Protein 6HOS (pdb70)

CATH classification: 2.60.120.1560

Sequence (435 aa):
SDSAYACDIDATRYDGFNNATIYEFQPGDGRLTRDPVFMSTGYLNRTQLHSITGVTDPGFSIYTPGVPTTTLYGIPNVNWENLLLELKGYFRAEVSGDYGLSLRNIDDSAILFFGKETAFQCCCCNENSISNEASTDYSLFTIFRQEGDETTNLDSFTYTTQYLEAGKYYPVRTTFFVNIERHAVFNFTMTLPDGTELTDFHNYIYQFGALDEEQCQASAYACDIDATRYDGFNNATIYEFQPGDGRLTRRDPVFMSTGYLNRTQLHSITGVTDPGFSIYTPGVPTTTLYGIPNVNWENLLLELKGYFRAEVSGDYGLSLRNIDDSAILFFGKETAFQCCCCNENSISNEASSTDYSLFTIFRQEGDETTNLDSSFTYTTQYLEAGKYYPVRTFFVNIERHAVFNFTMTLPDGTELTDFHNYIYQFGALDEEQCQAMGSSHHHHHHHHS

InterPro domains:
  IPR018871 GLEYA adhesin domain [PF10528] (123-226)
  IPR033504 Agglutinin-like protein [PTHR33793] (260-588)
  IPR037524 PA14/GLEYA domain [PS51820] (52-239)

Solvent-accessible surface area: 19416 Å² total; per-residue (Å²): 110,146,54,41,38,12,1,63,10,104,34,101,110,126,60,0,1,38,0,9,8,6,67,43,75,136,42,2,28,202,54,6,119,48,75,105,13,2,14,39,13,0,60,132,33,82,113,88,69,78,51,91,39,13,22,64,0,28,28,90,23,98,62,97,85,74,77,47,36,88,7,43,64,9,84,116,5,64,2,56,55,2,0,1,1,0,17,0,4,3,41,0,95,77,56,10,77,9,3,7,3,0,86,46,0,10,24,0,0,8,0,2,7,0,27,125,24,0,4,102,6,57,74,26,125,38,30,90,29,167,38,54,52,31,70,12,6,44,3,23,39,53,152,67,51,156,50,94,67,4,64,22,12,30,30,7,34,9,108,2,98,44,23,56,8,10,0,1,0,1,0,0,0,0,36,88,137,59,0,31,1,50,0,6,0,31,29,57,114,53,64,74,54,73,57,1,86,88,32,1,15,10,20,52,111,29,92,151,147,64,6,118,53,105,48,28,3,0,73,10,107,37,100,110,128,58,0,1,37,1,8,6,6,63,43,76,132,33,2,20,200,54,1,108,49,71,101,13,2,14,38,12,0,60,134,41,84,112,89,66,76,51,89,40,14,20,68,0,32,28,89,24,94,61,95,87,73,79,48,37,89,7,42,64,11,85,116,4,63,2,54,52,2,0,1,1,1,16,0,3,2,45,0,102,74,57,9,64,10,3,6,3,0,85,43,0,9,13,0,0,8,0,2,6,0,29,127,23,0,4,104,7,55,75,24,125,37,27,90,28,167,40,67,48,32,71,12,7,47,3,34,35,66,71,103,46,163,48,103,70,5,44,32,13,26,18,3,21,10,116,3,88,50,32,55,9,9,0,1,0,1,0,0,0,0,46,61,138,58,0,34,0,48,1,2,0,31,29,59,114,52,61,70,52,77,60,0,85,91,34,0,14,10,21,53,108,31,90,88,93,56,5,118,86,142,31,68,4,57,25,48,20,58,54,16

Secondary structure (DSSP, 8-state):
---SS-BEE-S--EESEEEEEE---TTHHHHTT-HHHHHTGGGGSPEEEEEEEES---EEE--TT--EEEETTEEEEESSSEEEEEEEEEE-SSSEEEEEEEEEEESEEEEEESTTTT-BTTBTT----SSTT--SEEEE----SS-SS---EEEEEEEE-TT-EEEEEEEEEE-SS-EEEEEEEE-TTS-EES--TTTEEE-S---TTTEE-/--S-BEE-S--EESEEEEEE---TTHHHHTT-HHHHHTGGGGSPEEEEEEEES---EEE--TT--EEEETTEEEEESSSEEEEEEEEEE-SSSEEEEEEEEEEESEEEEEESTTTT-BTTBTT----SSTT--SEEEE---SSS-SS--EEEEEEEEE-TT-EEEEEEEEEE-SS-EEEEEEEE-TTS-EES--TTTEEE-S---TTTEE-/---EEEEEE--

B-factor: mean 46.45, std 21.14, range [19.48, 159.42]

Radius of gyration: 22.96 Å; Cα contacts (8 Å, |Δi|>4): 1141; chains: 3; bounding box: 69×72×39 Å

Structure (mmCIF, N/CA/C/O backbone):
data_6HOS
#
_entry.id   6HOS
#
_cell.length_a   79.943
_cell.length_b   103.186
_cell.length_c   72.099
_cell.angle_alpha   90.00
_cell.angle_beta   113.51
_cell.angle_gamma   90.00
#
_symmetry.space_group_name_H-M   'C 1 2 1'
#
loop_
_entity.id
_entity.type
_entity.pdbx_description
1 polymer BA75_04148T0
2 polymer 'Expression tag from chain B, or symmetry related chain'
3 non-polymer 'CALCIUM ION'
4 non-polymer GLYCEROL
5 non-polymer 3,6,9,12,15,18-HEXAOXAICOSANE-1,20-DIOL
6 non-polymer 'MAGNESIUM ION'
7 non-polymer 'TETRAETHYLENE GLYCOL'
8 water water
#
loop_
_atom_site.group_PDB
_atom_site.id
_atom_site.type_symbol
_atom_site.label_atom_id
_atom_site.label_alt_id
_atom_site.label_comp_id
_atom_site.label_asym_id
_atom_site.label_entity_id
_atom_site.label_seq_id
_atom_site.pdbx_PDB_ins_code
_atom_site.Cartn_x
_atom_site.Cartn_y
_atom_site.Cartn_z
_atom_site.occupancy
_atom_site.B_iso_or_equiv
_atom_site.auth_seq_id
_atom_site.auth_comp_id
_atom_site.auth_asym_id
_atom_site.auth_atom_id
_atom_site.pdbx_PDB_model_num
ATOM 1 N N . SER A 1 30 ? 11.298 93.902 15.242 1.00 99.26 41 SER A N 1
ATOM 2 C CA . SER A 1 30 ? 10.326 93.598 16.285 1.00 102.11 41 SER A CA 1
ATOM 3 C C . SER A 1 30 ? 10.161 92.090 16.434 1.00 104.21 41 SER A C 1
ATOM 4 O O . SER A 1 30 ? 10.587 91.505 17.430 1.00 103.64 41 SER A O 1
ATOM 7 N N . ASP A 1 31 ? 9.543 91.466 15.435 1.00 108.66 42 ASP A N 1
ATOM 8 C CA . ASP A 1 31 ? 9.356 90.023 15.407 1.00 110.13 42 ASP A CA 1
ATOM 9 C C . ASP A 1 31 ? 10.490 89.295 14.695 1.00 107.29 42 ASP A C 1
ATOM 10 O O . ASP A 1 31 ? 10.356 88.104 14.397 1.00 106.77 42 ASP A O 1
ATOM 15 N N . SER A 1 32 ? 11.601 89.982 14.417 1.00 103.90 43 SER A N 1
ATOM 16 C CA . SER A 1 32 ? 12.717 89.336 13.736 1.00 95.18 43 SER A CA 1
ATOM 17 C C . SER A 1 32 ? 13.419 88.339 14.649 1.00 89.65 43 SER A C 1
ATOM 18 O O . SER A 1 32 ? 13.890 87.293 14.187 1.00 96.25 43 SER A O 1
ATOM 20 N N . ALA A 1 33 ? 13.511 88.660 15.942 1.00 79.94 44 ALA A N 1
ATOM 21 C CA . ALA A 1 33 ? 14.094 87.810 16.980 1.00 69.73 44 ALA A CA 1
ATOM 22 C C . ALA A 1 33 ? 15.587 87.563 16.783 1.00 56.10 44 ALA A C 1
ATOM 23 O O . ALA A 1 33 ? 16.245 87.005 17.668 1.00 59.43 44 ALA A O 1
ATOM 25 N N . TYR A 1 34 ? 16.138 87.981 15.651 1.00 45.35 45 TYR A N 1
ATOM 26 C CA . TYR A 1 34 ? 17.562 87.805 15.382 1.00 40.12 45 TYR A CA 1
ATOM 27 C C . TYR A 1 34 ? 18.227 89.065 14.853 1.00 42.40 45 TYR A C 1
ATOM 28 O O . TYR A 1 34 ? 19.355 89.371 15.253 1.00 38.75 45 TYR A O 1
ATOM 37 N N . ALA A 1 35 ? 17.552 89.806 13.981 1.00 43.32 46 ALA A N 1
ATOM 38 C CA . ALA A 1 35 ? 18.171 90.838 13.165 1.00 49.56 46 ALA A CA 1
ATOM 39 C C . ALA A 1 35 ? 18.004 92.223 13.774 1.00 49.16 46 ALA A C 1
ATOM 40 O O . ALA A 1 35 ? 17.037 92.503 14.487 1.00 49.36 46 ALA A O 1
ATOM 42 N N . CYS A 1 36 ? 18.957 93.095 13.461 1.00 50.82 47 CYS A N 1
ATOM 43 C CA . CYS A 1 36 ? 18.888 94.510 13.786 1.00 53.79 47 CYS A CA 1
ATOM 44 C C . CYS A 1 36 ? 18.773 95.319 12.502 1.00 55.10 47 CYS A C 1
ATOM 45 O O . CYS A 1 36 ? 19.282 94.921 11.450 1.00 52.47 47 CYS A O 1
ATOM 48 N N . ASP A 1 37 ? 18.102 96.461 12.596 1.00 58.66 48 ASP A N 1
ATOM 49 C CA . ASP A 1 37 ? 18.075 97.443 11.521 1.00 57.86 48 ASP A CA 1
ATOM 50 C C . ASP A 1 37 ? 18.864 98.655 11.993 1.00 55.73 48 ASP A C 1
ATOM 51 O O . ASP A 1 37 ? 18.483 99.305 12.971 1.00 58.14 48 ASP A O 1
ATOM 56 N N . ILE A 1 38 ? 19.975 98.936 11.320 1.00 58.51 49 ILE A N 1
ATOM 57 C CA . ILE A 1 38 ? 20.928 99.944 11.766 1.00 58.36 49 ILE A CA 1
ATOM 58 C C . ILE A 1 38 ? 21.247 100.868 10.600 1.00 64.50 49 ILE A C 1
ATOM 59 O O . ILE A 1 38 ? 21.647 100.406 9.525 1.00 64.32 49 ILE A O 1
ATOM 64 N N . ASP A 1 39 ? 21.062 102.168 10.812 1.00 67.89 50 ASP A N 1
ATOM 65 C CA . ASP A 1 39 ? 21.345 103.200 9.817 1.00 68.41 50 ASP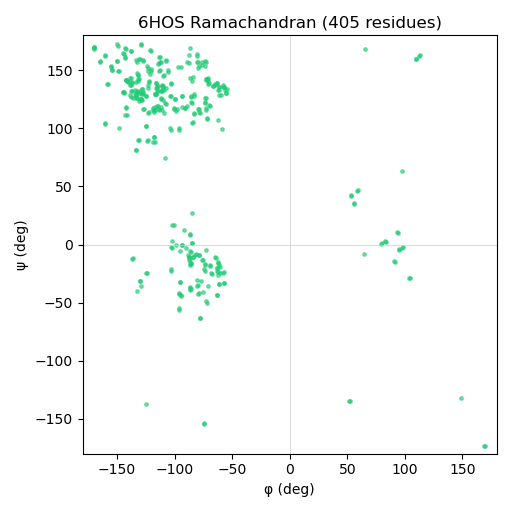 A CA 1
ATOM 66 C C . ASP A 1 39 ? 22.447 104.087 10.392 1.00 64.72 50 ASP A C 1
ATOM 67 O O . ASP A 1 39 ? 22.169 105.091 11.052 1.00 69.50 50 ASP A O 1
ATOM 72 N N . ALA A 1 40 ? 23.700 103.709 10.150 1.00 58.22 51 ALA A N 1
ATOM 73 C CA . ALA A 1 40 ? 24.828 104.426 10.728 1.00 60.08 51 ALA A CA 1
ATOM 74 C C . ALA A 1 40 ? 26.089 104.111 9.939 1.00 58.09 51 ALA A C 1
ATOM 75 O O . ALA A 1 40 ? 26.141 103.144 9.174 1.00 54.04 51 ALA A O 1
ATOM 77 N N . THR A 1 41 ? 27.103 104.953 10.131 1.00 57.33 52 THR A N 1
ATOM 78 C CA . THR A 1 41 ? 28.415 104.700 9.551 1.00 54.46 52 THR A CA 1
ATOM 79 C C . THR A 1 41 ? 28.978 103.393 10.092 1.00 52.78 52 THR A C 1
ATOM 80 O O . THR A 1 41 ? 29.024 103.181 11.309 1.00 53.27 52 THR A O 1
ATOM 84 N N . ARG A 1 42 ? 29.412 102.517 9.191 1.00 49.91 53 ARG A N 1
ATOM 85 C CA . ARG A 1 42 ? 29.928 101.213 9.574 1.00 46.40 53 ARG A CA 1
ATOM 86 C C . ARG A 1 42 ? 31.420 101.114 9.288 1.00 47.63 53 ARG A C 1
ATOM 87 O O . ARG A 1 42 ? 31.969 101.827 8.444 1.00 50.36 53 ARG A O 1
ATOM 95 N N . TYR A 1 43 ? 32.066 100.201 10.008 1.00 41.91 54 TYR A N 1
ATOM 96 C CA . TYR A 1 43 ? 33.497 99.965 9.916 1.00 44.23 54 TYR A CA 1
ATOM 97 C C . TYR A 1 43 ? 33.744 98.471 9.783 1.00 43.90 54 TYR A C 1
ATOM 98 O O . TYR A 1 43 ? 33.020 97.658 10.358 1.00 47.30 54 TYR A O 1
ATOM 107 N N . ASP A 1 44 ? 34.774 98.117 9.024 1.00 44.95 55 ASP A N 1
ATOM 108 C CA . ASP A 1 44 ? 35.060 96.712 8.771 1.00 44.12 55 ASP A CA 1
ATOM 109 C C . ASP A 1 44 ? 35.623 96.034 10.012 1.00 39.98 55 ASP A C 1
ATOM 110 O O . ASP A 1 44 ? 36.401 96.626 10.765 1.00 37.94 55 ASP A O 1
ATOM 115 N N . GLY A 1 45 ? 35.232 94.786 10.218 1.00 30.80 56 GLY A N 1
ATOM 116 C CA . GLY A 1 45 ? 35.981 93.893 11.074 1.00 34.18 56 GLY A CA 1
ATOM 117 C C . GLY A 1 45 ? 35.226 93.511 12.340 1.00 33.63 56 GLY A C 1
ATOM 118 O O . GLY A 1 45 ? 34.236 94.136 12.733 1.00 28.27 56 GLY A O 1
ATOM 119 N N . PHE A 1 46 ? 35.707 92.437 12.962 1.00 31.90 57 PHE A N 1
ATOM 120 C CA . PHE A 1 46 ? 35.344 92.051 14.314 1.00 27.19 57 PHE A CA 1
ATOM 121 C C . PHE A 1 46 ? 36.054 92.937 15.332 1.00 28.96 57 PHE A C 1
ATOM 122 O O . PHE A 1 46 ? 37.103 93.529 15.060 1.00 29.86 57 PHE A O 1
ATOM 130 N N . ASN A 1 47 ? 35.463 93.016 16.519 1.00 27.96 58 ASN A N 1
ATOM 131 C CA A ASN A 1 47 ? 36.167 93.454 17.717 0.53 31.32 58 ASN A CA 1
ATOM 132 C CA B ASN A 1 47 ? 36.175 93.456 17.708 0.47 31.34 58 ASN A CA 1
ATOM 133 C C . ASN A 1 47 ? 36.732 92.224 18.415 1.00 30.52 58 ASN A C 1
ATOM 134 O O . ASN A 1 47 ? 35.991 91.284 18.713 1.00 32.82 58 ASN A O 1
ATOM 143 N N . ALA A 1 48 ? 38.039 92.221 18.656 1.00 30.08 59 ALA A N 1
ATOM 144 C CA . ALA A 1 48 ? 38.715 91.115 19.322 1.00 29.93 59 ALA A CA 1
ATOM 145 C C . ALA A 1 48 ? 39.181 91.562 20.702 1.00 35.01 59 ALA A C 1
ATOM 146 O O . ALA A 1 48 ? 39.774 92.638 20.840 1.00 34.14 59 ALA A O 1
ATOM 148 N N . THR A 1 49 ? 38.920 90.735 21.715 1.00 29.69 60 THR A N 1
ATOM 149 C CA . THR A 1 49 ? 39.278 91.027 23.098 1.00 30.02 60 THR A CA 1
ATOM 150 C C . THR A 1 49 ? 39.923 89.796 23.717 1.00 25.77 60 THR A C 1
ATOM 151 O O . THR A 1 49 ? 39.359 88.701 23.651 1.00 24.46 60 THR A O 1
ATOM 155 N N . ILE A 1 50 ? 41.094 89.977 24.325 1.00 24.85 61 ILE A N 1
ATOM 156 C CA . ILE A 1 50 ? 41.812 88.899 24.995 1.00 26.38 61 ILE A CA 1
ATOM 157 C C . ILE A 1 50 ? 41.633 89.053 26.500 1.00 32.44 61 ILE A C 1
ATOM 158 O O . ILE A 1 50 ? 41.872 90.133 27.056 1.00 30.34 61 ILE A O 1
ATOM 163 N N . TYR A 1 51 ? 41.208 87.980 27.158 1.00 29.09 62 TYR A N 1
ATOM 164 C CA . TYR A 1 51 ? 40.955 87.986 28.590 1.00 28.98 62 TYR A CA 1
ATOM 165 C C . TYR A 1 51 ? 42.036 87.205 29.325 1.00 31.58 62 TYR A C 1
ATOM 166 O O . TYR A 1 51 ? 42.710 86.341 28.758 1.00 33.14 62 TYR A O 1
ATOM 175 N N . GLU A 1 52 ? 42.172 87.511 30.611 1.00 28.40 63 GLU A N 1
ATOM 176 C CA . GLU A 1 52 ? 43.236 86.942 31.423 1.00 31.39 63 GLU A CA 1
ATOM 177 C C . GLU A 1 52 ? 42.958 85.472 31.710 1.00 27.72 63 GLU A C 1
ATOM 178 O O . GLU A 1 52 ? 41.973 85.138 32.376 1.00 31.75 63 GLU A O 1
ATOM 184 N N . PHE A 1 53 ? 43.825 84.601 31.200 1.00 34.25 64 PHE A N 1
ATOM 185 C CA . PHE A 1 53 ? 43.767 83.179 31.509 1.00 32.06 64 PHE A CA 1
ATOM 186 C C . PHE A 1 53 ? 44.199 82.939 32.950 1.00 37.87 64 PHE A C 1
ATOM 187 O O . PHE A 1 53 ? 45.164 83.533 33.432 1.00 39.52 64 PHE A O 1
ATOM 195 N N . GLN A 1 54 ? 43.488 82.056 33.637 1.00 41.22 65 GLN A N 1
ATOM 196 C CA . GLN A 1 54 ? 43.894 81.691 34.981 1.00 45.93 65 GLN A CA 1
ATOM 197 C C . GLN A 1 54 ? 44.104 80.184 35.075 1.00 47.43 65 GLN A C 1
ATOM 198 O O . GLN A 1 54 ? 43.468 79.421 34.341 1.00 40.25 65 GLN A O 1
ATOM 204 N N . PRO A 1 55 ? 45.015 79.730 35.936 1.00 54.91 66 PRO A N 1
ATOM 205 C CA . PRO A 1 55 ? 45.231 78.283 36.088 1.00 52.01 66 PRO A CA 1
ATOM 206 C C . PRO A 1 55 ? 43.930 77.566 36.416 1.00 47.74 66 PRO A C 1
ATOM 207 O O . PRO A 1 55 ? 43.145 78.019 37.249 1.00 44.22 66 PRO A O 1
ATOM 211 N N . GLY A 1 56 ? 43.691 76.457 35.721 1.00 49.71 67 GLY A N 1
ATOM 212 C CA . GLY A 1 56 ? 42.468 75.700 35.881 1.00 47.62 67 GLY A CA 1
ATOM 213 C C . GLY A 1 56 ? 41.367 76.024 34.894 1.00 46.16 67 GLY A C 1
ATOM 214 O O . GLY A 1 56 ? 40.325 75.356 34.916 1.00 41.07 67 GLY A O 1
ATOM 215 N N . ASP A 1 57 ? 41.560 77.019 34.025 1.00 46.64 68 ASP A N 1
ATOM 216 C CA . ASP A 1 57 ? 40.538 77.365 33.043 1.00 39.91 68 ASP A CA 1
ATOM 217 C C . ASP A 1 57 ? 40.272 76.231 32.063 1.00 37.10 68 ASP A C 1
ATOM 218 O O . ASP A 1 57 ? 39.220 76.224 31.415 1.00 37.13 68 ASP A O 1
ATOM 223 N N . GLY A 1 58 ? 41.205 75.285 31.928 1.00 35.17 69 GLY A N 1
ATOM 224 C CA . GLY A 1 58 ? 40.946 74.111 31.114 1.00 38.52 69 GLY A CA 1
ATOM 225 C C . GLY A 1 58 ? 39.722 73.337 31.555 1.00 42.74 69 GLY A C 1
ATOM 226 O O . GLY A 1 58 ? 39.025 72.741 30.727 1.00 44.60 69 GLY A O 1
ATOM 227 N N . ARG A 1 59 ? 39.445 73.328 32.859 1.00 36.46 70 ARG A N 1
ATOM 228 C CA . ARG A 1 59 ? 38.256 72.655 33.359 1.00 37.71 70 ARG A CA 1
ATOM 229 C C . ARG A 1 59 ? 36.988 73.442 33.067 1.00 35.13 70 ARG A C 1
ATOM 230 O O . ARG A 1 59 ? 35.900 72.857 33.040 1.00 37.53 70 ARG A O 1
ATOM 238 N N . LEU A 1 60 ? 37.103 74.746 32.824 1.00 27.51 71 LEU A N 1
ATOM 239 C CA . LEU A 1 60 ? 35.933 75.577 32.568 1.00 26.00 71 LEU A CA 1
ATOM 240 C C . LEU A 1 60 ? 35.482 75.542 31.114 1.00 29.75 71 LEU A C 1
ATOM 241 O O . LEU A 1 60 ? 34.380 76.021 30.820 1.00 26.57 71 LEU A O 1
ATOM 246 N N . THR A 1 61 ? 36.282 74.973 30.202 1.00 27.67 72 THR A N 1
ATOM 247 C CA . THR A 1 61 ? 35.839 74.849 28.813 1.00 30.65 72 THR A CA 1
ATOM 248 C C . THR A 1 61 ? 34.594 73.986 28.686 1.00 32.32 72 THR A C 1
ATOM 249 O O . THR A 1 61 ? 33.918 74.039 27.654 1.00 40.50 72 THR A O 1
ATOM 253 N N . ARG A 1 62 ? 34.279 73.193 29.704 1.00 33.50 73 ARG A N 1
ATOM 254 C CA . ARG A 1 62 ? 33.051 72.416 29.741 1.00 41.97 73 ARG A CA 1
ATOM 255 C C . ARG A 1 62 ? 31.962 73.085 30.563 1.00 48.31 73 ARG A C 1
ATOM 256 O O . ARG A 1 62 ? 30.862 72.536 30.675 1.00 53.30 73 ARG A O 1
ATOM 264 N N . ASP A 1 63 ? 32.242 74.249 31.142 1.00 38.69 74 ASP A N 1
ATOM 265 C CA . ASP A 1 63 ? 31.309 74.890 32.054 1.00 37.41 74 ASP A CA 1
ATOM 266 C C . ASP A 1 63 ? 30.376 75.798 31.265 1.00 29.32 74 ASP A C 1
ATOM 267 O O . ASP A 1 63 ? 30.848 76.732 30.609 1.00 29.96 74 ASP A O 1
ATOM 272 N N . PRO A 1 64 ? 29.065 75.557 31.284 1.00 30.65 75 PRO A N 1
ATOM 273 C CA . PRO A 1 64 ? 28.162 76.390 30.476 1.00 35.27 75 PRO A CA 1
ATOM 274 C C . PRO A 1 64 ? 28.067 77.826 30.958 1.00 27.81 75 PRO A C 1
ATOM 275 O O . PRO A 1 64 ? 27.769 78.710 30.150 1.00 25.95 75 PRO A O 1
ATOM 279 N N . VAL A 1 65 ? 28.326 78.092 32.238 1.00 25.14 76 VAL A N 1
ATOM 280 C CA . VAL A 1 65 ? 28.327 79.471 32.718 1.00 23.51 76 VAL A CA 1
ATOM 281 C C . VAL A 1 65 ? 29.556 80.214 32.203 1.00 22.54 76 VAL A C 1
ATOM 282 O O . VAL A 1 65 ? 29.447 81.308 31.634 1.00 27.34 76 VAL A O 1
ATOM 286 N N . PHE A 1 66 ? 30.742 79.622 32.371 1.00 22.67 77 PHE A N 1
ATOM 287 C CA . PHE A 1 66 ? 31.971 80.312 31.984 1.00 22.09 77 PHE A CA 1
ATOM 288 C C . PHE A 1 66 ? 32.020 80.574 30.486 1.00 22.16 77 PHE A C 1
ATOM 289 O O . PHE A 1 66 ? 32.416 81.664 30.051 1.00 23.94 77 PHE A O 1
ATOM 297 N N . MET A 1 67 ? 31.631 79.585 29.681 1.00 21.08 78 MET A N 1
ATOM 298 C CA . MET A 1 67 ? 31.732 79.706 28.233 1.00 26.25 78 MET A CA 1
ATOM 299 C C . MET A 1 67 ? 30.653 80.591 27.619 1.00 32.52 78 MET A C 1
ATOM 300 O O . MET A 1 67 ? 30.790 80.972 26.452 1.00 34.77 78 MET A O 1
ATOM 305 N N . SER A 1 68 ? 29.595 80.938 28.358 1.00 27.87 79 SER A N 1
ATOM 306 C CA . SER A 1 68 ? 28.576 81.837 27.825 1.00 27.44 79 SER A CA 1
ATOM 307 C C . SER A 1 68 ? 28.817 83.281 28.254 1.00 27.99 79 SER A C 1
ATOM 308 O O . SER A 1 68 ? 28.956 84.158 27.398 1.00 28.27 79 SER A O 1
ATOM 311 N N . THR A 1 69 ? 28.905 83.546 29.565 1.00 28.90 80 THR A N 1
ATOM 312 C CA . THR A 1 69 ? 29.196 84.900 30.041 1.00 32.60 80 THR A CA 1
ATOM 313 C C . THR A 1 69 ? 30.218 84.961 31.163 1.00 29.25 80 THR A C 1
ATOM 314 O O . THR A 1 69 ? 30.660 86.067 31.493 1.00 25.81 80 THR A O 1
ATOM 318 N N . GLY A 1 70 ? 30.584 83.838 31.784 1.00 26.59 81 GLY A N 1
ATOM 319 C CA . GLY A 1 70 ? 31.467 83.891 32.938 1.00 23.52 81 GLY A CA 1
ATOM 320 C C . GLY A 1 70 ? 32.828 84.487 32.634 1.00 28.08 81 GLY A C 1
ATOM 321 O O . GLY A 1 70 ? 33.422 85.151 33.491 1.00 23.57 81 GLY A O 1
ATOM 322 N N . TYR A 1 71 ? 33.342 84.261 31.421 1.00 21.37 82 TYR A N 1
ATOM 323 C CA . TYR A 1 71 ? 34.656 84.781 31.057 1.00 21.35 82 TYR A CA 1
ATOM 324 C C . TYR A 1 71 ? 34.693 86.305 31.070 1.00 29.01 82 TYR A C 1
ATOM 325 O O . TYR A 1 71 ? 35.774 86.888 31.202 1.00 27.58 82 TYR A O 1
ATOM 334 N N . LEU A 1 72 ? 33.541 86.964 30.926 1.00 24.87 83 LEU A N 1
ATOM 335 C CA . LEU A 1 72 ? 33.507 88.422 30.983 1.00 27.09 83 LEU A CA 1
ATOM 336 C C . LEU A 1 72 ? 33.902 88.972 32.350 1.00 33.19 83 LEU A C 1
ATOM 337 O O . LEU A 1 72 ? 34.099 90.186 32.480 1.00 32.19 83 LEU A O 1
ATOM 342 N N . ASN A 1 73 ? 34.017 88.123 33.372 1.00 31.63 84 ASN A N 1
ATOM 343 C CA . ASN A 1 73 ? 34.511 88.585 34.663 1.00 39.91 84 ASN A CA 1
ATOM 344 C C . ASN A 1 73 ? 36.032 88.656 34.721 1.00 43.14 84 ASN A C 1
ATOM 345 O O . ASN A 1 73 ? 36.576 89.196 35.692 1.00 41.00 84 ASN A O 1
ATOM 350 N N . ARG A 1 74 ? 36.724 88.137 33.711 1.00 33.85 85 ARG A N 1
ATOM 351 C CA . ARG A 1 74 ? 38.176 88.173 33.682 1.00 32.44 85 ARG A CA 1
ATOM 352 C C . ARG A 1 74 ? 38.668 89.548 33.253 1.00 32.50 85 ARG A C 1
ATOM 353 O O . ARG A 1 74 ? 37.978 90.289 32.547 1.00 34.45 85 ARG A O 1
ATOM 361 N N . THR A 1 75 ? 39.877 89.886 33.691 1.00 33.76 86 THR A N 1
ATOM 362 C CA . THR A 1 75 ? 40.500 91.133 33.272 1.00 36.89 86 THR A CA 1
ATOM 363 C C . THR A 1 75 ? 40.688 91.149 31.760 1.00 33.09 86 THR A C 1
ATOM 364 O O . THR A 1 75 ? 41.147 90.167 31.169 1.00 35.85 86 THR A O 1
ATOM 368 N N . GLN A 1 76 ? 40.311 92.259 31.130 1.00 33.44 87 GLN A N 1
ATOM 369 C CA . GLN A 1 76 ? 40.583 92.449 29.710 1.00 33.04 87 GLN A CA 1
ATOM 370 C C . GLN A 1 76 ? 42.037 92.865 29.535 1.00 32.59 87 GLN A C 1
ATOM 371 O O . GLN A 1 76 ? 42.449 93.926 30.014 1.00 34.72 87 GLN A O 1
ATOM 377 N N . LEU A 1 77 ? 42.818 92.027 28.861 1.00 29.87 88 LEU A N 1
ATOM 378 C CA . LEU A 1 77 ? 44.223 92.338 28.637 1.00 30.01 88 LEU A CA 1
ATOM 379 C C . LEU A 1 77 ? 44.438 93.178 27.385 1.00 31.72 88 LEU A C 1
ATOM 380 O O . LEU A 1 77 ? 45.297 94.064 27.379 1.00 30.87 88 LEU A O 1
ATOM 385 N N . HIS A 1 78 ? 43.695 92.901 26.315 1.00 25.01 89 HIS A N 1
ATOM 386 C CA . HIS A 1 78 ? 43.874 93.598 25.049 1.00 32.84 89 HIS A CA 1
ATOM 387 C C . HIS A 1 78 ? 42.537 93.690 24.335 1.00 34.86 89 HIS A C 1
ATOM 388 O O . HIS A 1 78 ? 41.687 92.798 24.450 1.00 25.61 89 HIS A O 1
ATOM 395 N N . SER A 1 79 ? 42.382 94.763 23.563 1.00 32.69 90 SER A N 1
ATOM 396 C CA . SER A 1 79 ? 41.206 94.988 22.737 1.00 36.26 90 SER A CA 1
ATOM 397 C C . SER A 1 79 ? 41.640 95.663 21.449 1.00 36.01 90 SER A C 1
ATOM 398 O O . SER A 1 79 ? 42.388 96.644 21.490 1.00 39.67 90 SER A O 1
ATOM 401 N N . ILE A 1 80 ? 41.191 95.136 20.310 1.00 31.44 91 ILE A N 1
ATOM 402 C CA . ILE A 1 80 ? 41.422 95.764 19.013 1.00 35.55 91 ILE A CA 1
ATOM 403 C C . ILE A 1 80 ? 40.187 95.568 18.142 1.00 28.90 91 ILE A C 1
ATOM 404 O O . ILE A 1 80 ? 39.285 94.796 18.466 1.00 29.65 91 ILE A O 1
ATOM 409 N N . THR A 1 81 ? 40.167 96.275 17.013 1.00 31.33 92 THR A N 1
ATOM 410 C CA . THR A 1 81 ? 39.065 96.206 16.064 1.00 36.29 92 THR A CA 1
ATOM 411 C C . THR A 1 81 ? 39.620 96.172 14.645 1.00 41.78 92 THR A C 1
ATOM 412 O O . THR A 1 81 ? 40.804 96.421 14.410 1.00 44.44 92 THR A O 1
ATOM 416 N N . GLY A 1 82 ? 38.757 95.829 13.693 1.00 45.73 93 GLY A N 1
ATOM 417 C CA . GLY A 1 82 ? 39.150 95.773 12.301 1.00 40.99 93 GLY A CA 1
ATOM 418 C C . GLY A 1 82 ? 39.602 94.418 11.806 1.00 40.54 93 GLY A C 1
ATOM 419 O O . GLY A 1 82 ? 40.140 94.334 10.696 1.00 36.82 93 GLY A O 1
ATOM 420 N N . VAL A 1 83 ? 39.408 93.359 12.587 1.00 39.54 94 VAL A N 1
ATOM 421 C CA . VAL A 1 83 ? 39.784 92.007 12.184 1.00 39.57 94 VAL A CA 1
ATOM 422 C C . VAL A 1 83 ? 38.731 91.488 11.210 1.00 38.14 94 VAL A C 1
ATOM 423 O O . VAL A 1 83 ? 37.585 91.255 11.600 1.00 36.34 94 VAL A O 1
ATOM 427 N N . THR A 1 84 ? 39.117 91.279 9.947 1.00 34.79 95 THR A N 1
ATOM 428 C CA . THR A 1 84 ? 38.218 90.628 9.002 1.00 39.48 95 THR A CA 1
ATOM 429 C C . THR A 1 84 ? 38.573 89.168 8.735 1.00 39.82 95 THR A C 1
ATOM 430 O O . THR A 1 84 ? 37.686 88.395 8.349 1.00 37.73 95 THR A O 1
ATOM 434 N N . ASP A 1 85 ? 39.826 88.761 8.961 1.00 36.83 96 ASP A N 1
ATOM 435 C CA . ASP A 1 85 ? 40.257 87.371 8.796 1.00 39.81 96 ASP A CA 1
ATOM 436 C C . ASP A 1 85 ? 40.722 86.860 10.153 1.00 40.21 96 ASP A C 1
ATOM 437 O O . ASP A 1 85 ? 41.894 87.028 10.527 1.00 39.40 96 ASP A O 1
ATOM 442 N N . PRO A 1 86 ? 39.835 86.232 10.927 1.00 31.31 97 PRO A N 1
ATOM 443 C CA . PRO A 1 86 ? 40.173 85.873 12.308 1.00 28.57 97 PRO A CA 1
ATOM 444 C C . PRO A 1 86 ? 40.852 84.527 12.503 1.00 28.99 97 PRO A C 1
ATOM 445 O O . PRO A 1 86 ? 41.331 84.267 13.615 1.00 33.43 97 PRO A O 1
ATOM 449 N N . GLY A 1 87 ? 40.903 83.666 11.490 1.00 30.77 98 GLY A N 1
ATOM 450 C CA . GLY A 1 87 ? 41.389 82.312 11.707 1.00 28.57 98 GLY A CA 1
ATOM 451 C C . GLY A 1 87 ? 42.895 82.272 11.911 1.00 36.44 98 GLY A C 1
ATOM 452 O O . GLY A 1 87 ? 43.650 83.000 11.267 1.00 39.37 98 GLY A O 1
ATOM 453 N N . PHE A 1 88 ? 43.336 81.402 12.821 1.00 30.49 99 PHE A N 1
ATOM 454 C CA . PHE A 1 88 ? 44.766 81.201 13.023 1.00 30.26 99 PHE A CA 1
ATOM 455 C C . PHE A 1 88 ? 45.019 79.775 13.488 1.00 32.09 99 PHE A C 1
ATOM 456 O O . PHE A 1 88 ? 44.137 79.105 14.032 1.00 34.98 99 PHE A O 1
ATOM 464 N N . SER A 1 89 ? 46.249 79.324 13.263 1.00 34.96 100 SER A N 1
ATOM 465 C CA . SER A 1 89 ? 46.731 78.029 13.730 1.00 41.34 100 SER A CA 1
ATOM 466 C C . SER A 1 89 ? 48.177 78.218 14.164 1.00 41.26 100 SER A C 1
ATOM 467 O O . SER A 1 89 ? 49.019 78.596 13.346 1.00 44.22 100 SER A O 1
ATOM 470 N N . ILE A 1 90 ? 48.465 77.974 15.443 1.00 38.95 101 ILE A N 1
ATOM 471 C CA . ILE A 1 90 ? 49.752 78.314 16.042 1.00 40.48 101 ILE A CA 1
ATOM 472 C C . ILE A 1 90 ? 50.303 77.109 16.790 1.00 41.21 101 ILE A C 1
ATOM 473 O O . ILE A 1 90 ? 49.592 76.490 17.588 1.00 43.60 101 ILE A O 1
ATOM 478 N N . TYR A 1 91 ? 51.577 76.793 16.546 1.00 45.69 102 TYR A N 1
ATOM 479 C CA . TYR A 1 91 ? 52.326 75.893 17.424 1.00 48.27 102 TYR A CA 1
ATOM 480 C C . TYR A 1 91 ? 53.811 76.136 17.158 1.00 54.75 102 TYR A C 1
ATOM 481 O O . TYR A 1 91 ? 54.341 75.680 16.141 1.00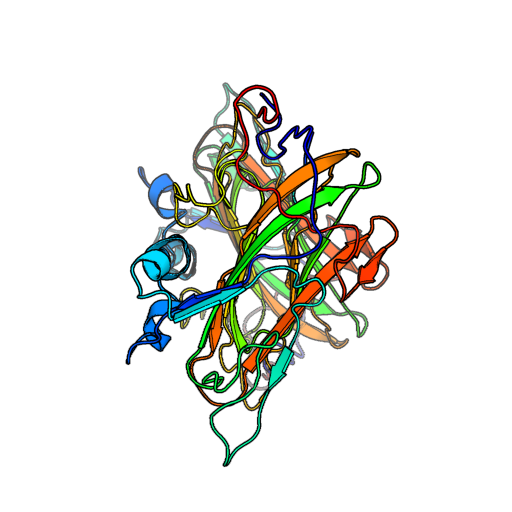 57.86 102 TYR A O 1
ATOM 490 N N . THR A 1 92 ? 54.467 76.844 18.077 1.00 52.66 103 THR A N 1
ATOM 491 C CA . THR A 1 92 ? 55.888 77.175 17.961 1.00 60.96 103 THR A CA 1
ATOM 492 C C . THR A 1 92 ? 56.563 76.882 19.294 1.00 65.07 103 THR A C 1
ATOM 493 O O . THR A 1 92 ? 56.776 77.788 20.111 1.00 63.42 103 THR A O 1
ATOM 497 N N . PRO A 1 93 ? 56.914 75.622 19.549 1.00 68.72 104 PRO A N 1
ATOM 498 C CA . PRO A 1 93 ? 57.552 75.284 20.826 1.00 70.46 104 PRO A CA 1
ATOM 499 C C . PRO A 1 93 ? 58.891 75.988 20.971 1.00 66.12 104 PRO A C 1
ATOM 500 O O . PRO A 1 93 ? 59.662 76.100 20.017 1.00 69.02 104 PRO A O 1
ATOM 504 N N . GLY A 1 94 ? 59.152 76.485 22.180 1.00 64.48 105 GLY A N 1
ATOM 505 C CA . GLY A 1 94 ? 60.322 77.273 22.471 1.00 67.67 105 GLY A CA 1
ATOM 506 C C . GLY A 1 94 ? 60.060 78.762 22.599 1.00 66.41 105 GLY A C 1
ATOM 507 O O . GLY A 1 94 ? 60.794 79.449 23.321 1.00 65.50 105 GLY A O 1
ATOM 508 N N . VAL A 1 95 ? 59.049 79.279 21.911 1.00 60.59 106 VAL A N 1
ATOM 509 C CA . VAL A 1 95 ? 58.666 80.682 21.989 1.00 59.86 106 VAL A CA 1
ATOM 510 C C . VAL A 1 95 ? 57.189 80.759 22.360 1.00 54.84 106 VAL A C 1
ATOM 511 O O . VAL A 1 95 ? 56.309 80.554 21.521 1.00 47.08 106 VAL A O 1
ATOM 515 N N . PRO A 1 96 ? 56.874 81.054 23.625 1.00 58.28 107 PRO A N 1
ATOM 516 C CA . PRO A 1 96 ? 55.484 80.957 24.089 1.00 53.35 107 PRO A CA 1
ATOM 517 C C . PRO A 1 96 ? 54.597 82.123 23.686 1.00 52.73 107 PRO A C 1
ATOM 518 O O . PRO A 1 96 ? 53.379 82.050 23.903 1.00 55.04 107 PRO A O 1
ATOM 522 N N . THR A 1 97 ? 55.148 83.190 23.122 1.00 48.46 108 THR A N 1
ATOM 523 C CA . THR A 1 97 ? 54.352 84.340 22.730 1.00 46.14 108 THR A CA 1
ATOM 524 C C . THR A 1 97 ? 54.333 84.485 21.216 1.00 48.52 108 THR A C 1
ATOM 525 O O . THR A 1 97 ? 55.180 83.944 20.499 1.00 47.93 108 THR A O 1
ATOM 529 N N . THR A 1 98 ? 53.348 85.241 20.743 1.00 44.59 109 THR A N 1
ATOM 530 C CA . THR A 1 98 ? 53.182 85.524 19.329 1.00 37.95 109 THR A CA 1
ATOM 531 C C . THR A 1 98 ? 52.548 86.899 19.196 1.00 34.44 109 THR A C 1
ATOM 532 O O . THR A 1 98 ? 52.092 87.493 20.175 1.00 35.51 109 THR A O 1
ATOM 536 N N . THR A 1 99 ? 52.502 87.392 17.967 1.00 31.49 110 THR A N 1
ATOM 537 C CA . THR A 1 99 ? 51.745 88.588 17.635 1.00 33.69 110 THR A CA 1
ATOM 538 C C . THR A 1 99 ? 50.412 88.135 17.053 1.00 32.63 110 THR A C 1
ATOM 539 O O . THR A 1 99 ? 50.380 87.444 16.030 1.00 37.98 110 THR A O 1
ATOM 543 N N . LEU A 1 100 ? 49.325 88.462 17.740 1.00 32.83 111 LEU A N 1
ATOM 544 C CA . LEU A 1 100 ? 47.986 88.045 17.343 1.00 30.04 111 LEU A CA 1
ATOM 545 C C . LEU A 1 100 ? 47.163 89.275 16.985 1.00 26.09 111 LEU A C 1
ATOM 546 O O . LEU A 1 100 ? 46.949 90.147 17.834 1.00 29.75 111 LEU A O 1
ATOM 551 N N . TYR A 1 101 ? 46.699 89.340 15.737 1.00 27.06 112 TYR A N 1
ATOM 552 C CA . TYR A 1 101 ? 45.876 90.454 15.265 1.00 28.40 112 TYR A CA 1
ATOM 553 C C . TYR A 1 101 ? 46.586 91.793 15.477 1.00 33.41 112 TYR A C 1
ATOM 554 O O . TYR A 1 101 ? 45.959 92.798 15.824 1.00 31.17 112 TYR A O 1
ATOM 563 N N . GLY A 1 102 ? 47.908 91.802 15.312 1.00 33.14 113 GLY A N 1
ATOM 564 C CA . GLY A 1 102 ? 48.700 92.992 15.553 1.00 34.04 113 GLY A CA 1
ATOM 565 C C . GLY A 1 102 ? 49.006 93.292 17.008 1.00 38.03 113 GLY A C 1
ATOM 566 O O . GLY A 1 102 ? 49.675 94.296 17.285 1.00 45.61 113 GLY A O 1
ATOM 567 N N . ILE A 1 103 ? 48.553 92.460 17.941 1.00 28.39 114 ILE A N 1
ATOM 568 C CA . ILE A 1 103 ? 48.845 92.628 19.360 1.00 30.36 114 ILE A CA 1
ATOM 569 C C . ILE A 1 103 ? 50.120 91.846 19.673 1.00 32.90 114 ILE A C 1
ATOM 570 O O . ILE A 1 103 ? 50.120 90.615 19.530 1.00 36.88 114 ILE A O 1
ATOM 575 N N . PRO A 1 104 ? 51.194 92.497 20.109 1.00 35.84 115 PRO A N 1
ATOM 576 C CA . PRO A 1 104 ? 52.443 91.774 20.370 1.00 37.19 115 PRO A CA 1
ATOM 577 C C . PRO A 1 104 ? 52.453 91.073 21.723 1.00 37.06 115 PRO A C 1
ATOM 578 O O . PRO A 1 104 ? 51.722 91.424 22.649 1.00 33.24 115 PRO A O 1
ATOM 582 N N . ASN A 1 105 ? 53.307 90.047 21.810 1.00 41.21 116 ASN A N 1
ATOM 583 C CA . ASN A 1 105 ? 53.591 89.326 23.058 1.00 41.48 116 ASN A CA 1
ATOM 584 C C . ASN A 1 105 ? 52.335 88.697 23.663 1.00 33.78 116 ASN A C 1
ATOM 585 O O . ASN A 1 105 ? 52.080 88.792 24.865 1.00 41.00 116 ASN A O 1
ATOM 590 N N . VAL A 1 106 ? 51.565 88.025 22.823 1.00 31.41 117 VAL A N 1
ATOM 591 C CA . VAL A 1 106 ? 50.355 87.339 23.255 1.00 35.11 117 VAL A CA 1
ATOM 592 C C . VAL A 1 106 ? 50.693 85.887 23.565 1.00 36.64 117 VAL A C 1
ATOM 593 O O . VAL A 1 106 ? 51.297 85.189 22.741 1.00 36.46 117 VAL A O 1
ATOM 597 N N . ASN A 1 107 ? 50.313 85.435 24.758 1.00 31.01 118 ASN A N 1
ATOM 598 C CA . ASN A 1 107 ? 50.472 84.033 25.136 1.00 34.31 118 ASN A CA 1
ATOM 599 C C . ASN A 1 107 ? 49.455 83.202 24.361 1.00 36.45 118 ASN A C 1
ATOM 600 O O . ASN A 1 107 ? 48.251 83.268 24.633 1.00 38.81 118 ASN A O 1
ATOM 605 N N . TRP A 1 108 ? 49.931 82.426 23.388 1.00 29.55 119 TRP A N 1
ATOM 606 C CA . TRP A 1 108 ? 49.037 81.607 22.582 1.00 34.31 119 TRP A CA 1
ATOM 607 C C . TRP A 1 108 ? 48.753 80.242 23.198 1.00 39.80 119 TRP A C 1
ATOM 608 O O . TRP A 1 108 ? 47.834 79.554 22.735 1.00 34.57 119 TRP A O 1
ATOM 619 N N . GLU A 1 109 ? 49.510 79.832 24.220 1.00 38.01 120 GLU A N 1
ATOM 620 C CA . GLU A 1 109 ? 49.279 78.528 24.835 1.00 36.40 120 GLU A CA 1
ATOM 621 C C . GLU A 1 109 ? 48.115 78.567 25.815 1.00 41.48 120 GLU A C 1
ATOM 622 O O . GLU A 1 109 ? 47.367 77.590 25.930 1.00 43.46 120 GLU A O 1
ATOM 628 N N . ASN A 1 110 ? 47.958 79.678 26.533 1.00 33.50 121 ASN A N 1
ATOM 629 C CA . ASN A 1 110 ? 46.874 79.876 27.492 1.00 35.00 121 ASN A CA 1
ATOM 630 C C . ASN A 1 110 ? 46.147 81.142 27.061 1.00 32.60 121 ASN A C 1
ATOM 631 O O . ASN A 1 110 ? 46.479 82.249 27.491 1.00 38.47 121 ASN A O 1
ATOM 636 N N . LEU A 1 111 ? 45.148 80.971 26.207 1.00 32.80 122 LEU A N 1
ATOM 637 C CA . LEU A 1 111 ? 44.528 82.078 25.502 1.00 29.53 122 LEU A CA 1
ATOM 638 C C . LEU A 1 111 ? 43.019 82.041 25.699 1.00 29.82 122 LEU A C 1
ATOM 639 O O . LEU A 1 111 ? 42.393 80.991 25.525 1.00 25.91 122 LEU A O 1
ATOM 644 N N . LEU A 1 112 ? 42.449 83.186 26.068 1.00 25.71 123 LEU A N 1
ATOM 645 C CA . LEU A 1 112 ? 41.006 83.406 26.098 1.00 25.29 123 LEU A CA 1
ATOM 646 C C . LEU A 1 112 ? 40.692 84.538 25.130 1.00 27.74 123 LEU A C 1
ATOM 647 O O . LEU A 1 112 ? 41.121 85.675 25.352 1.00 31.02 123 LEU A O 1
ATOM 652 N N . LEU A 1 113 ? 39.940 84.240 24.071 1.00 25.95 124 LEU A N 1
ATOM 653 C CA . LEU A 1 113 ? 39.750 85.187 22.976 1.00 25.01 124 LEU A CA 1
ATOM 654 C C . LEU A 1 113 ? 38.281 85.285 22.593 1.00 25.85 124 LEU A C 1
ATOM 655 O O . LEU A 1 113 ? 37.657 84.275 22.253 1.00 25.57 124 LEU A O 1
ATOM 660 N N . GLU A 1 114 ? 37.752 86.508 22.588 1.00 23.90 125 GLU A N 1
ATOM 661 C CA . GLU A 1 114 ? 36.377 86.781 22.192 1.00 22.41 125 GLU A CA 1
ATOM 662 C C . GLU A 1 114 ? 36.359 87.624 20.927 1.00 28.35 125 GLU A C 1
ATOM 663 O O . GLU A 1 114 ? 37.118 88.592 20.802 1.00 33.61 125 GLU A O 1
ATOM 669 N N . LEU A 1 115 ? 35.488 87.258 19.992 1.00 27.08 126 LEU A N 1
ATOM 670 C CA . LEU A 1 115 ? 35.212 88.073 18.818 1.00 24.20 126 LEU A CA 1
ATOM 671 C C . LEU A 1 115 ? 33.761 88.524 18.858 1.00 27.42 126 LEU A C 1
ATOM 672 O O . LEU A 1 115 ? 32.876 87.748 19.229 1.00 27.28 126 LEU A O 1
ATOM 677 N N . LYS A 1 116 ? 33.524 89.783 18.489 1.00 23.54 127 LYS A N 1
ATOM 678 C CA . LYS A 1 116 ? 32.177 90.331 18.397 1.00 27.13 127 LYS A CA 1
ATOM 679 C C . LYS A 1 116 ? 32.060 91.189 17.147 1.00 36.89 127 LYS A C 1
ATOM 680 O O . LYS A 1 116 ? 32.957 91.983 16.841 1.00 26.25 127 LYS A O 1
ATOM 686 N N . GLY A 1 117 ? 30.941 91.044 16.445 1.00 35.86 128 GLY A N 1
ATOM 687 C CA . GLY A 1 117 ? 30.690 91.878 15.284 1.00 33.50 128 GLY A CA 1
ATOM 688 C C . GLY A 1 117 ? 29.269 91.715 14.795 1.00 38.15 128 GLY A C 1
ATOM 689 O O . GLY A 1 117 ? 28.527 90.833 15.241 1.00 34.47 128 GLY A O 1
ATOM 690 N N . TYR A 1 118 ? 28.904 92.593 13.864 1.00 31.93 129 TYR A N 1
ATOM 691 C CA . TYR A 1 118 ? 27.609 92.565 13.197 1.00 35.62 129 TYR A CA 1
ATOM 692 C C . TYR A 1 118 ? 27.784 91.921 11.831 1.00 34.17 129 TYR A C 1
ATOM 693 O O . TYR A 1 118 ? 28.505 92.453 10.981 1.00 33.66 129 TYR A O 1
ATOM 702 N N . PHE A 1 119 ? 27.130 90.785 11.619 1.00 31.62 130 PHE A N 1
ATOM 703 C CA . PHE A 1 119 ? 27.150 90.123 10.323 1.00 33.55 130 PHE A CA 1
ATOM 704 C C . PHE A 1 119 ? 26.054 90.715 9.448 1.00 36.70 130 PHE A C 1
ATOM 705 O O . PHE A 1 119 ? 24.896 90.791 9.867 1.00 39.23 130 PHE A O 1
ATOM 713 N N . ARG A 1 120 ? 26.423 91.151 8.247 1.00 41.11 131 ARG A N 1
ATOM 714 C CA . ARG A 1 120 ? 25.489 91.768 7.315 1.00 35.89 131 ARG A CA 1
ATOM 715 C C . ARG A 1 120 ? 25.282 90.864 6.106 1.00 43.40 131 ARG A C 1
ATOM 716 O O . ARG A 1 120 ? 26.248 90.476 5.440 1.00 39.22 131 ARG A O 1
ATOM 724 N N . ALA A 1 121 ? 24.021 90.543 5.821 1.00 45.92 132 ALA A N 1
ATOM 725 C CA . ALA A 1 121 ? 23.676 89.780 4.632 1.00 45.88 132 ALA A CA 1
ATOM 726 C C . ALA A 1 121 ? 23.576 90.710 3.427 1.00 49.05 132 ALA A C 1
ATOM 727 O O . ALA A 1 121 ? 22.926 91.758 3.494 1.00 45.40 132 ALA A O 1
ATOM 729 N N . GLU A 1 122 ? 24.255 90.345 2.335 1.00 51.33 133 GLU A N 1
ATOM 730 C CA . GLU A 1 122 ? 24.115 91.097 1.091 1.00 50.73 133 GLU A CA 1
ATOM 731 C C . GLU A 1 122 ? 22.835 90.721 0.354 1.00 51.50 133 GLU A C 1
ATOM 732 O O . GLU A 1 122 ? 22.136 91.594 -0.168 1.00 56.04 133 GLU A O 1
ATOM 738 N N . VAL A 1 123 ? 22.521 89.430 0.294 1.00 50.77 134 VAL A N 1
ATOM 739 C CA . VAL A 1 123 ? 21.306 88.935 -0.335 1.00 51.98 134 VAL A CA 1
ATOM 740 C C . VAL A 1 123 ? 20.504 88.167 0.708 1.00 52.84 134 VAL A C 1
ATOM 741 O O . VAL A 1 123 ? 20.993 87.847 1.792 1.00 52.60 134 VAL A O 1
ATOM 745 N N . SER A 1 124 ? 19.254 87.874 0.369 1.00 50.06 135 SER A N 1
ATOM 746 C CA . SER A 1 124 ? 18.424 87.023 1.207 1.00 52.25 135 SER A CA 1
ATOM 747 C C . SER A 1 124 ? 18.707 85.569 0.852 1.00 56.34 135 SER A C 1
ATOM 748 O O . SER A 1 124 ? 18.541 85.166 -0.304 1.00 63.30 135 SER A O 1
ATOM 751 N N . GLY A 1 125 ? 19.133 84.785 1.836 1.00 49.55 136 GLY A N 1
ATOM 752 C CA . GLY A 1 125 ? 19.451 83.397 1.575 1.00 49.76 136 GLY A CA 1
ATOM 753 C C . GLY A 1 125 ? 20.156 82.758 2.754 1.00 49.27 136 GLY A C 1
ATOM 754 O O . GLY A 1 125 ? 20.304 83.359 3.823 1.00 47.29 136 GLY A O 1
ATOM 755 N N . ASP A 1 126 ? 20.601 81.523 2.521 1.00 46.88 137 ASP A N 1
ATOM 756 C CA . ASP A 1 126 ? 21.227 80.693 3.547 1.00 41.82 137 ASP A CA 1
ATOM 757 C C . ASP A 1 126 ? 22.705 81.042 3.666 1.00 41.78 137 ASP A C 1
ATOM 758 O O . ASP A 1 126 ? 23.491 80.769 2.754 1.00 49.81 137 ASP A O 1
ATOM 763 N N . TYR A 1 127 ? 23.091 81.629 4.790 1.00 36.02 138 TYR A N 1
ATOM 764 C CA . TYR A 1 127 ? 24.488 81.870 5.108 1.00 35.85 138 TYR A CA 1
ATOM 765 C C . TYR A 1 127 ? 24.932 80.878 6.173 1.00 35.63 138 TYR A C 1
ATOM 766 O O . TYR A 1 127 ? 24.131 80.441 7.003 1.00 36.12 138 TYR A O 1
ATOM 775 N N . GLY A 1 128 ? 26.213 80.523 6.143 1.00 37.34 139 GLY A N 1
ATOM 776 C CA . GLY A 1 128 ? 26.779 79.595 7.101 1.00 32.54 139 GLY A CA 1
ATOM 777 C C . GLY A 1 128 ? 27.906 80.228 7.896 1.00 36.95 139 GLY A C 1
ATOM 778 O O . GLY A 1 128 ? 28.575 81.148 7.426 1.00 37.26 139 GLY A O 1
ATOM 779 N N . LEU A 1 129 ? 28.079 79.750 9.127 1.00 32.95 140 LEU A N 1
ATOM 780 C CA . LEU A 1 129 ? 29.225 80.062 9.972 1.00 32.18 140 LEU A CA 1
ATOM 781 C C . LEU A 1 129 ? 29.805 78.742 10.454 1.00 35.05 140 LEU A C 1
ATOM 782 O O . LEU A 1 129 ? 29.056 77.867 10.897 1.00 30.32 140 LEU A O 1
ATOM 787 N N . SER A 1 130 ? 31.126 78.592 10.376 1.00 31.24 141 SER A N 1
ATOM 788 C CA . SER A 1 130 ? 31.742 77.305 10.660 1.00 32.70 141 SER A CA 1
ATOM 789 C C . SER A 1 130 ? 32.912 77.429 11.626 1.00 34.72 141 SER A C 1
ATOM 790 O O . SER A 1 130 ? 33.678 78.398 11.586 1.00 30.51 141 SER A O 1
ATOM 793 N N . LEU A 1 131 ? 33.032 76.435 12.502 1.00 27.93 142 LEU A N 1
ATOM 794 C CA . LEU A 1 131 ? 34.196 76.255 13.359 1.00 28.45 142 LEU A CA 1
ATOM 795 C C . LEU A 1 131 ? 34.813 74.908 13.012 1.00 27.51 142 LEU A C 1
ATOM 796 O O . LEU A 1 131 ? 34.170 73.868 13.182 1.00 31.25 142 LEU A O 1
ATOM 801 N N . ARG A 1 132 ? 36.051 74.923 12.530 1.00 25.98 143 ARG A N 1
ATOM 802 C CA . ARG A 1 132 ? 36.696 73.727 12.005 1.00 27.69 143 ARG A CA 1
ATOM 803 C C . ARG A 1 132 ? 37.904 73.367 12.857 1.00 32.15 143 ARG A C 1
ATOM 804 O O . ARG A 1 132 ? 38.749 74.227 13.134 1.00 28.83 143 ARG A O 1
ATOM 812 N N . ASN A 1 133 ? 37.970 72.097 13.273 1.00 31.03 144 ASN A N 1
ATOM 813 C CA . ASN A 1 133 ? 39.161 71.512 13.894 1.00 35.16 144 ASN A CA 1
ATOM 814 C C . ASN A 1 133 ? 39.652 72.348 15.075 1.00 37.30 144 ASN A C 1
ATOM 815 O O . ASN A 1 133 ? 40.850 72.582 15.243 1.00 34.85 144 ASN A O 1
ATOM 820 N N . ILE A 1 134 ? 38.710 72.809 15.899 1.00 32.19 145 ILE A N 1
ATOM 821 C CA . ILE A 1 134 ? 39.036 73.731 16.978 1.00 29.61 145 ILE A CA 1
ATOM 822 C C . ILE A 1 134 ? 39.902 73.038 18.022 1.00 30.33 145 ILE A C 1
ATOM 823 O O . ILE A 1 134 ? 39.655 71.883 18.405 1.00 29.37 145 ILE A O 1
ATOM 828 N N . ASP A 1 135 ? 40.931 73.751 18.482 1.00 26.81 146 ASP A N 1
ATOM 829 C CA . ASP A 1 135 ? 41.827 73.310 19.549 1.00 28.75 146 ASP A CA 1
ATOM 830 C C . ASP A 1 135 ? 42.161 74.553 20.366 1.00 29.81 146 ASP A C 1
ATOM 831 O O . ASP A 1 135 ? 42.865 75.432 19.865 1.00 29.69 146 ASP A O 1
ATOM 836 N N . ASP A 1 136 ? 41.678 74.645 21.611 1.00 24.20 147 ASP A N 1
ATOM 837 C CA . ASP A 1 136 ? 40.983 73.577 22.342 1.00 26.04 147 ASP A CA 1
ATOM 838 C C . ASP A 1 136 ? 39.449 73.599 22.250 1.00 27.01 147 ASP A C 1
ATOM 839 O O . ASP A 1 136 ? 38.829 72.554 22.073 1.00 30.69 147 ASP A O 1
ATOM 844 N N . SER A 1 137 ? 38.832 74.777 22.383 1.00 25.84 148 SER A N 1
ATOM 845 C CA . SER A 1 137 ? 37.382 74.843 22.514 1.00 26.36 148 SER A CA 1
ATOM 846 C C . SER A 1 137 ? 36.865 76.188 22.021 1.00 22.57 148 SER A C 1
ATOM 847 O O . SER A 1 137 ? 37.555 77.205 22.113 1.00 22.03 148 SER A O 1
ATOM 850 N N . ALA A 1 138 ? 35.636 76.190 21.500 1.00 25.48 149 ALA A N 1
ATOM 851 C CA . ALA A 1 138 ? 35.032 77.419 20.997 1.00 20.04 149 ALA A CA 1
ATOM 852 C C . ALA A 1 138 ? 33.515 77.316 21.041 1.00 21.43 149 ALA A C 1
ATOM 853 O O . ALA A 1 138 ? 32.945 76.228 20.933 1.00 22.06 149 ALA A O 1
ATOM 855 N N . ILE A 1 139 ? 32.869 78.471 21.166 1.00 24.68 150 ILE A N 1
ATOM 856 C CA . ILE A 1 139 ? 31.417 78.568 21.243 1.00 24.44 150 ILE A CA 1
ATOM 857 C C . ILE A 1 139 ? 30.987 79.759 20.393 1.00 27.18 150 ILE A C 1
ATOM 858 O O . ILE A 1 139 ? 31.688 80.774 20.332 1.00 24.75 150 ILE A O 1
ATOM 863 N N . LEU A 1 140 ? 29.852 79.621 19.712 1.00 24.47 151 LEU A N 1
ATOM 864 C CA . LEU A 1 140 ? 29.336 80.641 18.807 1.00 24.26 151 LEU A CA 1
ATOM 865 C C . LEU A 1 140 ? 27.912 81.012 19.198 1.00 21.89 151 LEU A C 1
ATOM 866 O O . LEU A 1 140 ? 27.052 80.136 19.331 1.00 20.39 151 LEU A O 1
ATOM 871 N N . PHE A 1 141 ? 27.668 82.308 19.361 1.00 20.48 152 PHE A N 1
ATOM 872 C CA . PHE A 1 141 ? 26.341 82.861 19.602 1.00 23.70 152 PHE A CA 1
ATOM 873 C C . PHE A 1 141 ? 25.948 83.726 18.412 1.00 29.96 152 PHE A C 1
ATOM 874 O O . PHE A 1 141 ? 26.741 84.566 17.962 1.00 24.31 152 PHE A O 1
ATOM 882 N N . PHE A 1 142 ? 24.729 83.528 17.908 1.00 26.58 153 PHE A N 1
ATOM 883 C CA . PHE A 1 142 ? 24.256 84.229 16.722 1.00 24.69 153 PHE A CA 1
ATOM 884 C C . PHE A 1 142 ? 22.902 84.866 16.994 1.00 28.72 153 PHE A C 1
ATOM 885 O O . PHE A 1 142 ? 21.965 84.184 17.419 1.00 30.51 153 PHE A O 1
ATOM 893 N N . GLY A 1 143 ? 22.799 86.165 16.759 1.00 25.16 154 GLY A N 1
ATOM 894 C CA . GLY A 1 143 ? 21.522 86.831 16.889 1.00 28.11 154 GLY A CA 1
ATOM 895 C C . GLY A 1 143 ? 21.479 87.752 18.100 1.00 31.28 154 GLY A C 1
ATOM 896 O O . GLY A 1 143 ? 22.246 87.614 19.057 1.00 31.60 154 GLY A O 1
ATOM 897 N N . LYS A 1 144 ? 20.533 88.694 18.052 1.00 34.40 155 LYS A N 1
ATOM 898 C CA . LYS A 1 144 ? 20.447 89.747 19.060 1.00 35.79 155 LYS A CA 1
ATOM 899 C C . LYS A 1 144 ? 20.016 89.241 20.430 1.00 37.63 155 LYS A C 1
ATOM 900 O O . LYS A 1 144 ? 20.234 89.940 21.427 1.00 41.38 155 LYS A O 1
ATOM 906 N N . GLU A 1 145 ? 19.412 88.060 20.512 1.00 35.10 156 GLU A N 1
ATOM 907 C CA . GLU A 1 145 ? 18.973 87.545 21.802 1.00 48.32 156 GLU A CA 1
ATOM 908 C C . GLU A 1 145 ? 20.061 86.793 22.559 1.00 45.83 156 GLU A C 1
ATOM 909 O O . GLU A 1 145 ? 19.907 86.571 23.764 1.00 51.91 156 GLU A O 1
ATOM 915 N N . THR A 1 146 ? 21.152 86.401 21.896 1.00 36.37 157 THR A N 1
ATOM 916 C CA . THR A 1 146 ? 22.168 85.581 22.553 1.00 38.29 157 THR A CA 1
ATOM 917 C C . THR A 1 146 ? 23.582 86.132 22.380 1.00 31.62 157 THR A C 1
ATOM 918 O O . THR A 1 146 ? 24.427 85.956 23.263 1.00 31.66 157 THR A O 1
ATOM 922 N N . ALA A 1 147 ? 23.863 86.789 21.255 1.00 26.55 158 ALA A N 1
ATOM 923 C CA . ALA A 1 147 ? 25.205 87.326 21.043 1.00 26.94 158 ALA A CA 1
ATOM 924 C C . ALA A 1 147 ? 25.406 88.612 21.837 1.00 29.60 158 ALA A C 1
ATOM 925 O O . ALA A 1 147 ? 26.249 88.673 22.740 1.00 29.37 158 ALA A O 1
ATOM 927 N N . PHE A 1 148 ? 24.634 89.646 21.515 1.00 29.36 159 PHE A N 1
ATOM 928 C CA . PHE A 1 148 ? 24.639 90.896 22.266 1.00 31.29 159 PHE A CA 1
ATOM 929 C C . PHE A 1 148 ? 23.476 91.749 21.775 1.00 32.50 159 PHE A C 1
ATOM 930 O O . PHE A 1 148 ? 22.850 91.452 20.755 1.00 31.90 159 PHE A O 1
ATOM 938 N N . GLN A 1 149 ? 23.202 92.818 22.514 1.00 33.80 160 GLN A N 1
ATOM 939 C CA . GLN A 1 149 ? 22.108 93.711 22.159 1.00 44.23 160 GLN A CA 1
ATOM 940 C C . GLN A 1 149 ? 22.440 94.513 20.906 1.00 38.84 160 GLN A C 1
ATOM 941 O O . GLN A 1 149 ? 23.576 94.951 20.705 1.00 34.81 160 GLN A O 1
ATOM 947 N N . CYS A 1 150 ? 21.422 94.692 20.065 1.00 41.82 161 CYS A N 1
ATOM 948 C CA A CYS A 1 150 ? 21.589 95.438 18.821 0.67 47.63 161 CYS A CA 1
ATOM 949 C CA B CYS A 1 150 ? 21.528 95.475 18.838 0.33 47.67 161 CYS A CA 1
ATOM 950 C C . CYS A 1 150 ? 22.277 96.783 19.039 1.00 49.11 161 CYS A C 1
ATOM 951 O O . CYS A 1 150 ? 23.236 97.106 18.330 1.00 56.27 161 CYS A O 1
ATOM 956 N N . CYS A 1 151 ? 21.819 97.567 20.008 1.00 43.26 162 CYS A N 1
ATOM 957 C CA A CYS A 1 151 ? 22.339 98.917 20.146 0.56 52.21 162 CYS A CA 1
ATOM 958 C CA B CYS A 1 151 ? 22.259 98.935 20.247 0.44 52.27 162 CYS A CA 1
ATOM 959 C C . CYS A 1 151 ? 23.432 99.040 21.205 1.00 51.88 162 CYS A C 1
ATOM 960 O O . CYS A 1 151 ? 23.949 100.144 21.408 1.00 53.88 162 CYS A O 1
ATOM 965 N N . ASN A 1 152 ? 23.834 97.939 21.843 1.00 46.86 163 ASN A N 1
ATOM 966 C CA . ASN A 1 152 ? 24.926 97.988 22.816 1.00 42.28 163 ASN A CA 1
ATOM 967 C C . ASN A 1 152 ? 25.666 96.654 22.760 1.00 42.97 163 ASN A C 1
ATOM 968 O O . ASN A 1 152 ? 25.222 95.663 23.348 1.00 39.54 163 ASN A O 1
ATOM 973 N N . GLU A 1 153 ? 26.806 96.655 22.066 1.00 44.37 164 GLU A N 1
ATOM 974 C CA . GLU A 1 153 ? 27.646 95.472 21.925 1.00 40.13 164 GLU A CA 1
ATOM 975 C C . GLU A 1 153 ? 28.191 94.979 23.260 1.00 40.51 164 GLU A C 1
ATOM 976 O O . GLU A 1 153 ? 28.700 93.855 23.332 1.00 37.61 164 GLU A O 1
ATOM 982 N N . ASN A 1 154 ? 28.126 95.801 24.307 1.00 39.58 165 ASN A N 1
ATOM 983 C CA . ASN A 1 154 ? 28.580 95.423 25.638 1.00 41.45 165 ASN A CA 1
ATOM 984 C C . ASN A 1 154 ? 27.464 94.871 26.512 1.00 39.78 165 ASN A C 1
ATOM 985 O O . ASN A 1 154 ? 27.714 94.534 27.674 1.00 40.46 165 ASN A O 1
ATOM 990 N N . SER A 1 155 ? 26.242 94.796 25.998 1.00 39.10 166 SER A N 1
ATOM 991 C CA . SER A 1 155 ? 25.112 94.248 26.741 1.00 42.42 166 SER A CA 1
ATOM 992 C C . SER A 1 155 ? 24.962 92.788 26.331 1.00 39.59 166 SER A C 1
ATOM 993 O O . SER A 1 155 ? 24.409 92.482 25.271 1.00 35.58 166 SER A O 1
ATOM 996 N N . ILE A 1 156 ? 25.473 91.891 27.174 1.00 36.10 167 ILE A N 1
ATOM 997 C CA . ILE A 1 156 ? 25.534 90.463 26.889 1.00 36.35 167 ILE A CA 1
ATOM 998 C C . ILE A 1 156 ? 24.940 89.714 28.072 1.00 39.17 167 ILE A C 1
ATOM 999 O O . ILE A 1 156 ? 25.394 89.885 29.210 1.00 40.39 167 ILE A O 1
ATOM 1004 N N . SER A 1 157 ? 23.937 88.884 27.809 1.00 39.02 168 SER A N 1
ATOM 1005 C CA . SER A 1 157 ? 23.423 87.974 28.820 1.00 39.25 168 SER A CA 1
ATOM 1006 C C . SER A 1 157 ? 22.708 86.832 28.119 1.00 42.66 168 SER A C 1
ATOM 1007 O O . SER A 1 157 ? 21.985 87.047 27.143 1.00 48.89 168 SER A O 1
ATOM 1010 N N . ASN A 1 158 ? 22.918 85.624 28.615 1.00 40.35 169 ASN A N 1
ATOM 1011 C CA . ASN A 1 158 ? 22.260 84.450 28.075 1.00 31.35 169 ASN A CA 1
ATOM 1012 C C . ASN A 1 158 ? 21.223 83.949 29.072 1.00 31.04 169 ASN A C 1
ATOM 1013 O O . ASN A 1 158 ? 21.392 84.070 30.289 1.00 29.85 169 ASN A O 1
ATOM 1018 N N . GLU A 1 159 ? 20.122 83.423 28.541 1.00 29.44 170 GLU A N 1
ATOM 1019 C CA . GLU A 1 159 ? 19.031 82.966 29.393 1.00 31.37 170 GLU A CA 1
ATOM 1020 C C . GLU A 1 159 ? 19.225 81.526 29.855 1.00 31.28 170 GLU A C 1
ATOM 1021 O O . GLU A 1 159 ? 18.900 81.194 30.998 1.00 32.79 170 GLU A O 1
ATOM 1027 N N . ALA A 1 160 ? 19.769 80.668 28.997 1.00 29.76 171 ALA A N 1
ATOM 1028 C CA . ALA A 1 160 ? 19.906 79.255 29.308 1.00 30.92 171 ALA A CA 1
ATOM 1029 C C . ALA A 1 160 ? 21.210 78.743 28.718 1.00 28.02 171 ALA A C 1
ATOM 1030 O O . ALA A 1 160 ? 21.824 79.383 27.864 1.00 31.35 171 ALA A O 1
ATOM 1032 N N . SER A 1 161 ? 21.634 77.569 29.184 1.00 29.71 172 SER A N 1
ATOM 1033 C CA . SER A 1 161 ? 22.865 76.965 28.686 1.00 30.08 172 SER A CA 1
ATOM 1034 C C . SER A 1 161 ? 22.725 76.418 27.271 1.00 29.70 172 SER A C 1
ATOM 1035 O O . SER A 1 161 ? 23.722 75.975 26.696 1.00 32.76 172 SER A O 1
ATOM 1038 N N . THR A 1 162 ? 21.526 76.451 26.692 1.00 31.47 173 THR A N 1
ATOM 1039 C CA . THR A 1 162 ? 21.302 76.014 25.323 1.00 30.16 173 THR A CA 1
ATOM 1040 C C . THR A 1 162 ? 21.182 77.183 24.348 1.00 31.08 173 THR A C 1
ATOM 1041 O O . THR A 1 162 ? 20.698 76.998 23.230 1.00 36.63 173 THR A O 1
ATOM 1045 N N . ASP A 1 163 ? 21.628 78.379 24.744 1.00 32.08 174 ASP A N 1
ATOM 1046 C CA . ASP A 1 163 ? 21.505 79.559 23.892 1.00 33.12 174 ASP A CA 1
ATOM 1047 C C . ASP A 1 163 ? 22.480 79.558 22.720 1.00 30.99 174 ASP A C 1
ATOM 1048 O O . ASP A 1 163 ? 22.290 80.335 21.778 1.00 33.70 174 ASP A O 1
ATOM 1053 N N . TYR A 1 164 ? 23.527 78.741 22.762 1.00 25.71 175 TYR A N 1
ATOM 1054 C CA . TYR A 1 164 ? 24.546 78.812 21.727 1.00 22.40 175 TYR A CA 1
ATOM 1055 C C . TYR A 1 164 ? 24.037 78.211 20.422 1.00 29.96 175 TYR A C 1
ATOM 1056 O O . TYR A 1 164 ? 23.104 77.408 20.397 1.00 30.62 175 TYR A O 1
ATOM 1065 N N . SER A 1 165 ? 24.671 78.614 19.323 1.00 26.13 176 SER A N 1
ATOM 1066 C CA . SER A 1 165 ? 24.416 78.018 18.017 1.00 28.86 176 SER A CA 1
ATOM 1067 C C . SER A 1 165 ? 25.405 76.916 17.676 1.00 30.10 176 SER A C 1
ATOM 1068 O O . SER A 1 165 ? 25.036 75.960 16.990 1.00 29.16 176 SER A O 1
ATOM 1071 N N . LEU A 1 166 ? 26.650 77.037 18.138 1.00 22.95 177 LEU A N 1
ATOM 1072 C CA . LEU A 1 166 ? 27.688 76.038 17.939 1.00 28.22 177 LEU A CA 1
ATOM 1073 C C . LEU A 1 166 ? 28.528 75.942 19.201 1.00 30.68 177 LEU A C 1
ATOM 1074 O O . LEU A 1 166 ? 28.829 76.961 19.829 1.00 26.38 177 LEU A O 1
ATOM 1079 N N . PHE A 1 167 ? 28.920 74.720 19.554 1.00 20.90 178 PHE A N 1
ATOM 1080 C CA . PHE A 1 167 ? 29.872 74.503 20.637 1.00 30.52 178 PHE A CA 1
ATOM 1081 C C . PHE A 1 167 ? 30.744 73.308 20.291 1.00 29.34 178 PHE A C 1
ATOM 1082 O O . PHE A 1 167 ? 30.228 72.251 19.921 1.00 28.54 178 PHE A O 1
ATOM 1090 N N . THR A 1 168 ? 32.056 73.467 20.424 1.00 22.30 179 THR A N 1
ATOM 1091 C CA . THR A 1 168 ? 32.983 72.393 20.104 1.00 27.20 179 THR A CA 1
ATOM 1092 C C . THR A 1 168 ? 34.110 72.361 21.121 1.00 26.80 179 THR A C 1
ATOM 1093 O O . THR A 1 168 ? 34.622 73.408 21.528 1.00 22.92 179 THR A O 1
ATOM 1097 N N . ILE A 1 169 ? 34.505 71.158 21.514 1.00 25.20 180 ILE A N 1
ATOM 1098 C CA . ILE A 1 169 ? 35.644 70.973 22.403 1.00 35.13 180 ILE A CA 1
ATOM 1099 C C . ILE A 1 169 ? 36.478 69.813 21.876 1.00 37.72 180 ILE A C 1
ATOM 1100 O O . ILE A 1 169 ? 35.936 68.799 21.421 1.00 37.37 180 ILE A O 1
ATOM 1105 N N . PHE A 1 170 ? 37.800 69.972 21.928 1.00 32.44 181 PHE A N 1
ATOM 1106 C CA . PHE A 1 170 ? 38.730 68.975 21.406 1.00 35.96 181 PHE A CA 1
ATOM 1107 C C . PHE A 1 170 ? 38.957 67.917 22.483 1.00 38.59 181 PHE A C 1
ATOM 1108 O O . PHE A 1 170 ? 39.666 68.155 23.463 1.00 48.20 181 PHE A O 1
ATOM 1116 N N . ARG A 1 171 ? 38.364 66.746 22.291 1.00 48.05 182 ARG A N 1
ATOM 1117 C CA . ARG A 1 171 ? 38.549 65.602 23.175 1.00 58.06 182 ARG A CA 1
ATOM 1118 C C . ARG A 1 171 ? 39.356 64.547 22.430 1.00 66.93 182 ARG A C 1
ATOM 1119 O O . ARG A 1 171 ? 38.958 64.115 21.342 1.00 61.08 182 ARG A O 1
ATOM 1121 N N . GLN A 1 172 ? 40.483 64.135 23.015 1.00 82.09 183 GLN A N 1
ATOM 1122 C CA . GLN A 1 172 ? 41.363 63.179 22.354 1.00 94.49 183 GLN A CA 1
ATOM 1123 C C . GLN A 1 172 ? 40.618 61.885 22.048 1.00 105.07 183 GLN A C 1
ATOM 1124 O O . GLN A 1 172 ? 40.447 61.024 22.918 1.00 108.11 183 GLN A O 1
ATOM 1130 N N . GLU A 1 173 ? 40.184 61.749 20.792 1.00 112.13 184 GLU A N 1
ATOM 1131 C CA . GLU A 1 173 ? 39.460 60.583 20.301 1.00 120.89 184 GLU A CA 1
ATOM 1132 C C . GLU A 1 173 ? 40.383 59.459 19.856 1.00 127.34 184 GLU A C 1
ATOM 1133 O O . GLU A 1 173 ? 40.005 58.662 18.987 1.00 130.56 184 GLU A O 1
ATOM 1139 N N . GLY A 1 174 ? 41.585 59.373 20.417 1.00 128.59 185 GLY A N 1
ATOM 1140 C CA . GLY A 1 174 ? 42.510 58.327 20.032 1.00 128.89 185 GLY A CA 1
ATOM 1141 C C . GLY A 1 174 ? 43.954 58.769 20.140 1.00 124.84 185 GLY A C 1
ATOM 1142 O O . GLY A 1 174 ? 44.369 59.324 21.161 1.00 126.26 185 GLY A O 1
ATOM 1143 N N . ASP A 1 175 ? 44.732 58.512 19.092 1.00 120.21 186 ASP A N 1
ATOM 1144 C CA . ASP A 1 175 ? 46.122 58.939 19.023 1.00 117.03 186 ASP A CA 1
ATOM 1145 C C . ASP A 1 175 ? 46.321 60.163 18.140 1.00 108.77 186 ASP A C 1
ATOM 1146 O O . ASP A 1 175 ? 47.460 60.611 17.975 1.00 111.70 186 ASP A O 1
ATOM 1151 N N . GLU A 1 176 ? 45.247 60.735 17.602 1.00 97.81 187 GLU A N 1
ATOM 1152 C CA . GLU A 1 176 ? 45.376 61.865 16.693 1.00 87.22 187 GLU A CA 1
ATOM 1153 C C . GLU A 1 176 ? 45.753 63.141 17.440 1.00 79.87 187 GLU A C 1
ATOM 1154 O O . GLU A 1 176 ? 45.478 63.303 18.632 1.00 79.72 187 GLU A O 1
ATOM 1160 N N . THR A 1 177 ? 46.416 64.043 16.720 1.00 74.02 188 THR A N 1
ATOM 1161 C CA . THR A 1 177 ? 46.860 65.325 17.249 1.00 69.80 188 THR A CA 1
ATOM 1162 C C . THR A 1 177 ? 45.985 66.484 16.792 1.00 67.93 188 THR A C 1
ATOM 1163 O O . THR A 1 177 ? 46.226 67.627 17.196 1.00 60.21 188 THR A O 1
ATOM 1167 N N . THR A 1 178 ? 44.988 66.216 15.954 1.00 67.52 189 THR A N 1
ATOM 1168 C CA . THR A 1 178 ? 44.126 67.229 15.366 1.00 62.78 189 THR A CA 1
ATOM 1169 C C . THR A 1 178 ? 42.672 66.919 15.698 1.00 56.12 189 THR A C 1
ATOM 1170 O O . THR A 1 178 ? 42.249 65.760 15.636 1.00 53.03 189 THR A O 1
ATOM 1174 N N . ASN A 1 179 ? 41.912 67.953 16.057 1.00 47.98 190 ASN A N 1
ATOM 1175 C CA . ASN A 1 179 ? 40.477 67.790 16.258 1.00 43.11 190 ASN A CA 1
ATOM 1176 C C . ASN A 1 179 ? 39.814 67.523 14.913 1.00 44.84 190 ASN A C 1
ATOM 1177 O O . ASN A 1 179 ? 39.879 68.352 14.000 1.00 45.60 190 ASN A O 1
ATOM 1182 N N . LEU A 1 180 ? 39.172 66.368 14.791 1.00 47.58 191 LEU A N 1
ATOM 1183 C CA . LEU A 1 180 ? 38.563 65.965 13.533 1.00 49.60 191 LEU A CA 1
ATOM 1184 C C . LEU A 1 180 ? 37.140 66.484 13.360 1.00 53.44 191 LEU A C 1
ATOM 1185 O O . LEU A 1 180 ? 36.568 66.324 12.277 1.00 54.44 191 LEU A O 1
ATOM 1190 N N . ASP A 1 181 ? 36.573 67.124 14.380 1.00 50.08 192 ASP A N 1
ATOM 1191 C CA . ASP A 1 181 ? 35.202 67.612 14.310 1.00 48.89 192 ASP A CA 1
ATOM 1192 C C . ASP A 1 181 ? 35.140 68.982 13.647 1.00 44.87 192 ASP A C 1
ATOM 1193 O O . ASP A 1 181 ? 35.993 69.844 13.878 1.00 49.88 192 ASP A O 1
ATOM 1198 N N . SER A 1 182 ? 34.114 69.180 12.823 1.00 38.59 193 SER A N 1
ATOM 1199 C CA . SER A 1 182 ? 33.793 70.480 12.256 1.00 33.42 193 SER A CA 1
ATOM 1200 C C . SER A 1 182 ? 32.305 70.736 12.420 1.00 32.25 193 SER A C 1
ATOM 1201 O O . SER A 1 182 ? 31.493 69.808 12.386 1.00 34.86 193 SER A O 1
ATOM 1204 N N . PHE A 1 183 ? 31.954 72.005 12.603 1.00 28.79 194 PHE A N 1
ATOM 1205 C CA . PHE A 1 183 ? 30.592 72.408 12.917 1.00 32.68 194 PHE A CA 1
ATOM 1206 C C . PHE A 1 183 ? 30.190 73.577 12.038 1.00 34.07 194 PHE A C 1
ATOM 1207 O O . PHE A 1 183 ? 30.987 74.490 11.806 1.00 32.39 194 PHE A O 1
ATOM 1215 N N . THR A 1 184 ? 28.949 73.558 11.564 1.00 24.89 195 THR A N 1
ATOM 1216 C CA . THR A 1 184 ? 28.460 74.629 10.710 1.00 26.95 195 THR A CA 1
ATOM 1217 C C . THR A 1 184 ? 27.050 75.002 11.131 1.00 30.26 195 THR A C 1
ATOM 1218 O O . THR A 1 184 ? 26.196 74.129 11.318 1.00 30.17 195 THR A O 1
ATOM 1222 N N . TYR A 1 185 ? 26.820 76.297 11.286 1.00 28.77 196 TYR A N 1
ATOM 1223 C CA . TYR A 1 185 ? 25.506 76.845 11.587 1.00 28.02 196 TYR A CA 1
ATOM 1224 C C . TYR A 1 185 ? 25.020 77.582 10.347 1.00 31.57 196 TYR A C 1
ATOM 1225 O O . TYR A 1 185 ? 25.708 78.478 9.848 1.00 32.09 196 TYR A O 1
ATOM 1234 N N A THR A 1 186 ? 23.839 77.206 9.857 0.44 31.86 197 THR A N 1
ATOM 1235 N N B THR A 1 186 ? 23.859 77.188 9.833 0.56 31.57 197 THR A N 1
ATOM 1236 C CA A THR A 1 186 ? 23.236 77.812 8.677 0.44 35.31 197 THR A CA 1
ATOM 1237 C CA B THR A 1 186 ? 23.259 77.851 8.686 0.56 35.23 197 THR A CA 1
ATOM 1238 C C A THR A 1 186 ? 21.875 78.395 9.035 0.44 39.52 197 THR A C 1
ATOM 1239 C C B THR A 1 186 ? 21.904 78.422 9.073 0.56 39.53 197 THR A C 1
ATOM 1240 O O A THR A 1 186 ? 21.090 77.767 9.755 0.44 41.32 197 THR A O 1
ATOM 1241 O O B THR A 1 186 ? 21.154 77.811 9.844 0.56 41.22 197 THR A O 1
ATOM 1248 N N . GLN A 1 187 ? 21.599 79.599 8.533 1.00 40.83 198 GLN A N 1
ATOM 1249 C CA . GLN A 1 187 ? 20.322 80.255 8.769 1.00 40.28 198 GLN A CA 1
ATOM 1250 C C . GLN A 1 187 ? 19.986 81.149 7.583 1.00 41.37 198 GLN A C 1
ATOM 1251 O O . GLN A 1 187 ? 20.872 81.750 6.969 1.00 36.36 198 GLN A O 1
ATOM 1257 N N . TYR A 1 188 ? 18.693 81.237 7.273 1.00 41.96 199 TYR A N 1
ATOM 1258 C CA . TYR A 1 188 ? 18.221 82.154 6.243 1.00 46.55 199 TYR A CA 1
ATOM 1259 C C . TYR A 1 188 ? 18.275 83.583 6.769 1.00 47.88 199 TYR A C 1
ATOM 1260 O O . TYR A 1 188 ? 17.647 83.902 7.785 1.00 50.93 199 TYR A O 1
ATOM 1269 N N . LEU A 1 189 ? 19.015 84.444 6.079 1.00 35.55 200 LEU A N 1
ATOM 1270 C CA . LEU A 1 189 ? 19.151 85.840 6.464 1.00 40.14 200 LEU A CA 1
ATOM 1271 C C . LEU A 1 189 ? 18.501 86.738 5.421 1.00 48.10 200 LEU A C 1
ATOM 1272 O O . LEU A 1 189 ? 18.349 86.366 4.256 1.00 53.52 200 LEU A O 1
ATOM 1277 N N . GLU A 1 190 ? 18.123 87.938 5.853 1.00 51.47 201 GLU A N 1
ATOM 1278 C CA . GLU A 1 190 ? 17.488 88.913 4.978 1.00 51.32 201 GLU A CA 1
ATOM 1279 C C . GLU A 1 190 ? 18.493 89.980 4.570 1.00 46.95 201 GLU A C 1
ATOM 1280 O O . GLU A 1 190 ? 19.287 90.448 5.392 1.00 48.10 201 GLU A O 1
ATOM 1286 N N . ALA A 1 191 ? 18.448 90.363 3.297 1.00 45.58 202 ALA A N 1
ATOM 1287 C CA . ALA A 1 191 ? 19.406 91.323 2.766 1.00 51.14 202 ALA A CA 1
ATOM 1288 C C . ALA A 1 191 ? 19.291 92.659 3.488 1.00 50.50 202 ALA A C 1
ATOM 1289 O O . ALA A 1 191 ? 18.190 93.164 3.724 1.00 54.93 202 ALA A O 1
ATOM 1291 N N . GLY A 1 192 ? 20.441 93.232 3.839 1.00 48.46 203 GLY A N 1
ATOM 1292 C CA . GLY A 1 192 ? 20.491 94.546 4.442 1.00 51.21 203 GLY A CA 1
ATOM 1293 C C . GLY A 1 192 ? 20.436 94.572 5.955 1.00 51.31 203 GLY A C 1
ATOM 1294 O O . GLY A 1 192 ? 20.732 95.616 6.551 1.00 52.54 203 GLY A O 1
ATOM 1295 N N . LYS A 1 193 ? 20.057 93.471 6.595 1.00 48.06 204 LYS A N 1
ATOM 1296 C CA . LYS A 1 193 ? 19.950 93.415 8.044 1.00 45.85 204 LYS A CA 1
ATOM 1297 C C . LYS A 1 193 ? 21.271 92.986 8.678 1.00 45.11 204 LYS A C 1
ATOM 1298 O O . LYS A 1 193 ? 22.122 92.355 8.045 1.00 45.48 204 LYS A O 1
ATOM 1304 N N . TYR A 1 194 ? 21.437 93.351 9.946 1.00 41.76 205 TYR A N 1
ATOM 1305 C CA . TYR A 1 194 ? 22.641 93.052 10.706 1.00 36.63 205 TYR A CA 1
ATOM 1306 C C . TYR A 1 194 ? 22.331 92.031 11.791 1.00 36.77 205 TYR A C 1
ATOM 1307 O O . TYR A 1 194 ? 21.303 92.124 12.469 1.00 37.76 205 TYR A O 1
ATOM 1316 N N . TYR A 1 195 ? 23.222 91.061 11.949 1.00 36.29 206 TYR A N 1
ATOM 1317 C CA . TYR A 1 195 ? 23.031 89.975 12.908 1.00 36.28 206 TYR A CA 1
ATOM 1318 C C . TYR A 1 195 ? 24.197 89.930 13.885 1.00 30.49 206 TYR A C 1
ATOM 1319 O O . TYR A 1 195 ? 25.338 89.639 13.474 1.00 28.83 206 TYR A O 1
ATOM 1328 N N . PRO A 1 196 ? 23.975 90.222 15.164 1.00 29.76 207 PRO A N 1
ATOM 1329 C CA . PRO A 1 196 ? 25.066 90.122 16.140 1.00 31.12 207 PRO A CA 1
ATOM 1330 C C . PRO A 1 196 ? 25.669 88.726 16.174 1.00 33.87 207 PRO A C 1
ATOM 1331 O O . PRO A 1 196 ? 24.959 87.716 16.167 1.00 27.01 207 PRO A O 1
ATOM 1335 N N . VAL A 1 197 ? 27.001 88.681 16.206 1.00 26.84 208 VAL A N 1
ATOM 1336 C CA . VAL A 1 197 ? 27.757 87.437 16.270 1.00 23.49 208 VAL A CA 1
ATOM 1337 C C . VAL A 1 197 ? 28.812 87.583 17.357 1.00 31.36 208 VAL A C 1
ATOM 1338 O O . VAL A 1 197 ? 29.531 88.588 17.402 1.00 24.36 208 VAL A O 1
ATOM 1342 N N . ARG A 1 198 ? 28.908 86.578 18.221 1.00 23.41 209 ARG A N 1
ATOM 1343 C CA . ARG A 1 198 ? 29.875 86.563 19.307 1.00 19.63 209 ARG A CA 1
ATOM 1344 C C . ARG A 1 198 ? 30.445 85.159 19.414 1.00 26.20 209 ARG A C 1
ATOM 1345 O O . ARG A 1 198 ? 29.690 84.183 19.448 1.00 24.88 209 ARG A O 1
ATOM 1353 N N A THR A 1 199 ? 31.769 85.046 19.469 0.33 24.46 210 THR A N 1
ATOM 1354 N N B THR A 1 199 ? 31.771 85.063 19.419 0.67 23.19 210 THR A N 1
ATOM 1355 C CA A THR A 1 199 ? 32.406 83.747 19.629 0.33 26.17 210 THR A CA 1
ATOM 1356 C CA B THR A 1 199 ? 32.465 83.806 19.635 0.67 26.55 210 THR A CA 1
ATOM 1357 C C A THR A 1 199 ? 33.524 83.846 20.657 0.33 25.66 210 THR A C 1
ATOM 1358 C C B THR A 1 199 ? 33.372 83.938 20.846 0.67 26.29 210 THR A C 1
ATOM 1359 O O A THR A 1 199 ? 34.242 84.849 20.714 0.33 24.93 210 THR A O 1
ATOM 1360 O O B THR A 1 199 ? 33.806 85.038 21.201 0.67 24.72 210 THR A O 1
ATOM 1367 N N . PHE A 1 200 ? 33.649 82.805 21.480 1.00 22.71 211 PHE A N 1
ATOM 1368 C CA . PHE A 1 200 ? 34.641 82.730 22.542 1.00 24.59 211 PHE A CA 1
ATOM 1369 C C . PHE A 1 200 ? 35.510 81.504 22.299 1.00 30.01 211 PHE A C 1
ATOM 1370 O O . PHE A 1 200 ? 34.987 80.399 22.122 1.00 26.80 211 PHE A O 1
ATOM 1378 N N . PHE A 1 201 ? 36.827 81.701 22.262 1.00 25.75 212 PHE A N 1
ATOM 1379 C CA . PHE A 1 201 ? 37.773 80.639 21.942 1.00 27.50 212 PHE A CA 1
ATOM 1380 C C . PHE A 1 201 ? 38.761 80.462 23.086 1.00 32.17 212 PHE A C 1
ATOM 1381 O O . PHE A 1 201 ? 39.222 81.443 23.684 1.00 29.02 212 PHE A O 1
ATOM 1389 N N . VAL A 1 202 ? 39.097 79.207 23.378 1.00 26.06 213 VAL A N 1
ATOM 1390 C CA . VAL A 1 202 ? 40.025 78.881 24.452 1.00 23.44 213 VAL A CA 1
ATOM 1391 C C . VAL A 1 202 ? 41.095 77.938 23.923 1.00 25.98 213 VAL A C 1
ATOM 1392 O O . VAL A 1 202 ? 40.779 76.906 23.321 1.00 25.70 213 VAL A O 1
ATOM 1396 N N . ASN A 1 203 ? 42.357 78.281 24.163 1.00 23.59 214 ASN A N 1
ATOM 1397 C CA . ASN A 1 203 ? 43.448 77.324 24.072 1.00 23.81 214 ASN A CA 1
ATOM 1398 C C . ASN A 1 203 ? 43.988 77.069 25.469 1.00 29.34 214 ASN A C 1
ATOM 1399 O O . ASN A 1 203 ? 44.256 78.014 26.217 1.00 24.79 214 ASN A O 1
ATOM 1404 N N . ILE A 1 204 ? 44.154 75.795 25.808 1.00 31.57 215 ILE A N 1
ATOM 1405 C CA . ILE A 1 204 ? 44.634 75.383 27.120 1.00 33.35 215 ILE A CA 1
ATOM 1406 C C . ILE A 1 204 ? 46.134 75.129 27.117 1.00 34.80 215 ILE A C 1
ATOM 1407 O O . ILE A 1 204 ? 46.834 75.517 28.052 1.00 40.39 215 ILE A O 1
ATOM 1412 N N . GLU A 1 205 ? 46.643 74.482 26.074 1.00 29.63 216 GLU A N 1
ATOM 1413 C CA . GLU A 1 205 ? 48.056 74.136 26.018 1.00 37.84 216 GLU A CA 1
ATOM 1414 C C . GLU A 1 205 ? 48.393 73.760 24.586 1.00 39.59 216 GLU A C 1
ATOM 1415 O O . GLU A 1 205 ? 47.513 73.388 23.805 1.00 33.47 216 GLU A O 1
ATOM 1421 N N . ARG A 1 206 ? 49.679 73.869 24.255 1.00 39.88 217 ARG A N 1
ATOM 1422 C CA . ARG A 1 206 ? 50.238 73.416 22.973 1.00 42.04 217 ARG A CA 1
ATOM 1423 C C . ARG A 1 206 ? 49.414 74.017 21.832 1.00 38.33 217 ARG A C 1
ATOM 1424 O O . ARG A 1 206 ? 49.080 75.207 21.899 1.00 36.97 217 ARG A O 1
ATOM 1432 N N . HIS A 1 207 ? 49.038 73.236 20.821 1.00 35.47 218 HIS A N 1
ATOM 1433 C CA . HIS A 1 207 ? 48.489 73.777 19.582 1.00 38.38 218 HIS A CA 1
ATOM 1434 C C . HIS A 1 207 ? 47.251 74.625 19.837 1.00 40.59 218 HIS A C 1
ATOM 1435 O O . HIS A 1 207 ? 46.365 74.250 20.612 1.00 39.64 218 HIS A O 1
ATOM 1442 N N . ALA A 1 208 ? 47.195 75.775 19.172 1.00 37.29 219 ALA A N 1
ATOM 1443 C CA . ALA A 1 208 ? 46.012 76.624 19.149 1.00 35.59 219 ALA A CA 1
ATOM 1444 C C . ALA A 1 208 ? 45.485 76.633 17.723 1.00 36.02 219 ALA A C 1
ATOM 1445 O O . ALA A 1 208 ? 46.184 77.074 16.804 1.00 39.78 219 ALA A O 1
ATOM 1447 N N . VAL A 1 209 ? 44.277 76.114 17.529 1.00 29.33 220 VAL A N 1
ATOM 1448 C CA . VAL A 1 209 ? 43.647 76.113 16.216 1.00 28.24 220 VAL A CA 1
ATOM 1449 C C . VAL A 1 209 ? 42.276 76.750 16.353 1.00 33.93 220 VAL A C 1
ATOM 1450 O O . VAL A 1 209 ? 41.401 76.217 17.045 1.00 35.01 220 VAL A O 1
ATOM 1454 N N . PHE A 1 210 ? 42.087 77.878 15.683 1.00 32.92 221 PHE A N 1
ATOM 1455 C CA . PHE A 1 210 ? 40.817 78.595 15.667 1.00 28.53 221 PHE A CA 1
ATOM 1456 C C . PHE A 1 210 ? 40.529 78.892 14.199 1.00 30.50 221 PHE A C 1
ATOM 1457 O O . PHE A 1 210 ? 40.971 79.915 13.670 1.00 35.70 221 PHE A O 1
ATOM 1465 N N . ASN A 1 211 ? 39.840 77.968 13.527 1.00 29.84 222 ASN A N 1
ATOM 1466 C CA . ASN A 1 211 ? 39.491 78.112 12.111 1.00 29.31 222 ASN A CA 1
ATOM 1467 C C . ASN A 1 211 ? 38.009 78.483 12.023 1.00 34.87 222 ASN A C 1
ATOM 1468 O O . ASN A 1 211 ? 37.134 77.620 12.115 1.00 39.34 222 ASN A O 1
ATOM 1473 N N . PHE A 1 212 ? 37.739 79.772 11.831 1.00 33.03 223 PHE A N 1
ATOM 1474 C CA . PHE A 1 212 ? 36.400 80.351 11.867 1.00 28.22 223 PHE A CA 1
ATOM 1475 C C . PHE A 1 212 ? 36.091 80.924 10.487 1.00 35.27 223 PHE A C 1
ATOM 1476 O O . PHE A 1 212 ? 36.767 81.856 10.038 1.00 29.10 223 PHE A O 1
ATOM 1484 N N . THR A 1 213 ? 35.092 80.355 9.804 1.00 29.50 224 THR A N 1
ATOM 1485 C CA . THR A 1 213 ? 34.786 80.736 8.429 1.00 31.99 224 THR A CA 1
ATOM 1486 C C . THR A 1 213 ? 33.300 81.051 8.274 1.00 35.95 224 THR A C 1
ATOM 1487 O O . THR A 1 213 ? 32.485 80.817 9.175 1.00 30.98 224 THR A O 1
ATOM 1491 N N . MET A 1 214 ? 32.962 81.575 7.093 1.00 33.49 225 MET A N 1
ATOM 1492 C CA . MET A 1 214 ? 31.591 81.851 6.688 1.00 37.80 225 MET A CA 1
ATOM 1493 C C . MET A 1 214 ? 31.346 81.260 5.306 1.00 34.88 225 MET A C 1
ATOM 1494 O O . MET A 1 214 ? 32.279 81.019 4.536 1.00 35.92 225 MET A O 1
ATOM 1499 N N . THR A 1 215 ? 30.070 81.050 4.985 1.00 32.52 226 THR A N 1
ATOM 1500 C CA . THR A 1 215 ? 29.675 80.444 3.721 1.00 38.39 226 THR A CA 1
ATOM 1501 C C . THR A 1 215 ? 28.550 81.256 3.093 1.00 39.56 226 THR A C 1
ATOM 1502 O O . THR A 1 215 ? 27.569 81.588 3.766 1.00 40.58 226 THR A O 1
ATOM 1506 N N . LEU A 1 216 ? 28.698 81.571 1.807 1.00 38.43 227 LEU A N 1
ATOM 1507 C CA . LEU A 1 216 ? 27.685 82.309 1.069 1.00 43.76 227 LEU A CA 1
ATOM 1508 C C . LEU A 1 216 ? 26.566 81.372 0.615 1.00 48.64 227 LEU A C 1
ATOM 1509 O O . LEU A 1 216 ? 26.740 80.151 0.590 1.00 53.99 227 LEU A O 1
ATOM 1514 N N . PRO A 1 217 ? 25.401 81.920 0.248 1.00 48.31 228 PRO A N 1
ATOM 1515 C CA . PRO A 1 217 ? 24.296 81.057 -0.210 1.00 51.18 228 PRO A CA 1
ATOM 1516 C C . PRO A 1 217 ? 24.639 80.171 -1.394 1.00 56.85 228 PRO A C 1
ATOM 1517 O O . PRO A 1 217 ? 23.989 79.135 -1.577 1.00 58.90 228 PRO A O 1
ATOM 1521 N N . ASP A 1 218 ? 25.625 80.537 -2.206 1.00 59.81 229 ASP A N 1
ATOM 1522 C CA . ASP A 1 218 ? 26.021 79.694 -3.327 1.00 65.80 229 ASP A CA 1
ATOM 1523 C C . ASP A 1 218 ? 27.008 78.603 -2.932 1.00 62.69 229 ASP A C 1
ATOM 1524 O O . ASP A 1 218 ? 27.441 77.841 -3.803 1.00 62.07 229 ASP A O 1
ATOM 1529 N N . GLY A 1 219 ? 27.379 78.512 -1.656 1.00 50.64 230 GLY A N 1
ATOM 1530 C CA . GLY A 1 219 ? 28.283 77.485 -1.186 1.00 49.19 230 GLY A CA 1
ATOM 1531 C C . GLY A 1 219 ? 29.733 77.899 -1.061 1.00 51.26 230 GLY A C 1
ATOM 1532 O O . GLY A 1 219 ? 30.550 77.088 -0.606 1.00 56.42 230 GLY A O 1
ATOM 1533 N N . THR A 1 220 ? 30.079 79.128 -1.437 1.00 48.82 231 THR A N 1
ATOM 1534 C CA . THR A 1 220 ? 31.459 79.583 -1.342 1.00 47.10 231 THR A CA 1
ATOM 1535 C C . THR A 1 220 ? 31.843 79.827 0.112 1.00 47.60 231 THR A C 1
ATOM 1536 O O . THR A 1 220 ? 31.169 80.573 0.828 1.00 49.12 231 THR A O 1
ATOM 1540 N N . GLU A 1 221 ? 32.934 79.202 0.543 1.00 46.24 232 GLU A N 1
ATOM 1541 C CA . GLU A 1 221 ? 33.429 79.329 1.905 1.00 44.38 232 GLU A CA 1
ATOM 1542 C C . GLU A 1 221 ? 34.578 80.328 1.934 1.00 48.80 232 GLU A C 1
ATOM 1543 O O . GLU A 1 221 ? 35.553 80.182 1.190 1.00 50.56 232 GLU A O 1
ATOM 1549 N N . LEU A 1 222 ? 34.457 81.342 2.788 1.00 46.94 233 LEU A N 1
ATOM 1550 C CA . LEU A 1 222 ? 35.438 82.414 2.891 1.00 40.40 233 LEU A CA 1
ATOM 1551 C C . LEU A 1 222 ? 36.094 82.385 4.263 1.00 41.73 233 LEU A C 1
ATOM 1552 O O . LEU A 1 222 ? 35.410 82.246 5.283 1.00 39.04 233 LEU A O 1
ATOM 1557 N N . THR A 1 223 ? 37.417 82.516 4.279 1.00 41.84 234 THR A N 1
ATOM 1558 C CA . THR A 1 223 ? 38.155 82.722 5.514 1.00 38.34 234 THR A CA 1
ATOM 1559 C C . THR A 1 223 ? 38.241 84.194 5.898 1.00 40.60 234 THR A C 1
ATOM 1560 O O . THR A 1 223 ? 38.527 84.504 7.061 1.00 40.20 234 THR A O 1
ATOM 1564 N N . ASP A 1 224 ? 37.985 85.101 4.957 1.00 43.76 235 ASP A N 1
ATOM 1565 C CA . ASP A 1 224 ? 37.998 86.537 5.207 1.00 40.59 235 ASP A CA 1
ATOM 1566 C C . ASP A 1 224 ? 36.564 87.051 5.175 1.00 41.14 235 ASP A C 1
ATOM 1567 O O . ASP A 1 224 ? 35.867 86.890 4.166 1.00 39.30 235 ASP A O 1
ATOM 1572 N N . PHE A 1 225 ? 36.131 87.667 6.274 1.00 34.14 236 PHE A N 1
ATOM 1573 C CA . PHE A 1 225 ? 34.774 88.178 6.424 1.00 35.06 236 PHE A CA 1
ATOM 1574 C C . PHE A 1 225 ? 34.606 89.588 5.873 1.00 41.64 236 PHE A C 1
ATOM 1575 O O . PHE A 1 225 ? 33.558 90.204 6.101 1.00 40.32 236 PHE A O 1
ATOM 1583 N N . HIS A 1 226 ? 35.617 90.117 5.184 1.00 40.04 237 HIS A N 1
ATOM 1584 C CA . HIS A 1 226 ? 35.554 91.480 4.666 1.00 42.50 237 HIS A CA 1
ATOM 1585 C C . HIS A 1 226 ? 34.325 91.673 3.789 1.00 43.60 237 HIS A C 1
ATOM 1586 O O . HIS A 1 226 ? 34.061 90.872 2.887 1.00 44.03 237 HIS A O 1
ATOM 1593 N N . ASN A 1 227 ? 33.584 92.749 4.062 1.00 41.93 238 ASN A N 1
ATOM 1594 C CA . ASN A 1 227 ? 32.323 93.181 3.450 1.00 46.52 238 ASN A CA 1
ATOM 1595 C C . ASN A 1 227 ? 31.119 92.481 4.070 1.00 47.52 238 ASN A C 1
ATOM 1596 O O . ASN A 1 227 ? 29.987 92.732 3.628 1.00 51.03 238 ASN A O 1
ATOM 1601 N N . TYR A 1 228 ? 31.309 91.632 5.083 1.00 41.91 239 TYR A N 1
ATOM 1602 C CA . TYR A 1 228 ? 30.204 90.983 5.772 1.00 39.16 239 TYR A CA 1
ATOM 1603 C C . TYR A 1 228 ? 30.196 91.202 7.279 1.00 42.78 239 TYR A C 1
ATOM 1604 O O . TYR A 1 228 ? 29.125 91.113 7.886 1.00 45.56 239 TYR A O 1
ATOM 1613 N N . ILE A 1 229 ? 31.338 91.481 7.899 1.00 37.36 240 ILE A N 1
ATOM 1614 C CA . ILE A 1 229 ? 31.404 91.720 9.335 1.00 34.45 240 ILE A CA 1
ATOM 1615 C C . ILE A 1 229 ? 31.711 93.194 9.562 1.00 37.99 240 ILE A C 1
ATOM 1616 O O . ILE A 1 229 ? 32.576 93.772 8.893 1.00 37.96 240 ILE A O 1
ATOM 1621 N N . TYR A 1 230 ? 30.991 93.805 10.500 1.00 35.31 241 TYR A N 1
ATOM 1622 C CA . TYR A 1 230 ? 31.041 95.248 10.655 1.00 35.60 241 TYR A CA 1
ATOM 1623 C C . TYR A 1 230 ? 30.967 95.648 12.119 1.00 40.85 241 TYR A C 1
ATOM 1624 O O . TYR A 1 230 ? 30.528 94.884 12.982 1.00 37.41 241 TYR A O 1
ATOM 1633 N N . GLN A 1 231 ? 31.405 96.881 12.370 1.00 38.22 242 GLN A N 1
ATOM 1634 C CA . GLN A 1 231 ? 31.324 97.528 13.667 1.00 38.72 242 GLN A CA 1
ATOM 1635 C C . GLN A 1 231 ? 30.659 98.888 13.511 1.00 43.13 242 GLN A C 1
ATOM 1636 O O . GLN A 1 231 ? 30.660 99.489 12.433 1.00 40.48 242 GLN A O 1
ATOM 1642 N N . PHE A 1 232 ? 30.114 99.380 14.615 1.00 45.60 243 PHE A N 1
ATOM 1643 C CA . PHE A 1 232 ? 29.578 100.726 14.694 1.00 52.64 243 PHE A CA 1
ATOM 1644 C C . PHE A 1 232 ? 30.096 101.381 15.965 1.00 60.96 243 PHE A C 1
ATOM 1645 O O . PHE A 1 232 ? 30.482 100.705 16.920 1.00 61.11 243 PHE A O 1
ATOM 1653 N N . GLY A 1 233 ? 30.107 102.708 15.967 1.00 67.95 244 GLY A N 1
ATOM 1654 C CA . GLY A 1 233 ? 30.369 103.469 17.173 1.00 74.86 244 GLY A CA 1
ATOM 1655 C C . GLY A 1 233 ? 29.166 103.442 18.090 1.00 87.09 244 GLY A C 1
ATOM 1656 O O . GLY A 1 233 ? 28.350 102.513 18.058 1.00 106.87 244 GLY A O 1
ATOM 1657 N N . ALA A 1 234 ? 29.047 104.468 18.925 1.00 81.37 245 ALA A N 1
ATOM 1658 C CA . ALA A 1 234 ? 27.862 104.597 19.757 1.00 82.68 245 ALA A CA 1
ATOM 1659 C C . ALA A 1 234 ? 26.640 104.830 18.877 1.00 83.24 245 ALA A C 1
ATOM 1660 O O . ALA A 1 234 ? 26.684 105.605 17.916 1.00 83.86 245 ALA A O 1
ATOM 1662 N N . LEU A 1 235 ? 25.545 104.150 19.206 1.00 80.76 246 LEU A N 1
ATOM 1663 C CA . LEU A 1 235 ? 24.327 104.191 18.408 1.00 79.00 246 LEU A CA 1
ATOM 1664 C C . LEU A 1 235 ? 23.197 104.802 19.221 1.00 84.86 246 LEU A C 1
ATOM 1665 O O . LEU A 1 235 ? 22.937 104.376 20.352 1.00 84.18 246 LEU A O 1
ATOM 1670 N N . ASP A 1 236 ? 22.521 105.784 18.638 1.00 89.37 247 ASP A N 1
ATOM 1671 C CA . ASP A 1 236 ? 21.378 106.410 19.277 1.00 95.56 247 ASP A CA 1
ATOM 1672 C C . ASP A 1 236 ? 20.113 105.618 18.954 1.00 94.57 247 ASP A C 1
ATOM 1673 O O . ASP A 1 236 ? 20.111 104.724 18.105 1.00 93.16 247 ASP A O 1
ATOM 1678 N N . GLU A 1 237 ? 19.024 105.951 19.654 1.00 95.61 248 GLU A N 1
ATOM 1679 C CA . GLU A 1 237 ? 17.757 105.266 19.423 1.00 90.94 248 GLU A CA 1
ATOM 1680 C C . GLU A 1 237 ? 17.268 105.434 17.990 1.00 89.45 248 GLU A C 1
ATOM 1681 O O . GLU A 1 237 ? 16.521 104.581 17.499 1.00 82.80 248 GLU A O 1
ATOM 1687 N N . GLU A 1 238 ? 17.685 106.504 17.306 1.00 96.13 249 GLU A N 1
ATOM 1688 C CA . GLU A 1 238 ? 17.209 106.764 15.952 1.00 101.24 249 GLU A CA 1
ATOM 1689 C C . GLU A 1 238 ? 17.951 105.936 14.911 1.00 96.99 249 GLU A C 1
ATOM 1690 O O . GLU A 1 238 ? 17.367 105.580 13.881 1.00 99.19 249 GLU A O 1
ATOM 1696 N N . GLN A 1 239 ? 19.222 105.617 15.155 1.00 89.52 250 GLN A N 1
ATOM 1697 C CA . GLN A 1 239 ? 20.012 104.852 14.200 1.00 80.88 250 GLN A CA 1
ATOM 1698 C C . GLN A 1 239 ? 19.900 103.349 14.391 1.00 71.30 250 GLN A C 1
ATOM 1699 O O . GLN A 1 239 ? 20.383 102.598 13.537 1.00 63.72 250 GLN A O 1
ATOM 1705 N N . CYS A 1 240 ? 19.273 102.890 15.470 1.00 74.09 251 CYS A N 1
ATOM 1706 C CA . CYS A 1 240 ? 19.263 101.472 15.798 1.00 70.80 251 CYS A CA 1
ATOM 1707 C C . CYS A 1 240 ? 17.876 101.049 16.257 1.00 79.74 251 CYS A C 1
ATOM 1708 O O . CYS A 1 240 ? 17.310 101.655 17.173 1.00 83.19 251 CYS A O 1
ATOM 1711 N N . GLN A 1 241 ? 17.338 100.010 15.621 1.00 87.83 252 GLN A N 1
ATOM 1712 C CA . GLN A 1 241 ? 16.022 99.479 15.945 1.00 100.38 252 GLN A CA 1
ATOM 1713 C C . GLN A 1 241 ? 16.056 97.959 15.858 1.00 108.89 252 GLN A C 1
ATOM 1714 O O . GLN A 1 241 ? 16.690 97.396 14.961 1.00 101.41 252 GLN A O 1
ATOM 1720 N N . ALA A 1 242 ? 15.379 97.303 16.795 1.00 78.60 253 ALA A N 1
ATOM 1721 C CA . ALA A 1 242 ? 15.263 95.848 16.784 1.00 89.93 253 ALA A CA 1
ATOM 1722 C C . ALA A 1 242 ? 13.829 95.407 17.043 1.00 101.28 253 ALA A C 1
ATOM 1723 O O . ALA A 1 242 ? 13.130 94.985 16.125 1.00 106.43 253 ALA A O 1
ATOM 1726 N N . SER B 1 32 ? 38.459 50.336 13.393 1.00 87.10 43 SER B N 1
ATOM 1727 C CA . SER B 1 32 ? 38.591 51.757 13.694 1.00 81.30 43 SER B CA 1
ATOM 1728 C C . SER B 1 32 ? 38.071 52.077 15.090 1.00 71.85 43 SER B C 1
ATOM 1729 O O . SER B 1 32 ? 37.944 51.196 15.938 1.00 70.65 43 SER B O 1
ATOM 1732 N N . ALA B 1 33 ? 37.777 53.353 15.316 1.00 67.59 44 ALA B N 1
ATOM 1733 C CA . ALA B 1 33 ? 37.193 53.834 16.560 1.00 65.00 44 ALA B CA 1
ATOM 1734 C C . ALA B 1 33 ? 35.670 53.819 16.539 1.00 60.46 44 ALA B C 1
ATOM 1735 O O . ALA B 1 33 ? 35.046 54.149 17.553 1.00 60.27 44 ALA B O 1
ATOM 1737 N N . TYR B 1 34 ? 35.063 53.439 15.422 1.00 54.25 45 TYR B N 1
ATOM 1738 C CA . TYR B 1 34 ? 33.615 53.486 15.262 1.00 48.80 45 TYR B CA 1
ATOM 1739 C C . TYR B 1 34 ? 33.005 52.185 14.767 1.00 46.51 45 TYR B C 1
ATOM 1740 O O . TYR B 1 34 ? 31.896 51.841 15.185 1.00 44.84 45 TYR B O 1
ATOM 1749 N N . ALA B 1 35 ? 33.694 51.461 13.892 1.00 46.33 46 ALA B N 1
ATOM 1750 C CA . ALA B 1 35 ? 33.080 50.398 13.112 1.00 51.15 46 ALA B CA 1
ATOM 1751 C C . ALA B 1 35 ? 33.257 49.031 13.762 1.00 48.57 46 ALA B C 1
ATOM 1752 O O . ALA B 1 35 ? 34.226 48.777 14.482 1.00 50.27 46 ALA B O 1
ATOM 1754 N N . CYS B 1 36 ? 32.308 48.144 13.474 1.00 45.47 47 CYS B N 1
ATOM 1755 C CA . CYS B 1 36 ? 32.373 46.741 13.849 1.00 48.95 47 CYS B CA 1
ATOM 1756 C C . CYS B 1 36 ? 32.519 45.879 12.604 1.00 51.68 47 CYS B C 1
ATOM 1757 O O . CYS B 1 36 ? 32.029 46.227 11.525 1.00 51.76 47 CYS B O 1
ATOM 1760 N N . ASP B 1 37 ? 33.174 44.736 12.771 1.00 51.95 48 ASP B N 1
ATOM 1761 C CA . ASP B 1 37 ? 33.241 43.715 11.733 1.00 57.71 48 ASP B CA 1
ATOM 1762 C C . ASP B 1 37 ? 32.397 42.533 12.192 1.00 56.41 48 ASP B C 1
ATOM 1763 O O . ASP B 1 37 ? 32.743 41.854 13.165 1.00 58.23 48 ASP B O 1
ATOM 1768 N N . ILE B 1 38 ? 31.298 42.284 11.487 1.00 53.58 49 ILE B N 1
ATOM 1769 C CA . ILE B 1 38 ? 30.313 41.291 11.894 1.00 57.06 49 ILE B CA 1
ATOM 1770 C C . ILE B 1 38 ? 30.006 40.405 10.695 1.00 61.43 49 ILE B C 1
ATOM 1771 O O . ILE B 1 38 ? 29.612 40.903 9.633 1.00 61.92 49 ILE B O 1
ATOM 1776 N N . ASP B 1 39 ? 30.193 39.101 10.862 1.00 62.86 50 ASP B N 1
ATOM 1777 C CA . ASP B 1 39 ? 29.900 38.110 9.830 1.00 73.13 50 ASP B CA 1
ATOM 1778 C C . ASP B 1 39 ? 28.824 37.187 10.396 1.00 69.03 50 ASP B C 1
ATOM 1779 O O . ASP B 1 39 ? 29.129 36.159 11.006 1.00 70.85 50 ASP B O 1
ATOM 1784 N N . ALA B 1 40 ? 27.564 37.566 10.201 1.00 64.41 51 ALA B N 1
ATOM 1785 C CA . ALA B 1 40 ? 26.444 36.821 10.761 1.00 63.54 51 ALA B CA 1
ATOM 1786 C C . ALA B 1 40 ? 25.177 37.176 9.998 1.00 59.99 51 ALA B C 1
ATOM 1787 O O . ALA B 1 40 ? 25.108 38.199 9.311 1.00 54.58 51 ALA B O 1
ATOM 1789 N N . THR B 1 41 ? 24.167 36.318 10.145 1.00 61.65 52 THR B N 1
ATOM 1790 C CA . THR B 1 41 ? 22.861 36.581 9.554 1.00 61.28 52 THR B CA 1
ATOM 1791 C C . THR B 1 41 ? 22.287 37.877 10.108 1.00 55.46 52 THR B C 1
ATOM 1792 O O . THR B 1 41 ? 22.226 38.075 11.326 1.00 52.48 52 THR B O 1
ATOM 1796 N N . ARG B 1 42 ? 21.866 38.762 9.212 1.00 48.75 53 ARG B N 1
ATOM 1797 C CA . ARG B 1 42 ? 21.360 40.066 9.604 1.00 50.71 53 ARG B CA 1
ATOM 1798 C C . ARG B 1 42 ? 19.869 40.169 9.316 1.00 51.13 53 ARG B C 1
ATOM 1799 O O . ARG B 1 42 ? 19.317 39.455 8.475 1.00 47.20 53 ARG B O 1
ATOM 1807 N N . TYR B 1 43 ? 19.228 41.078 10.041 1.00 46.34 54 TYR B N 1
ATOM 1808 C CA . TYR B 1 43 ? 17.800 41.320 9.954 1.00 43.27 54 TYR B CA 1
ATOM 1809 C C . TYR B 1 43 ? 17.561 42.816 9.838 1.00 41.09 54 TYR B C 1
ATOM 1810 O O . TYR B 1 43 ? 18.292 43.619 10.419 1.00 42.07 54 TYR B O 1
ATOM 1819 N N . ASP B 1 44 ? 16.529 43.182 9.087 1.00 43.13 55 ASP B N 1
ATOM 1820 C CA . ASP B 1 44 ? 16.240 44.588 8.852 1.00 44.18 55 ASP B CA 1
ATOM 1821 C C . ASP B 1 44 ? 15.701 45.254 10.112 1.00 40.47 55 ASP B C 1
ATOM 1822 O O . ASP B 1 44 ? 14.971 44.638 10.894 1.00 42.62 55 ASP B O 1
ATOM 1827 N N . GLY B 1 45 ? 16.087 46.506 10.319 1.00 33.96 56 GLY B N 1
ATOM 1828 C CA . GLY B 1 45 ? 15.334 47.396 11.176 1.00 31.96 56 GLY B CA 1
ATOM 1829 C C . GLY B 1 45 ? 16.080 47.772 12.448 1.00 30.21 56 GLY B C 1
ATOM 1830 O O . GLY B 1 45 ? 17.053 47.132 12.858 1.00 32.11 56 GLY B O 1
ATOM 1831 N N . PHE B 1 46 ? 15.602 48.852 13.062 1.00 28.57 57 PHE B N 1
ATOM 1832 C CA . PHE B 1 46 ? 15.955 49.239 14.417 1.00 27.65 57 PHE B CA 1
ATOM 1833 C C . PHE B 1 46 ? 15.223 48.369 15.434 1.00 30.87 57 PHE B C 1
ATOM 1834 O O . PHE B 1 46 ? 14.138 47.846 15.167 1.00 30.43 57 PHE B O 1
ATOM 1842 N N . ASN B 1 47 ? 15.817 48.241 16.617 1.00 30.90 58 ASN B N 1
ATOM 1843 C CA A ASN B 1 47 ? 15.102 47.803 17.812 0.57 30.94 58 ASN B CA 1
ATOM 1844 C CA B ASN B 1 47 ? 15.092 47.802 17.801 0.43 31.10 58 ASN B CA 1
ATOM 1845 C C . ASN B 1 47 ? 14.529 49.041 18.492 1.00 34.41 58 ASN B C 1
ATOM 1846 O O . ASN B 1 47 ? 15.275 49.973 18.813 1.00 35.33 58 ASN B O 1
ATOM 1855 N N . ALA B 1 48 ? 13.215 49.062 18.694 1.00 29.99 59 ALA B N 1
ATOM 1856 C CA . ALA B 1 48 ? 12.537 50.182 19.336 1.00 27.43 59 ALA B CA 1
ATOM 1857 C C . ALA B 1 48 ? 12.061 49.758 20.719 1.00 30.93 59 ALA B C 1
ATOM 1858 O O . ALA B 1 48 ? 11.467 48.686 20.873 1.00 31.96 59 ALA B O 1
ATOM 1860 N N . THR B 1 49 ? 12.317 50.599 21.720 1.00 27.94 60 THR B N 1
ATOM 1861 C CA . THR B 1 49 ? 11.938 50.307 23.096 1.00 27.33 60 THR B CA 1
ATOM 1862 C C . THR B 1 49 ? 11.289 51.536 23.708 1.00 24.06 60 THR B C 1
ATOM 1863 O O . THR B 1 49 ? 11.849 52.633 23.638 1.00 22.87 60 THR B O 1
ATOM 1867 N N . ILE B 1 50 ? 10.114 51.350 24.305 1.00 23.46 61 ILE B N 1
ATOM 1868 C CA . ILE B 1 50 ? 9.386 52.419 24.975 1.00 26.21 61 ILE B CA 1
ATOM 1869 C C . ILE B 1 50 ? 9.560 52.260 26.481 1.00 31.28 61 ILE B C 1
ATOM 1870 O O . ILE B 1 50 ? 9.311 51.182 27.032 1.00 33.27 61 ILE B O 1
ATOM 1875 N N . TYR B 1 51 ? 9.980 53.331 27.147 1.00 29.87 62 TYR B N 1
ATOM 1876 C CA . TYR B 1 51 ? 10.227 53.327 28.581 1.00 27.87 62 TYR B CA 1
ATOM 1877 C C . TYR B 1 51 ? 9.138 54.104 29.308 1.00 29.09 62 TYR B C 1
ATOM 1878 O O . TYR B 1 51 ? 8.444 54.940 28.727 1.00 31.95 62 TYR B O 1
ATOM 1887 N N . GLU B 1 52 ? 9.001 53.819 30.599 1.00 27.53 63 GLU B N 1
ATOM 1888 C CA . GLU B 1 52 ? 7.931 54.410 31.392 1.00 35.59 63 GLU B CA 1
ATOM 1889 C C . GLU B 1 52 ? 8.218 55.882 31.667 1.00 30.64 63 GLU B C 1
ATOM 1890 O O . GLU B 1 52 ? 9.213 56.219 32.317 1.00 34.21 63 GLU B O 1
ATOM 1896 N N . PHE B 1 53 ? 7.350 56.753 31.160 1.00 35.95 64 PHE B N 1
ATOM 1897 C CA . PHE B 1 53 ? 7.430 58.179 31.455 1.00 33.59 64 PHE B CA 1
ATOM 1898 C C . PHE B 1 53 ? 7.048 58.428 32.907 1.00 37.21 64 PHE B C 1
ATOM 1899 O O . PHE B 1 53 ? 6.093 57.843 33.424 1.00 41.22 64 PHE B O 1
ATOM 1907 N N . GLN B 1 54 ? 7.785 59.315 33.564 1.00 41.36 65 GLN B N 1
ATOM 1908 C CA . GLN B 1 54 ? 7.437 59.679 34.927 1.00 48.18 65 GLN B CA 1
ATOM 1909 C C . GLN B 1 54 ? 7.178 61.178 35.001 1.00 48.22 65 GLN B C 1
ATOM 1910 O O . GLN B 1 54 ? 7.811 61.952 34.278 1.00 45.31 65 GLN B O 1
ATOM 1916 N N . PRO B 1 55 ? 6.255 61.616 35.858 1.00 54.84 66 PRO B N 1
ATOM 1917 C CA . PRO B 1 55 ? 5.993 63.056 35.986 1.00 53.41 66 PRO B CA 1
ATOM 1918 C C . PRO B 1 55 ? 7.268 63.812 36.328 1.00 52.70 66 PRO B C 1
ATOM 1919 O O . PRO B 1 55 ? 8.025 63.417 37.217 1.00 53.52 66 PRO B O 1
ATOM 1923 N N . GLY B 1 56 ? 7.502 64.905 35.607 1.00 51.19 67 GLY B N 1
ATOM 1924 C CA . GLY B 1 56 ? 8.715 65.675 35.767 1.00 42.48 67 GLY B CA 1
ATOM 1925 C C . GLY B 1 56 ? 9.825 65.330 34.800 1.00 41.50 67 GLY B C 1
ATOM 1926 O O . GLY B 1 56 ? 10.875 65.983 34.832 1.00 36.36 67 GLY B O 1
ATOM 1927 N N . ASP B 1 57 ? 9.636 64.323 33.944 1.00 42.15 68 ASP B N 1
ATOM 1928 C CA . ASP B 1 57 ? 10.674 63.973 32.982 1.00 39.70 68 ASP B CA 1
ATOM 1929 C C . ASP B 1 57 ? 10.950 65.104 32.001 1.00 37.52 68 ASP B C 1
ATOM 1930 O O . ASP B 1 57 ? 12.024 65.127 31.391 1.00 38.92 68 ASP B O 1
ATOM 1935 N N . GLY B 1 58 ? 10.010 66.041 3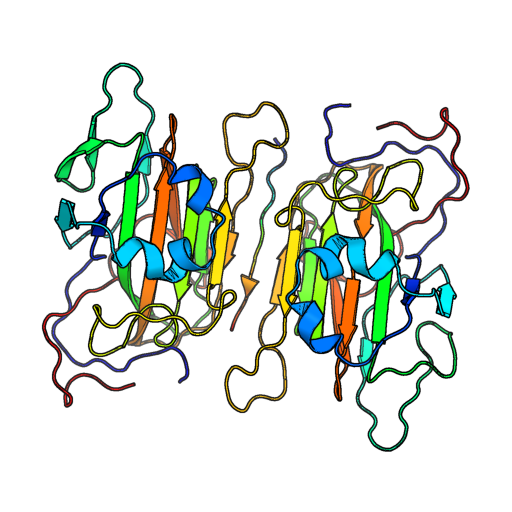1.838 1.00 35.56 69 GLY B N 1
ATOM 1936 C CA . GLY B 1 58 ? 10.274 67.207 31.011 1.00 38.66 69 GLY B CA 1
ATOM 1937 C C . GLY B 1 58 ? 11.488 67.996 31.463 1.00 41.21 69 GLY B C 1
ATOM 1938 O O . GLY B 1 58 ? 12.209 68.569 30.638 1.00 40.62 69 GLY B O 1
ATOM 1939 N N . ARG B 1 59 ? 11.742 68.022 32.772 1.00 36.18 70 ARG B N 1
ATOM 1940 C CA . ARG B 1 59 ? 12.921 68.693 33.302 1.00 33.77 70 ARG B CA 1
ATOM 1941 C C . ARG B 1 59 ? 14.196 67.911 33.022 1.00 33.36 70 ARG B C 1
ATOM 1942 O O . ARG B 1 59 ? 15.283 68.499 33.000 1.00 37.87 70 ARG B O 1
ATOM 1950 N N . LEU B 1 60 ? 14.086 66.605 32.788 1.00 26.32 71 LEU B N 1
ATOM 1951 C CA . LEU B 1 60 ? 15.256 65.775 32.540 1.00 25.20 71 LEU B CA 1
ATOM 1952 C C . LEU B 1 60 ? 15.716 65.805 31.089 1.00 26.04 71 LEU B C 1
ATOM 1953 O O . LEU B 1 60 ? 16.825 65.336 30.808 1.00 23.75 71 LEU B O 1
ATOM 1958 N N . THR B 1 61 ? 14.926 66.379 30.171 1.00 25.57 72 THR B N 1
ATOM 1959 C CA . THR B 1 61 ? 15.387 66.509 28.789 1.00 31.37 72 THR B CA 1
ATOM 1960 C C . THR B 1 61 ? 16.652 67.351 28.693 1.00 33.27 72 THR B C 1
ATOM 1961 O O . THR B 1 61 ? 17.366 67.262 27.689 1.00 37.02 72 THR B O 1
ATOM 1965 N N . ARG B 1 62 ? 16.946 68.161 29.709 1.00 32.09 73 ARG B N 1
ATOM 1966 C CA A ARG B 1 62 ? 18.180 68.932 29.763 0.48 39.12 73 ARG B CA 1
ATOM 1967 C CA B ARG B 1 62 ? 18.179 68.934 29.769 0.52 39.08 73 ARG B CA 1
ATOM 1968 C C . ARG B 1 62 ? 19.243 68.282 30.641 1.00 43.72 73 ARG B C 1
ATOM 1969 O O . ARG B 1 62 ? 20.303 68.881 30.855 1.00 43.30 73 ARG B O 1
ATOM 1984 N N . ASP B 1 63 ? 18.989 67.079 31.151 1.00 33.34 74 ASP B N 1
ATOM 1985 C CA . ASP B 1 63 ? 19.916 66.420 32.057 1.00 31.12 74 ASP B CA 1
ATOM 1986 C C . ASP B 1 63 ? 20.834 65.505 31.259 1.00 32.84 74 ASP B C 1
ATOM 1987 O O . ASP B 1 63 ? 20.347 64.562 30.618 1.00 31.44 74 ASP B O 1
ATOM 1992 N N . PRO B 1 64 ? 22.149 65.737 31.263 1.00 32.26 75 PRO B N 1
ATOM 1993 C CA . PRO B 1 64 ? 23.041 64.901 30.447 1.00 33.60 75 PRO B CA 1
ATOM 1994 C C . PRO B 1 64 ? 23.139 63.468 30.933 1.00 28.27 75 PRO B C 1
ATOM 1995 O O . PRO B 1 64 ? 23.455 62.582 30.131 1.00 27.83 75 PRO B O 1
ATOM 1999 N N . VAL B 1 65 ? 22.884 63.204 32.212 1.00 24.72 76 VAL B N 1
ATOM 2000 C CA . VAL B 1 65 ? 22.884 61.823 32.683 1.00 24.60 76 VAL B CA 1
ATOM 2001 C C . VAL B 1 65 ? 21.642 61.095 32.186 1.00 24.21 76 VAL B C 1
ATOM 2002 O O . VAL B 1 65 ? 21.729 59.993 31.630 1.00 25.30 76 VAL B O 1
ATOM 2006 N N . PHE B 1 66 ? 20.465 61.705 32.363 1.00 23.70 77 PHE B N 1
ATOM 2007 C CA . PHE B 1 66 ? 19.233 61.024 31.980 1.00 24.32 77 PHE B CA 1
ATOM 2008 C C . PHE B 1 66 ? 19.186 60.768 30.480 1.00 24.50 77 PHE B C 1
ATOM 2009 O O . PHE B 1 66 ? 18.817 59.671 30.042 1.00 22.30 77 PHE B O 1
ATOM 2017 N N . MET B 1 67 ? 19.578 61.759 29.676 1.00 28.65 78 MET B N 1
ATOM 2018 C CA . MET B 1 67 ? 19.493 61.635 28.226 1.00 27.20 78 MET B CA 1
ATOM 2019 C C . MET B 1 67 ? 20.579 60.748 27.632 1.00 29.38 78 MET B C 1
ATOM 2020 O O . MET B 1 67 ? 20.462 60.361 26.464 1.00 32.54 78 MET B O 1
ATOM 2025 N N . SER B 1 68 ? 21.625 60.410 28.386 1.00 26.11 79 SER B N 1
ATOM 2026 C CA . SER B 1 68 ? 22.654 59.520 27.860 1.00 29.22 79 SER B CA 1
ATOM 2027 C C . SER B 1 68 ? 22.431 58.067 28.267 1.00 28.14 79 SER B C 1
ATOM 2028 O O . SER B 1 68 ? 22.387 57.190 27.400 1.00 30.39 79 SER B O 1
ATOM 2031 N N . THR B 1 69 ? 22.295 57.786 29.569 1.00 27.31 80 THR B N 1
ATOM 2032 C CA . THR B 1 69 ? 21.994 56.432 30.034 1.00 29.83 80 THR B CA 1
ATOM 2033 C C . THR B 1 69 ? 20.949 56.374 31.135 1.00 25.62 80 THR B C 1
ATOM 2034 O O . THR B 1 69 ? 20.482 55.274 31.444 1.00 26.23 80 THR B O 1
ATOM 2038 N N . GLY B 1 70 ? 20.580 57.498 31.753 1.00 23.05 81 GLY B N 1
ATOM 2039 C CA . GLY B 1 70 ? 19.689 57.450 32.900 1.00 22.75 81 GLY B CA 1
ATOM 2040 C C . GLY B 1 70 ? 18.325 56.857 32.598 1.00 26.14 81 GLY B C 1
ATOM 2041 O O . GLY B 1 70 ? 17.734 56.195 33.455 1.00 28.69 81 GLY B O 1
ATOM 2042 N N . TYR B 1 71 ? 17.807 57.080 31.384 1.00 23.56 82 TYR B N 1
ATOM 2043 C CA . TYR B 1 71 ? 16.496 56.549 31.026 1.00 22.90 82 TYR B CA 1
ATOM 2044 C C . TYR B 1 71 ? 16.467 55.024 31.057 1.00 26.83 82 TYR B C 1
ATOM 2045 O O . TYR B 1 71 ? 15.389 54.439 31.217 1.00 27.10 82 TYR B O 1
ATOM 2054 N N . LEU B 1 72 ? 17.622 54.367 30.916 1.00 25.47 83 LEU B N 1
ATOM 2055 C CA . LEU B 1 72 ? 17.669 52.908 30.981 1.00 27.84 83 LEU B CA 1
ATOM 2056 C C . LEU B 1 72 ? 17.278 52.361 32.349 1.00 29.96 83 LEU B C 1
ATOM 2057 O O . LEU B 1 72 ? 17.069 51.149 32.475 1.00 30.83 83 LEU B O 1
ATOM 2062 N N . ASN B 1 73 ? 17.171 53.210 33.372 1.00 34.09 84 ASN B N 1
ATOM 2063 C CA . ASN B 1 73 ? 16.680 52.758 34.668 1.00 39.44 84 ASN B CA 1
ATOM 2064 C C . ASN B 1 73 ? 15.160 52.687 34.728 1.00 41.24 84 ASN B C 1
ATOM 2065 O O . ASN B 1 73 ? 14.616 52.166 35.710 1.00 40.12 84 ASN B O 1
ATOM 2070 N N . ARG B 1 74 ? 14.471 53.187 33.707 1.00 35.83 85 ARG B N 1
ATOM 2071 C CA . ARG B 1 74 ? 13.018 53.139 33.670 1.00 31.77 85 ARG B CA 1
ATOM 2072 C C . ARG B 1 74 ? 12.538 51.759 33.240 1.00 33.75 85 ARG B C 1
ATOM 2073 O O . ARG B 1 74 ? 13.224 51.035 32.513 1.00 34.12 85 ARG B O 1
ATOM 2081 N N . THR B 1 75 ? 11.340 51.403 33.698 1.00 29.06 86 THR B N 1
ATOM 2082 C CA . THR B 1 75 ? 10.717 50.153 33.283 1.00 32.35 86 THR B CA 1
ATOM 2083 C C . THR B 1 75 ? 10.472 50.161 31.778 1.00 29.71 86 THR B C 1
ATOM 2084 O O . THR B 1 75 ? 9.967 51.142 31.223 1.00 31.82 86 THR B O 1
ATOM 2088 N N . GLN B 1 76 ? 10.841 49.068 31.116 1.00 30.88 87 GLN B N 1
ATOM 2089 C CA . GLN B 1 76 ? 10.559 48.898 29.696 1.00 34.37 87 GLN B CA 1
ATOM 2090 C C . GLN B 1 76 ? 9.109 48.469 29.518 1.00 36.15 87 GLN B C 1
ATOM 2091 O O . GLN B 1 76 ? 8.712 47.392 29.973 1.00 36.41 87 GLN B O 1
ATOM 2097 N N . LEU B 1 77 ? 8.321 49.308 28.855 1.00 31.75 88 LEU B N 1
ATOM 2098 C CA . LEU B 1 77 ? 6.920 48.999 28.618 1.00 32.70 88 LEU B CA 1
ATOM 2099 C C . LEU B 1 77 ? 6.716 48.158 27.363 1.00 29.25 88 LEU B C 1
ATOM 2100 O O . LEU B 1 77 ? 5.840 47.285 27.339 1.00 30.88 88 LEU B O 1
ATOM 2105 N N . HIS B 1 78 ? 7.483 48.424 26.307 1.00 25.72 89 HIS B N 1
ATOM 2106 C CA . HIS B 1 78 ? 7.307 47.733 25.036 1.00 28.64 89 HIS B CA 1
ATOM 2107 C C . HIS B 1 78 ? 8.646 47.627 24.331 1.00 32.21 89 HIS B C 1
ATOM 2108 O O . HIS B 1 78 ? 9.494 48.520 24.440 1.00 24.94 89 HIS B O 1
ATOM 2115 N N . SER B 1 79 ? 8.804 46.552 23.563 1.00 31.01 90 SER B N 1
ATOM 2116 C CA . SER B 1 79 ? 9.985 46.351 22.734 1.00 37.53 90 SER B CA 1
ATOM 2117 C C . SER B 1 79 ? 9.571 45.668 21.442 1.00 38.47 90 SER B C 1
ATOM 2118 O O . SER B 1 79 ? 8.837 44.677 21.474 1.00 39.18 90 SER B O 1
ATOM 2121 N N . ILE B 1 80 ? 10.019 46.202 20.307 1.00 31.45 91 ILE B N 1
ATOM 2122 C CA . ILE B 1 80 ? 9.809 45.560 19.015 1.00 32.18 91 ILE B CA 1
ATOM 2123 C C . ILE B 1 80 ? 11.049 45.764 18.159 1.00 27.06 91 ILE B C 1
ATOM 2124 O O . ILE B 1 80 ? 11.923 46.577 18.466 1.00 29.96 91 ILE B O 1
ATOM 2129 N N . THR B 1 81 ? 11.096 45.031 17.050 1.00 27.24 92 THR B N 1
ATOM 2130 C CA . THR B 1 81 ? 12.207 45.103 16.120 1.00 32.58 92 THR B CA 1
ATOM 2131 C C . THR B 1 81 ? 11.641 45.110 14.706 1.00 39.21 92 THR B C 1
ATOM 2132 O O . THR B 1 81 ? 10.455 44.846 14.489 1.00 44.03 92 THR B O 1
ATOM 2136 N N . GLY B 1 82 ? 12.489 45.455 13.743 1.00 40.23 93 GLY B N 1
ATOM 2137 C CA . GLY B 1 82 ? 12.090 45.509 12.352 1.00 36.64 93 GLY B CA 1
ATOM 2138 C C . GLY B 1 82 ? 11.636 46.867 11.857 1.00 39.35 93 GLY B C 1
ATOM 2139 O O . GLY B 1 82 ? 11.114 46.956 10.741 1.00 37.24 93 GLY B O 1
ATOM 2140 N N . VAL B 1 83 ? 11.820 47.926 12.641 1.00 33.22 94 VAL B N 1
ATOM 2141 C CA . VAL B 1 83 ? 11.436 49.269 12.215 1.00 36.79 94 VAL B CA 1
ATOM 2142 C C . VAL B 1 83 ? 12.506 49.794 11.264 1.00 33.49 94 VAL B C 1
ATOM 2143 O O . VAL B 1 83 ? 13.639 50.041 11.679 1.00 34.03 94 VAL B O 1
ATOM 2147 N N . THR B 1 84 ? 12.148 49.989 9.990 1.00 29.29 95 THR B N 1
ATOM 2148 C CA . THR B 1 84 ? 13.056 50.640 9.053 1.00 36.96 95 THR B CA 1
ATOM 2149 C C . THR B 1 84 ? 12.687 52.090 8.763 1.00 36.39 95 THR B C 1
ATOM 2150 O O . THR B 1 84 ? 13.548 52.844 8.296 1.00 33.63 95 THR B O 1
ATOM 2154 N N . ASP B 1 85 ? 11.433 52.492 8.999 1.00 34.43 96 ASP B N 1
ATOM 2155 C CA . ASP B 1 85 ? 10.983 53.874 8.816 1.00 35.04 96 ASP B CA 1
ATOM 2156 C C . ASP B 1 85 ? 10.517 54.404 10.166 1.00 31.37 96 ASP B C 1
ATOM 2157 O O . ASP B 1 85 ? 9.343 54.246 10.537 1.00 31.07 96 ASP B O 1
ATOM 2162 N N . PRO B 1 86 ? 11.398 55.053 10.930 1.00 28.61 97 PRO B N 1
ATOM 2163 C CA . PRO B 1 86 ? 11.062 55.434 12.307 1.00 28.16 97 PRO B CA 1
ATOM 2164 C C . PRO B 1 86 ? 10.371 56.777 12.485 1.00 27.23 97 PRO B C 1
ATOM 2165 O O . PRO B 1 86 ? 9.906 57.058 13.598 1.00 29.72 97 PRO B O 1
ATOM 2169 N N . GLY B 1 87 ? 10.305 57.620 11.458 1.00 27.84 98 GLY B N 1
ATOM 2170 C CA . GLY B 1 87 ? 9.815 58.973 11.655 1.00 23.34 98 GLY B CA 1
ATOM 2171 C C . GLY B 1 87 ? 8.313 59.002 11.879 1.00 33.23 98 GLY B C 1
ATOM 2172 O O . GLY B 1 87 ? 7.559 58.235 11.281 1.00 33.35 98 GLY B O 1
ATOM 2173 N N . PHE B 1 88 ? 7.875 59.891 12.770 1.00 30.03 99 PHE B N 1
ATOM 2174 C CA . PHE B 1 88 ? 6.446 60.089 12.971 1.00 28.77 99 PHE B CA 1
ATOM 2175 C C . PHE B 1 88 ? 6.186 61.525 13.402 1.00 27.73 99 PHE B C 1
ATOM 2176 O O . PHE B 1 88 ? 7.075 62.226 13.889 1.00 28.65 99 PHE B O 1
ATOM 2184 N N . SER B 1 89 ? 4.950 61.960 13.181 1.00 31.55 100 SER B N 1
ATOM 2185 C CA . SER B 1 89 ? 4.478 63.260 13.638 1.00 38.05 100 SER B CA 1
ATOM 2186 C C . SER B 1 89 ? 3.036 63.079 14.083 1.00 38.36 100 SER B C 1
ATOM 2187 O O . SER B 1 89 ? 2.184 62.713 13.270 1.00 37.34 100 SER B O 1
ATOM 2190 N N . ILE B 1 90 ? 2.759 63.316 15.365 1.00 35.42 101 ILE B N 1
ATOM 2191 C CA . ILE B 1 90 ? 1.470 62.972 15.956 1.00 36.77 101 ILE B CA 1
ATOM 2192 C C . ILE B 1 90 ? 0.920 64.165 16.721 1.00 36.52 101 ILE B C 1
ATOM 2193 O O . ILE B 1 90 ? 1.618 64.740 17.564 1.00 38.25 101 ILE B O 1
ATOM 2198 N N . TYR B 1 91 ? -0.346 64.503 16.461 1.00 39.84 102 TYR B N 1
ATOM 2199 C CA . TYR B 1 91 ? -1.101 65.395 17.341 1.00 46.19 102 TYR B CA 1
ATOM 2200 C C . TYR B 1 91 ? -2.587 65.178 17.057 1.00 48.84 102 TYR B C 1
ATOM 2201 O O . TYR B 1 91 ? -3.098 65.644 16.035 1.00 54.24 102 TYR B O 1
ATOM 2210 N N . THR B 1 92 ? -3.261 64.472 17.962 1.00 48.46 103 THR B N 1
ATOM 2211 C CA . THR B 1 92 ? -4.688 64.170 17.840 1.00 57.95 103 THR B CA 1
ATOM 2212 C C . THR B 1 92 ? -5.351 64.449 19.183 1.00 62.02 103 THR B C 1
ATOM 2213 O O . THR B 1 92 ? -5.576 63.529 19.983 1.00 60.59 103 THR B O 1
ATOM 2217 N N . PRO B 1 93 ? -5.672 65.711 19.468 1.00 64.35 104 PRO B N 1
ATOM 2218 C CA . PRO B 1 93 ? -6.305 66.032 20.752 1.00 64.73 104 PRO B CA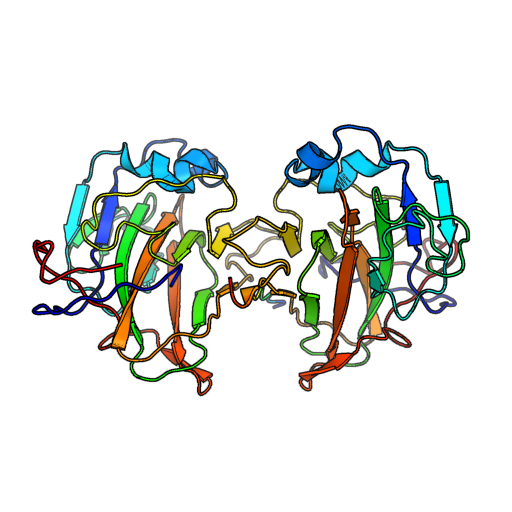 1
ATOM 2219 C C . PRO B 1 93 ? -7.660 65.355 20.868 1.00 61.57 104 PRO B C 1
ATOM 2220 O O . PRO B 1 93 ? -8.434 65.304 19.910 1.00 65.55 104 PRO B O 1
ATOM 2224 N N . GLY B 1 94 ? -7.940 64.827 22.059 1.00 58.28 105 GLY B N 1
ATOM 2225 C CA . GLY B 1 94 ? -9.119 64.038 22.314 1.00 60.98 105 GLY B CA 1
ATOM 2226 C C . GLY B 1 94 ? -8.858 62.546 22.420 1.00 59.70 105 GLY B C 1
ATOM 2227 O O . GLY B 1 94 ? -9.599 61.848 23.123 1.00 63.14 105 GLY B O 1
ATOM 2228 N N . VAL B 1 95 ? -7.837 62.041 21.739 1.00 55.09 106 VAL B N 1
ATOM 2229 C CA . VAL B 1 95 ? -7.448 60.640 21.820 1.00 57.50 106 VAL B CA 1
ATOM 2230 C C . VAL B 1 95 ? -5.975 60.574 22.210 1.00 51.53 106 VAL B C 1
ATOM 2231 O O . VAL B 1 95 ? -5.086 60.791 21.383 1.00 46.91 106 VAL B O 1
ATOM 2235 N N . PRO B 1 96 ? -5.675 60.282 23.479 1.00 52.32 107 PRO B N 1
ATOM 2236 C CA . PRO B 1 96 ? -4.291 60.387 23.960 1.00 47.41 107 PRO B CA 1
ATOM 2237 C C . PRO B 1 96 ? -3.395 59.221 23.571 1.00 49.10 107 PRO B C 1
ATOM 2238 O O . PRO B 1 96 ? -2.179 59.303 23.796 1.00 48.89 107 PRO B O 1
ATOM 2242 N N . THR B 1 97 ? -3.939 58.149 23.005 1.00 45.46 108 THR B N 1
ATOM 2243 C CA . THR B 1 97 ? -3.143 56.999 22.606 1.00 42.62 108 THR B CA 1
ATOM 2244 C C . THR B 1 97 ? -3.140 56.855 21.091 1.00 46.16 108 THR B C 1
ATOM 2245 O O . THR B 1 97 ? -3.986 57.410 20.383 1.00 49.79 108 THR B O 1
ATOM 2249 N N . THR B 1 98 ? -2.163 56.094 20.606 1.00 41.12 109 THR B N 1
ATOM 2250 C CA . THR B 1 98 ? -2.019 55.796 19.191 1.00 40.92 109 THR B CA 1
ATOM 2251 C C . THR B 1 98 ? -1.369 54.426 19.061 1.00 37.58 109 THR B C 1
ATOM 2252 O O . THR B 1 98 ? -0.936 53.823 20.047 1.00 33.19 109 THR B O 1
ATOM 2256 N N . THR B 1 99 ? -1.304 53.936 17.831 1.00 34.12 110 THR B N 1
ATOM 2257 C CA . THR B 1 99 ? -0.540 52.737 17.508 1.00 29.71 110 THR B CA 1
ATOM 2258 C C . THR B 1 99 ? 0.803 53.185 16.935 1.00 36.46 110 THR B C 1
ATOM 2259 O O . THR B 1 99 ? 0.855 53.817 15.876 1.00 37.26 110 THR B O 1
ATOM 2263 N N . LEU B 1 100 ? 1.884 52.879 17.650 1.00 36.59 111 LEU B N 1
ATOM 2264 C CA . LEU B 1 100 ? 3.231 53.291 17.275 1.00 34.00 111 LEU B CA 1
ATOM 2265 C C . LEU B 1 100 ? 4.047 52.051 16.943 1.00 28.91 111 LEU B C 1
ATOM 2266 O O . LEU B 1 100 ? 4.226 51.180 17.799 1.00 32.71 111 LEU B O 1
ATOM 2271 N N . TYR B 1 101 ? 4.534 51.973 15.705 1.00 29.27 112 TYR B N 1
ATOM 2272 C CA . TYR B 1 101 ? 5.336 50.842 15.240 1.00 29.46 112 TYR B CA 1
ATOM 2273 C C . TYR B 1 101 ? 4.604 49.513 15.433 1.00 33.71 112 TYR B C 1
ATOM 2274 O O . TYR B 1 101 ? 5.225 48.489 15.728 1.00 33.82 112 TYR B O 1
ATOM 2283 N N . GLY B 1 102 ? 3.280 49.514 15.279 1.00 30.98 113 GLY B N 1
ATOM 2284 C CA . GLY B 1 102 ? 2.482 48.328 15.518 1.00 34.33 113 GLY B CA 1
ATOM 2285 C C . GLY B 1 102 ? 2.173 48.028 16.973 1.00 34.78 113 GLY B C 1
ATOM 2286 O O . GLY B 1 102 ? 1.525 47.013 17.251 1.00 42.30 113 GLY B O 1
ATOM 2287 N N . ILE B 1 103 ? 2.617 48.862 17.906 1.00 27.16 114 ILE B N 1
ATOM 2288 C CA . ILE B 1 103 ? 2.312 48.694 19.324 1.00 30.75 114 ILE B CA 1
ATOM 2289 C C . ILE B 1 103 ? 1.042 49.483 19.621 1.00 31.30 114 ILE B C 1
ATOM 2290 O O . ILE B 1 103 ? 1.055 50.717 19.496 1.00 36.66 114 ILE B O 1
ATOM 2295 N N . PRO B 1 104 ? -0.044 48.840 20.040 1.00 33.18 115 PRO B N 1
ATOM 2296 C CA . PRO B 1 104 ? -1.283 49.577 20.301 1.00 37.22 115 PRO B CA 1
ATOM 2297 C C . PRO B 1 104 ? -1.270 50.272 21.657 1.00 37.66 115 PRO B C 1
ATOM 2298 O O . PRO B 1 104 ? -0.519 49.918 22.567 1.00 36.21 115 PRO B O 1
ATOM 2302 N N . ASN B 1 105 ? -2.113 51.306 21.756 1.00 39.27 116 ASN B N 1
ATOM 2303 C CA . ASN B 1 105 ? -2.375 52.034 23.005 1.00 45.79 116 ASN B CA 1
ATOM 2304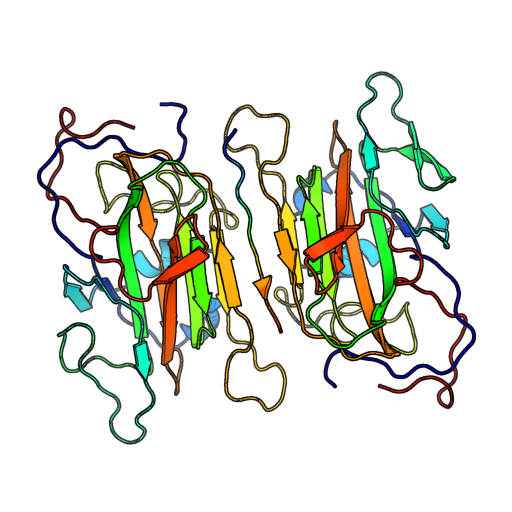 C C . ASN B 1 105 ? -1.108 52.648 23.607 1.00 37.25 116 ASN B C 1
ATOM 2305 O O . ASN B 1 105 ? -0.864 52.571 24.813 1.00 38.17 116 ASN B O 1
ATOM 2310 N N . VAL B 1 106 ? -0.321 53.301 22.764 1.00 34.07 117 VAL B N 1
ATOM 2311 C CA . VAL B 1 106 ? 0.883 53.994 23.210 1.00 33.63 117 VAL B CA 1
ATOM 2312 C C . VAL B 1 106 ? 0.528 55.446 23.490 1.00 30.75 117 VAL B C 1
ATOM 2313 O O . VAL B 1 106 ? -0.064 56.123 22.642 1.00 32.42 117 VAL B O 1
ATOM 2317 N N . ASN B 1 107 ? 0.880 55.920 24.682 1.00 30.77 118 ASN B N 1
ATOM 2318 C CA . ASN B 1 107 ? 0.706 57.324 25.047 1.00 33.56 118 ASN B CA 1
ATOM 2319 C C . ASN B 1 107 ? 1.732 58.157 24.289 1.00 33.82 118 ASN B C 1
ATOM 2320 O O . ASN B 1 107 ? 2.931 58.082 24.574 1.00 41.28 118 ASN B O 1
ATOM 2325 N N . TRP B 1 108 ? 1.273 58.939 23.312 1.00 32.30 119 TRP B N 1
ATOM 2326 C CA . TRP B 1 108 ? 2.170 59.765 22.513 1.00 34.51 119 TRP B CA 1
ATOM 2327 C C . TRP B 1 108 ? 2.443 61.130 23.129 1.00 39.69 119 TRP B C 1
ATOM 2328 O O . TRP B 1 108 ? 3.373 61.814 22.687 1.00 38.57 119 TRP B O 1
ATOM 2339 N N . GLU B 1 109 ? 1.669 61.543 24.135 1.00 37.21 120 GLU B N 1
ATOM 2340 C CA . GLU B 1 109 ? 1.908 62.846 24.741 1.00 38.79 120 GLU B CA 1
ATOM 2341 C C . GLU B 1 109 ? 3.067 62.802 25.724 1.00 37.19 120 GLU B C 1
ATOM 2342 O O . GLU B 1 109 ? 3.814 63.780 25.845 1.00 35.56 120 GLU B O 1
ATOM 2348 N N . ASN B 1 110 ? 3.222 61.685 26.435 1.00 32.40 121 ASN B N 1
ATOM 2349 C CA . ASN B 1 110 ? 4.297 61.469 27.402 1.00 35.22 121 ASN B CA 1
ATOM 2350 C C . ASN B 1 110 ? 5.032 60.206 26.975 1.00 32.88 121 ASN B C 1
ATOM 2351 O O . ASN B 1 110 ? 4.702 59.106 27.424 1.00 40.14 121 ASN B O 1
ATOM 2356 N N . LEU B 1 111 ? 6.043 60.366 26.130 1.00 29.35 122 LEU B N 1
ATOM 2357 C CA . LEU B 1 111 ? 6.672 59.244 25.450 1.00 31.86 122 LEU B CA 1
ATOM 2358 C C . LEU B 1 111 ? 8.181 59.274 25.648 1.00 27.03 122 LEU B C 1
ATOM 2359 O O . LEU B 1 111 ? 8.823 60.308 25.433 1.00 22.70 122 LEU B O 1
ATOM 2364 N N . LEU B 1 112 ? 8.741 58.137 26.045 1.00 24.72 123 LEU B N 1
ATOM 2365 C CA . LEU B 1 112 ? 10.183 57.919 26.094 1.00 26.75 123 LEU B CA 1
ATOM 2366 C C . LEU B 1 112 ? 10.500 56.782 25.135 1.00 26.39 123 LEU B C 1
ATOM 2367 O O . LEU B 1 112 ? 10.042 55.654 25.342 1.00 25.41 123 LEU B O 1
ATOM 2372 N N . LEU B 1 113 ? 11.264 57.075 24.084 1.00 23.91 124 LEU B N 1
ATOM 2373 C CA . LEU B 1 113 ? 11.460 56.125 22.995 1.00 20.76 124 LEU B CA 1
ATOM 2374 C C . LEU B 1 113 ? 12.930 56.021 22.618 1.00 24.29 124 LEU B C 1
ATOM 2375 O O . LEU B 1 113 ? 13.575 57.033 22.334 1.00 22.37 124 LEU B O 1
ATOM 2380 N N . GLU B 1 114 ? 13.445 54.797 22.591 1.00 24.49 125 GLU B N 1
ATOM 2381 C CA . GLU B 1 114 ? 14.815 54.521 22.191 1.00 23.21 125 GLU B CA 1
ATOM 2382 C C . GLU B 1 114 ? 14.807 53.682 20.923 1.00 28.61 125 GLU B C 1
ATOM 2383 O O . GLU B 1 114 ? 14.010 52.746 20.793 1.00 27.21 125 GLU B O 1
ATOM 2389 N N . LEU B 1 115 ? 15.679 54.035 19.983 1.00 21.98 126 LEU B N 1
ATOM 2390 C CA . LEU B 1 115 ? 15.960 53.220 18.810 1.00 26.31 126 LEU B CA 1
ATOM 2391 C C . LEU B 1 115 ? 17.416 52.779 18.854 1.00 26.22 126 LEU B C 1
ATOM 2392 O O . LEU B 1 115 ? 18.297 53.575 19.193 1.00 25.27 126 LEU B O 1
ATOM 2397 N N . LYS B 1 116 ? 17.665 51.518 18.491 1.00 23.43 127 LYS B N 1
ATOM 2398 C CA . LYS B 1 116 ? 19.014 50.965 18.414 1.00 28.32 127 LYS B CA 1
ATOM 2399 C C . LYS B 1 116 ? 19.159 50.107 17.167 1.00 33.83 127 LYS B C 1
ATOM 2400 O O . LYS B 1 116 ? 18.278 49.298 16.850 1.00 26.07 127 LYS B O 1
ATOM 2406 N N . GLY B 1 117 ? 20.287 50.256 16.482 1.00 34.15 128 GLY B N 1
ATOM 2407 C CA . GLY B 1 117 ? 20.541 49.415 15.326 1.00 34.37 128 GLY B CA 1
ATOM 2408 C C . GLY B 1 117 ? 21.965 49.562 14.842 1.00 32.74 128 GLY B C 1
ATOM 2409 O O . GLY B 1 117 ? 22.716 50.432 15.292 1.00 28.17 128 GLY B O 1
ATOM 2410 N N . TYR B 1 118 ? 22.325 48.678 13.918 1.00 29.14 129 TYR B N 1
ATOM 2411 C CA . TYR B 1 118 ? 23.625 48.699 13.263 1.00 35.87 129 TYR B CA 1
ATOM 2412 C C . TYR B 1 118 ? 23.460 49.335 11.891 1.00 36.58 129 TYR B C 1
ATOM 2413 O O . TYR B 1 118 ? 22.744 48.796 11.040 1.00 32.66 129 TYR B O 1
ATOM 2422 N N . PHE B 1 119 ? 24.119 50.469 11.674 1.00 31.75 130 PHE B N 1
ATOM 2423 C CA . PHE B 1 119 ? 24.090 51.122 10.373 1.00 33.95 130 PHE B CA 1
ATOM 2424 C C . PHE B 1 119 ? 25.173 50.517 9.490 1.00 36.46 130 PHE B C 1
ATOM 2425 O O . PHE B 1 119 ? 26.341 50.454 9.889 1.00 41.11 130 PHE B O 1
ATOM 2433 N N . ARG B 1 120 ? 24.786 50.062 8.301 1.00 37.73 131 ARG B N 1
ATOM 2434 C CA . ARG B 1 120 ? 25.716 49.443 7.365 1.00 41.49 131 ARG B CA 1
ATOM 2435 C C . ARG B 1 120 ? 25.895 50.334 6.146 1.00 45.93 131 ARG B C 1
ATOM 2436 O O . ARG B 1 120 ? 24.914 50.710 5.496 1.00 45.19 131 ARG B O 1
ATOM 2444 N N . ALA B 1 121 ? 27.146 50.660 5.836 1.00 52.00 132 ALA B N 1
ATOM 2445 C CA . ALA B 1 121 ? 27.451 51.414 4.631 1.00 49.76 132 ALA B CA 1
ATOM 2446 C C . ALA B 1 121 ? 27.531 50.473 3.437 1.00 53.16 132 ALA B C 1
ATOM 2447 O O . ALA B 1 121 ? 28.239 49.460 3.477 1.00 47.23 132 ALA B O 1
ATOM 2449 N N . GLU B 1 122 ? 26.794 50.802 2.375 1.00 56.82 133 GLU B N 1
ATOM 2450 C CA . GLU B 1 122 ? 26.911 50.040 1.139 1.00 59.15 133 GLU B CA 1
ATOM 2451 C C . GLU B 1 122 ? 28.158 50.445 0.363 1.00 60.47 133 GLU B C 1
ATOM 2452 O O . GLU B 1 122 ? 28.854 49.590 -0.194 1.00 59.48 133 GLU B O 1
ATOM 2458 N N . VAL B 1 123 ? 28.447 51.742 0.310 1.00 58.89 134 VAL B N 1
ATOM 2459 C CA . VAL B 1 123 ? 29.636 52.256 -0.347 1.00 62.96 134 VAL B CA 1
ATOM 2460 C C . VAL B 1 123 ? 30.459 53.016 0.688 1.00 61.83 134 VAL B C 1
ATOM 2461 O O . VAL B 1 123 ? 29.993 53.324 1.784 1.00 62.62 134 VAL B O 1
ATOM 2465 N N . SER B 1 124 ? 31.704 53.304 0.328 1.00 60.98 135 SER B N 1
ATOM 2466 C CA . SER B 1 124 ? 32.567 54.141 1.147 1.00 56.84 135 SER B CA 1
ATOM 2467 C C . SER B 1 124 ? 32.308 55.600 0.795 1.00 57.71 135 SER B C 1
ATOM 2468 O O . SER B 1 124 ? 32.421 55.989 -0.372 1.00 61.15 135 SER B O 1
ATOM 2471 N N . GLY B 1 125 ? 31.943 56.398 1.790 1.00 52.03 136 GLY B N 1
ATOM 2472 C CA . GLY B 1 125 ? 31.662 57.794 1.538 1.00 53.71 136 GLY B CA 1
ATOM 2473 C C . GLY B 1 125 ? 31.014 58.452 2.740 1.00 50.67 136 GLY B C 1
ATOM 2474 O O . GLY B 1 125 ? 30.886 57.856 3.813 1.00 45.89 136 GLY B O 1
ATOM 2475 N N . ASP B 1 126 ? 30.599 59.698 2.522 1.00 47.84 137 ASP B N 1
ATOM 2476 C CA . ASP B 1 126 ? 30.014 60.528 3.568 1.00 43.12 137 ASP B CA 1
ATOM 2477 C C . ASP B 1 126 ? 28.536 60.193 3.703 1.00 41.67 137 ASP B C 1
ATOM 2478 O O . ASP B 1 126 ? 27.747 60.437 2.786 1.00 42.54 137 ASP B O 1
ATOM 2483 N N . TYR B 1 127 ? 28.160 59.621 4.836 1.00 34.53 138 TYR B N 1
ATOM 2484 C CA . TYR B 1 127 ? 26.764 59.387 5.157 1.00 38.07 138 TYR B CA 1
ATOM 2485 C C . TYR B 1 127 ? 26.315 60.387 6.211 1.00 36.69 138 TYR B C 1
ATOM 2486 O O . TYR B 1 127 ? 27.098 60.800 7.070 1.00 37.31 138 TYR B O 1
ATOM 2495 N N . GLY B 1 128 ? 25.040 60.755 6.155 1.00 32.73 139 GLY B N 1
ATOM 2496 C CA . GLY B 1 128 ? 24.468 61.691 7.099 1.00 30.07 139 GLY B CA 1
ATOM 2497 C C . GLY B 1 128 ? 23.323 61.062 7.867 1.00 35.70 139 GLY B C 1
ATOM 2498 O O . GLY B 1 128 ? 22.632 60.172 7.367 1.00 34.15 139 GLY B O 1
ATOM 2499 N N . LEU B 1 129 ? 23.144 61.522 9.104 1.00 31.85 140 LEU B N 1
ATOM 2500 C CA . LEU B 1 129 ? 21.989 61.201 9.931 1.00 30.88 140 LEU B CA 1
ATOM 2501 C C . LEU B 1 129 ? 21.410 62.515 10.431 1.00 33.11 140 LEU B C 1
ATOM 2502 O O . LEU B 1 129 ? 22.160 63.379 10.894 1.00 30.96 140 LEU B O 1
ATOM 2507 N N . SER B 1 130 ? 20.091 62.673 10.343 1.00 27.77 141 SER B N 1
ATOM 2508 C CA . SER B 1 130 ? 19.478 63.958 10.645 1.00 27.01 141 SER B CA 1
ATOM 2509 C C . SER B 1 130 ? 18.293 63.819 11.589 1.00 27.57 141 SER B C 1
ATOM 2510 O O . SER B 1 130 ? 17.512 62.866 11.503 1.00 27.10 141 SER B O 1
ATOM 2513 N N . LEU B 1 131 ? 18.174 64.797 12.482 1.00 24.53 142 LEU B N 1
ATOM 2514 C CA . LEU B 1 131 ? 17.013 64.993 13.341 1.00 25.73 142 LEU B CA 1
ATOM 2515 C C . LEU B 1 131 ? 16.406 66.341 12.985 1.00 25.02 142 LEU B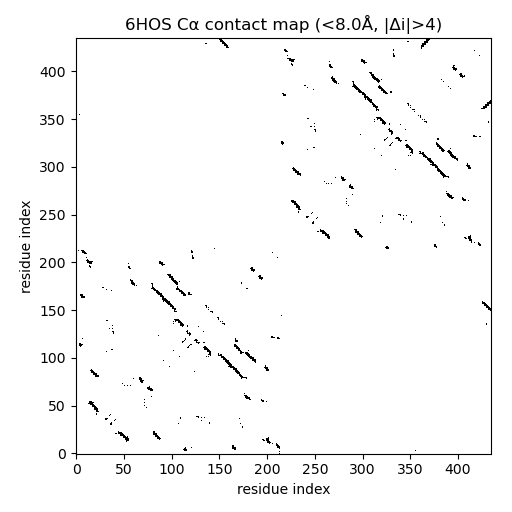 C 1
ATOM 2516 O O . LEU B 1 131 ? 17.065 67.376 13.124 1.00 28.96 142 LEU B O 1
ATOM 2521 N N . ARG B 1 132 ? 15.165 66.331 12.513 1.00 28.65 143 ARG B N 1
ATOM 2522 C CA . ARG B 1 132 ? 14.528 67.523 11.969 1.00 26.79 143 ARG B CA 1
ATOM 2523 C C . ARG B 1 132 ? 13.312 67.899 12.803 1.00 30.77 143 ARG B C 1
ATOM 2524 O O . ARG B 1 132 ? 12.444 67.053 13.056 1.00 26.84 143 ARG B O 1
ATOM 2532 N N . ASN B 1 133 ? 13.251 69.172 13.208 1.00 26.65 144 ASN B N 1
ATOM 2533 C CA . ASN B 1 133 ? 12.062 69.769 13.822 1.00 30.65 144 ASN B CA 1
ATOM 2534 C C . ASN B 1 133 ? 11.570 68.941 15.002 1.00 32.39 144 ASN B C 1
ATOM 2535 O O . ASN B 1 133 ? 10.368 68.733 15.185 1.00 36.48 144 ASN B O 1
ATOM 2540 N N . ILE B 1 134 ? 12.513 68.473 15.818 1.00 29.57 145 ILE B N 1
ATOM 2541 C CA . ILE B 1 134 ? 12.187 67.549 16.892 1.00 28.18 145 ILE B CA 1
ATOM 2542 C C . ILE B 1 134 ? 11.318 68.238 17.932 1.00 32.03 145 ILE B C 1
ATOM 2543 O O . ILE B 1 134 ? 11.572 69.384 18.331 1.00 28.97 145 ILE B O 1
ATOM 2548 N N . ASP B 1 135 ? 10.285 67.528 18.382 1.00 26.31 146 ASP B N 1
ATOM 2549 C CA . ASP B 1 135 ? 9.393 67.981 19.445 1.00 25.97 146 ASP B CA 1
ATOM 2550 C C . ASP B 1 135 ? 9.075 66.740 20.270 1.00 30.40 146 ASP B C 1
ATOM 2551 O O . ASP B 1 135 ? 8.389 65.844 19.771 1.00 29.25 146 ASP B O 1
ATOM 2556 N N . ASP B 1 136 ? 9.558 66.666 21.517 1.00 26.75 147 ASP B N 1
ATOM 2557 C CA . ASP B 1 136 ? 10.234 67.743 22.248 1.00 28.53 147 ASP B CA 1
ATOM 2558 C C . ASP B 1 136 ? 11.773 67.737 22.173 1.00 31.67 147 ASP B C 1
ATOM 2559 O O . ASP B 1 136 ? 12.394 68.792 22.024 1.00 30.58 147 ASP B O 1
ATOM 2564 N N . SER B 1 137 ? 12.394 66.565 22.319 1.00 22.14 148 SER B N 1
ATOM 2565 C CA . SER B 1 137 ? 13.842 66.502 22.465 1.00 23.69 148 SER B CA 1
ATOM 2566 C C . SER B 1 137 ? 14.354 65.146 21.996 1.00 23.74 148 SER B C 1
ATOM 2567 O O . SER B 1 137 ? 13.658 64.135 22.113 1.00 23.33 148 SER B O 1
ATOM 2570 N N . ALA B 1 138 ? 15.586 65.126 21.485 1.00 21.32 149 ALA B N 1
ATOM 2571 C CA . ALA B 1 138 ? 16.180 63.886 20.997 1.00 19.48 149 ALA B CA 1
ATOM 2572 C C . ALA B 1 138 ? 17.699 63.981 21.041 1.00 30.85 149 ALA B C 1
ATOM 2573 O O . ALA B 1 138 ? 18.270 65.071 20.933 1.00 24.74 149 ALA B O 1
ATOM 2575 N N . ILE B 1 139 ? 18.340 62.818 21.159 1.00 28.00 150 ILE B N 1
ATOM 2576 C CA . ILE B 1 139 ? 19.794 62.703 21.233 1.00 25.99 150 ILE B CA 1
ATOM 2577 C C . ILE B 1 139 ? 20.219 61.522 20.365 1.00 26.40 150 ILE B C 1
ATOM 2578 O O . ILE B 1 139 ? 19.508 60.515 20.276 1.00 24.53 150 ILE B O 1
ATOM 2583 N N . LEU B 1 140 ? 21.361 61.661 19.695 1.00 22.69 151 LEU B N 1
ATOM 2584 C CA . LEU B 1 140 ? 21.888 60.647 18.789 1.00 27.46 151 LEU B CA 1
ATOM 2585 C C . LEU B 1 140 ? 23.302 60.271 19.206 1.00 25.98 151 LEU B C 1
ATOM 2586 O O . LEU B 1 140 ? 24.159 61.147 19.357 1.00 22.40 151 LEU B O 1
ATOM 2591 N N . PHE B 1 141 ? 23.543 58.973 19.373 1.00 23.00 152 PHE B N 1
ATOM 2592 C CA . PHE B 1 141 ? 24.871 58.428 19.623 1.00 25.81 152 PHE B CA 1
ATOM 2593 C C . PHE B 1 141 ? 25.261 57.554 18.439 1.00 27.99 152 PHE B C 1
ATOM 2594 O O . PHE B 1 141 ? 24.466 56.718 17.995 1.00 22.28 152 PHE B O 1
ATOM 2602 N N . PHE B 1 142 ? 26.478 57.752 17.928 1.00 24.44 153 PHE B N 1
ATOM 2603 C CA . PHE B 1 142 ? 26.953 57.048 16.742 1.00 27.73 153 PHE B CA 1
ATOM 2604 C C . PHE B 1 142 ? 28.318 56.432 17.014 1.00 30.25 153 PHE B C 1
ATOM 2605 O O . PHE B 1 142 ? 29.251 57.136 17.410 1.00 30.93 153 PHE B O 1
ATOM 2613 N N . GLY B 1 143 ? 28.435 55.133 16.791 1.00 29.46 154 GLY B N 1
ATOM 2614 C CA . GLY B 1 143 ? 29.700 54.446 16.916 1.00 26.86 154 GLY B CA 1
ATOM 2615 C C . GLY B 1 143 ? 29.733 53.523 18.124 1.00 32.19 154 GLY B C 1
ATOM 2616 O O . GLY B 1 143 ? 28.981 53.679 19.092 1.00 29.44 154 GLY B O 1
ATOM 2617 N N . LYS B 1 144 ? 30.660 52.564 18.069 1.00 34.49 155 LYS B N 1
ATOM 2618 C CA . LYS B 1 144 ? 30.732 51.516 19.082 1.00 37.96 155 LYS B CA 1
ATOM 2619 C C . LYS B 1 144 ? 31.178 52.031 20.445 1.00 35.84 155 LYS B C 1
ATOM 2620 O O . LYS B 1 144 ? 30.970 51.342 21.450 1.00 37.18 155 LYS B O 1
ATOM 2626 N N . GLU B 1 145 ? 31.787 53.210 20.509 1.00 34.42 156 GLU B N 1
ATOM 2627 C CA . GLU B 1 145 ? 32.244 53.744 21.783 1.00 44.51 156 GLU B CA 1
ATOM 2628 C C . GLU B 1 145 ? 31.165 54.503 22.547 1.00 44.11 156 GLU B C 1
ATOM 2629 O O . GLU B 1 145 ? 31.324 54.719 23.754 1.00 50.96 156 GLU B O 1
ATOM 2635 N N . THR B 1 146 ? 30.072 54.901 21.891 1.00 31.81 157 THR B N 1
ATOM 2636 C CA . THR B 1 146 ? 29.068 55.731 22.552 1.00 33.80 157 THR B CA 1
ATOM 2637 C C . THR B 1 146 ? 27.646 55.198 22.388 1.00 28.39 157 THR B C 1
ATOM 2638 O O . THR B 1 146 ? 26.801 55.403 23.268 1.00 28.29 157 THR B O 1
ATOM 2642 N N . ALA B 1 147 ? 27.354 54.536 21.265 1.00 28.93 158 ALA B N 1
ATOM 2643 C CA . ALA B 1 147 ? 26.009 54.007 21.056 1.00 25.42 158 ALA B CA 1
ATOM 2644 C C . ALA B 1 147 ? 25.796 52.722 21.849 1.00 26.58 158 ALA B C 1
ATOM 2645 O O . ALA B 1 147 ? 24.929 52.660 22.729 1.00 27.99 158 ALA B O 1
ATOM 2647 N N . PHE B 1 148 ? 26.565 51.681 21.536 1.00 30.73 159 PHE B N 1
ATOM 2648 C CA . PHE B 1 148 ? 26.553 50.433 22.293 1.00 26.13 159 PHE B CA 1
ATOM 2649 C C . PHE B 1 148 ? 27.722 49.580 21.815 1.00 31.44 159 PHE B C 1
ATOM 2650 O O . PHE B 1 148 ? 28.359 49.877 20.802 1.00 34.86 159 PHE B O 1
ATOM 2658 N N . GLN B 1 149 ? 28.002 48.519 22.568 1.00 29.81 160 GLN B N 1
ATOM 2659 C CA . GLN B 1 149 ? 29.108 47.634 22.226 1.00 39.20 160 GLN B CA 1
ATOM 2660 C C . GLN B 1 149 ? 28.786 46.793 20.995 1.00 35.33 160 GLN B C 1
ATOM 2661 O O . GLN B 1 149 ? 27.655 46.333 20.809 1.00 32.47 160 GLN B O 1
ATOM 2667 N N . CYS B 1 150 ? 29.812 46.592 20.162 1.00 40.94 161 CYS B N 1
ATOM 2668 C CA A CYS B 1 150 ? 29.635 45.856 18.914 0.63 44.65 161 CYS B CA 1
ATOM 2669 C CA B CYS B 1 150 ? 29.682 45.828 18.923 0.37 44.84 161 CYS B CA 1
ATOM 2670 C C . CYS B 1 150 ? 28.955 44.507 19.139 1.00 46.78 161 CYS B C 1
ATOM 2671 O O . CYS B 1 150 ? 27.973 44.189 18.461 1.00 51.76 161 CYS B O 1
ATOM 2676 N N A CYS B 1 151 ? 29.454 43.712 20.081 0.53 46.44 162 CYS B N 1
ATOM 2677 N N B CYS B 1 151 ? 29.460 43.704 20.075 0.47 46.61 162 CYS B N 1
ATOM 2678 C CA A CYS B 1 151 ? 28.957 42.354 20.256 0.53 50.16 162 CYS B CA 1
ATOM 2679 C CA B CYS B 1 151 ? 28.955 42.354 20.290 0.47 50.04 162 CYS B CA 1
ATOM 2680 C C A CYS B 1 151 ? 27.942 42.236 21.392 0.53 48.16 162 CYS B C 1
ATOM 2681 C C B CYS B 1 151 ? 27.644 42.323 21.053 0.47 47.31 162 CYS B C 1
ATOM 2682 O O A CYS B 1 151 ? 27.687 41.125 21.868 0.53 47.51 162 CYS B O 1
ATOM 2683 O O B CYS B 1 151 ? 26.892 41.350 20.930 0.47 48.47 162 CYS B O 1
ATOM 2688 N N . ASN B 1 152 ? 27.357 43.358 21.834 1.00 41.91 163 ASN B N 1
ATOM 2689 C CA . ASN B 1 152 ? 26.268 43.318 22.809 1.00 40.23 163 ASN B CA 1
ATOM 2690 C C . ASN B 1 152 ? 25.518 44.646 22.738 1.00 40.08 163 ASN B C 1
ATOM 2691 O O . ASN B 1 152 ? 25.946 45.640 23.329 1.00 40.33 163 ASN B O 1
ATOM 2696 N N . GLU B 1 153 ? 24.383 44.636 22.039 1.00 41.18 164 GLU B N 1
ATOM 2697 C CA . GLU B 1 153 ? 23.540 45.817 21.895 1.00 39.03 164 GLU B CA 1
ATOM 2698 C C . GLU B 1 153 ? 22.991 46.310 23.229 1.00 40.56 164 GLU B C 1
ATOM 2699 O O . GLU B 1 153 ? 22.484 47.435 23.302 1.00 38.36 164 GLU B O 1
ATOM 2705 N N . ASN B 1 154 ? 23.048 45.489 24.274 1.00 40.95 165 ASN B N 1
ATOM 2706 C CA . ASN B 1 154 ? 22.576 45.876 25.596 1.00 40.67 165 ASN B CA 1
ATOM 2707 C C . ASN B 1 154 ? 23.679 46.435 26.482 1.00 40.51 165 ASN B C 1
ATOM 2708 O O . ASN B 1 154 ? 23.404 46.802 27.629 1.00 39.20 165 ASN B O 1
ATOM 2713 N N . SER B 1 155 ? 24.911 46.507 25.985 1.00 41.03 166 SER B N 1
ATOM 2714 C CA . SER B 1 155 ? 26.038 47.047 26.739 1.00 39.63 166 SER B CA 1
ATOM 2715 C C . SER B 1 155 ? 26.207 48.507 26.340 1.00 36.67 166 SER B C 1
ATOM 2716 O O . SER B 1 155 ? 26.815 48.817 25.312 1.00 38.43 166 SER B O 1
ATOM 2719 N N . ILE B 1 156 ? 25.676 49.404 27.168 1.00 35.12 167 ILE B N 1
ATOM 2720 C CA . ILE B 1 156 ? 25.630 50.832 26.876 1.00 38.43 167 ILE B CA 1
ATOM 2721 C C . ILE B 1 156 ? 26.210 51.583 28.065 1.00 40.11 167 ILE B C 1
ATOM 2722 O O . ILE B 1 156 ? 25.739 51.417 29.196 1.00 44.06 167 ILE B O 1
ATOM 2727 N N . SER B 1 157 ? 27.221 52.407 27.812 1.00 40.79 168 SER B N 1
ATOM 2728 C CA . SER B 1 157 ? 27.730 53.305 28.836 1.00 41.67 168 SER B CA 1
ATOM 2729 C C . SER B 1 157 ? 28.463 54.452 28.159 1.00 40.24 168 SER B C 1
ATOM 2730 O O . SER B 1 157 ? 29.199 54.243 27.192 1.00 47.50 168 SER B O 1
ATOM 2733 N N . ASN B 1 158 ? 28.253 55.657 28.666 1.00 36.87 169 ASN B N 1
ATOM 2734 C CA . ASN B 1 158 ? 28.912 56.843 28.146 1.00 28.60 169 ASN B CA 1
ATOM 2735 C C . ASN B 1 158 ? 29.937 57.359 29.148 1.00 31.41 169 ASN B C 1
ATOM 2736 O O . ASN B 1 158 ? 29.741 57.262 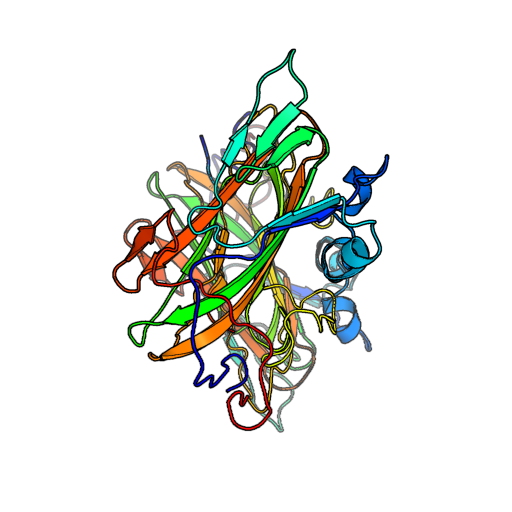30.365 1.00 27.48 169 ASN B O 1
ATOM 2741 N N . GLU B 1 159 ? 31.041 57.890 28.623 1.00 27.94 170 GLU B N 1
ATOM 2742 C CA . GLU B 1 159 ? 32.142 58.357 29.451 1.00 32.28 170 GLU B CA 1
ATOM 2743 C C . GLU B 1 159 ? 31.954 59.799 29.907 1.00 31.62 170 GLU B C 1
ATOM 2744 O O . GLU B 1 159 ? 32.292 60.134 31.047 1.00 26.43 170 GLU B O 1
ATOM 2750 N N . ALA B 1 160 ? 31.406 60.658 29.047 1.00 24.83 171 ALA B N 1
ATOM 2751 C CA . ALA B 1 160 ? 31.269 62.075 29.348 1.00 24.89 171 ALA B CA 1
ATOM 2752 C C . ALA B 1 160 ? 29.977 62.608 28.743 1.00 28.83 171 ALA B C 1
ATOM 2753 O O . ALA B 1 160 ? 29.366 61.984 27.871 1.00 28.40 171 ALA B O 1
ATOM 2755 N N . SER B 1 161 ? 29.578 63.799 29.201 1.00 26.24 172 SER B N 1
ATOM 2756 C CA A SER B 1 161 ? 28.370 64.456 28.714 0.49 24.94 172 SER B CA 1
ATOM 2757 C CA B SER B 1 161 ? 28.360 64.425 28.705 0.51 24.85 172 SER B CA 1
ATOM 2758 C C . SER B 1 161 ? 28.470 64.881 27.256 1.00 28.97 172 SER B C 1
ATOM 2759 O O . SER B 1 161 ? 27.445 65.227 26.662 1.00 33.79 172 SER B O 1
ATOM 2764 N N . THR B 1 162 ? 29.672 64.882 26.676 1.00 28.39 173 THR B N 1
ATOM 2765 C CA . THR B 1 162 ? 29.896 65.307 25.300 1.00 28.19 173 THR B CA 1
ATOM 2766 C C . THR B 1 162 ? 30.026 64.131 24.331 1.00 30.11 173 THR B C 1
ATOM 2767 O O . THR B 1 162 ? 30.531 64.311 23.219 1.00 28.82 173 THR B O 1
ATOM 2771 N N . ASP B 1 163 ? 29.596 62.934 24.735 1.00 26.95 174 ASP B N 1
ATOM 2772 C CA . ASP B 1 163 ? 29.737 61.754 23.887 1.00 29.02 174 ASP B CA 1
ATOM 2773 C C . ASP B 1 163 ? 28.758 61.743 22.717 1.00 29.53 174 ASP B C 1
ATOM 2774 O O . ASP B 1 163 ? 28.971 60.990 21.760 1.00 36.16 174 ASP B O 1
ATOM 2779 N N . TYR B 1 164 ? 27.691 62.540 22.771 1.00 23.37 175 TYR B N 1
ATOM 2780 C CA . TYR B 1 164 ? 26.654 62.453 21.753 1.00 20.64 175 TYR B CA 1
ATOM 2781 C C . TYR B 1 164 ? 27.140 63.051 20.435 1.00 31.87 175 TYR B C 1
ATOM 2782 O O . TYR B 1 164 ? 28.059 63.868 20.395 1.00 22.56 175 TYR B O 1
ATOM 2791 N N . SER B 1 165 ? 26.505 62.629 19.342 1.00 28.20 176 SER B N 1
ATOM 2792 C CA . SER B 1 165 ? 26.774 63.208 18.031 1.00 29.90 176 SER B CA 1
ATOM 2793 C C . SER B 1 165 ? 25.797 64.310 17.662 1.00 29.67 176 SER B C 1
ATOM 2794 O O . SER B 1 165 ? 26.175 65.246 16.957 1.00 29.39 176 SER B O 1
ATOM 2797 N N . LEU B 1 166 ? 24.550 64.210 18.115 1.00 21.32 177 LEU B N 1
ATOM 2798 C CA . LEU B 1 166 ? 23.529 65.226 17.910 1.00 27.63 177 LEU B CA 1
ATOM 2799 C C . LEU B 1 166 ? 22.687 65.315 19.170 1.00 29.47 177 LEU B C 1
ATOM 2800 O O . LEU B 1 166 ? 22.382 64.291 19.790 1.00 27.77 177 LEU B O 1
ATOM 2805 N N . PHE B 1 167 ? 22.305 66.536 19.538 1.00 20.12 178 PHE B N 1
ATOM 2806 C CA . PHE B 1 167 ? 21.341 66.745 20.610 1.00 26.94 178 PHE B CA 1
ATOM 2807 C C . PHE B 1 167 ? 20.480 67.947 20.264 1.00 26.17 178 PHE B C 1
ATOM 2808 O O . PHE B 1 167 ? 21.004 69.003 19.901 1.00 26.20 178 PHE B O 1
ATOM 2816 N N . THR B 1 168 ? 19.164 67.789 20.382 1.00 20.34 179 THR B N 1
ATOM 2817 C CA . THR B 1 168 ? 18.234 68.862 20.060 1.00 28.56 179 THR B CA 1
ATOM 2818 C C . THR B 1 168 ? 17.105 68.899 21.080 1.00 30.54 179 THR B C 1
ATOM 2819 O O . THR B 1 168 ? 16.609 67.854 21.519 1.00 26.72 179 THR B O 1
ATOM 2823 N N . ILE B 1 169 ? 16.710 70.106 21.467 1.00 25.93 180 ILE B N 1
ATOM 2824 C CA . ILE B 1 169 ? 15.569 70.298 22.353 1.00 30.02 180 ILE B CA 1
ATOM 2825 C C . ILE B 1 169 ? 14.754 71.465 21.821 1.00 36.35 180 ILE B C 1
ATOM 2826 O O . ILE B 1 169 ? 15.311 72.462 21.348 1.00 39.70 180 ILE B O 1
ATOM 2831 N N . PHE B 1 170 ? 13.430 71.329 21.874 1.00 34.73 181 PHE B N 1
ATOM 2832 C CA . PHE B 1 170 ? 12.520 72.337 21.338 1.00 37.38 181 PHE B CA 1
ATOM 2833 C C . PHE B 1 170 ? 12.296 73.406 22.400 1.00 42.95 181 PHE B C 1
ATOM 2834 O O . PHE B 1 170 ? 11.559 73.197 23.365 1.00 46.08 181 PHE B O 1
ATOM 2842 N N . ARG B 1 171 ? 12.925 74.562 22.217 1.00 48.89 182 ARG B N 1
ATOM 2843 C CA . ARG B 1 171 ? 12.689 75.718 23.070 1.00 58.19 182 ARG B CA 1
ATOM 2844 C C . ARG B 1 171 ? 11.992 76.789 22.241 1.00 65.28 182 ARG B C 1
ATOM 2845 O O . ARG B 1 171 ? 12.550 77.280 21.253 1.00 65.98 182 ARG B O 1
ATOM 2847 N N . GLN B 1 172 ? 10.781 77.152 22.656 1.00 72.04 183 GLN B N 1
ATOM 2848 C CA . GLN B 1 172 ? 9.972 78.153 21.973 1.00 84.24 183 GLN B CA 1
ATOM 2849 C C . GLN B 1 172 ? 10.665 79.510 21.983 1.00 98.59 183 GLN B C 1
ATOM 2850 O O . GLN B 1 172 ? 10.700 80.177 23.021 1.00 101.21 183 GLN B O 1
ATOM 2852 N N . GLU B 1 173 ? 11.193 79.947 20.837 1.00 110.67 184 GLU B N 1
ATOM 2853 C CA . GLU B 1 173 ? 11.852 81.248 20.811 1.00 124.19 184 GLU B CA 1
ATOM 2854 C C . GLU B 1 173 ? 10.820 82.364 20.819 1.00 137.75 184 GLU B C 1
ATOM 2855 O O . GLU B 1 173 ? 10.991 83.367 21.519 1.00 141.68 184 GLU B O 1
ATOM 2861 N N . GLY B 1 174 ? 9.747 82.194 20.064 1.00 149.38 185 GLY B N 1
ATOM 2862 C CA . GLY B 1 174 ? 8.625 83.112 20.063 1.00 153.90 185 GLY B CA 1
ATOM 2863 C C . GLY B 1 174 ? 7.365 82.328 20.360 1.00 154.57 185 GLY B C 1
ATOM 2864 O O . GLY B 1 174 ? 7.334 81.460 21.237 1.00 155.92 185 GLY B O 1
ATOM 2865 N N . ASP B 1 175 ? 6.310 82.645 19.618 1.00 150.20 186 ASP B N 1
ATOM 2866 C CA . ASP B 1 175 ? 5.050 81.913 19.686 1.00 142.67 186 ASP B CA 1
ATOM 2867 C C . ASP B 1 175 ? 4.892 81.087 18.411 1.00 130.48 186 ASP B C 1
ATOM 2868 O O . ASP B 1 175 ? 4.117 81.427 17.516 1.00 133.88 186 ASP B O 1
ATOM 2873 N N . GLU B 1 176 ? 5.656 80.000 18.324 1.00 114.52 187 GLU B N 1
ATOM 2874 C CA . GLU B 1 176 ? 5.580 79.086 17.195 1.00 98.78 187 GLU B CA 1
ATOM 2875 C C . GLU B 1 176 ? 5.283 77.690 17.721 1.00 84.10 187 GLU B C 1
ATOM 2876 O O . GLU B 1 176 ? 5.613 77.356 18.863 1.00 79.39 187 GLU B O 1
ATOM 2882 N N . THR B 1 177 ? 4.653 76.877 16.879 1.00 76.48 188 THR B N 1
ATOM 2883 C CA . THR B 1 177 ? 4.279 75.519 17.245 1.00 72.13 188 THR B CA 1
ATOM 2884 C C . THR B 1 177 ? 5.218 74.472 16.669 1.00 64.68 188 THR B C 1
ATOM 2885 O O . THR B 1 177 ? 5.057 73.285 16.966 1.00 62.60 188 THR B O 1
ATOM 2889 N N . THR B 1 178 ? 6.197 74.879 15.868 1.00 62.37 189 THR B N 1
ATOM 2890 C CA . THR B 1 178 ? 7.107 73.960 15.202 1.00 60.21 189 THR B CA 1
ATOM 2891 C C . THR B 1 178 ? 8.543 74.300 15.577 1.00 56.75 189 THR B C 1
ATOM 2892 O O . THR B 1 178 ? 8.932 75.472 15.576 1.00 54.50 189 THR B O 1
ATOM 2896 N N . ASN B 1 179 ? 9.328 73.273 15.896 1.00 50.33 190 ASN B N 1
ATOM 2897 C CA . ASN B 1 179 ? 10.754 73.471 16.118 1.00 46.33 190 ASN B CA 1
ATOM 2898 C C . ASN B 1 179 ? 11.410 73.794 14.780 1.00 50.56 190 ASN B C 1
ATOM 2899 O O . ASN B 1 179 ? 11.332 73.003 13.833 1.00 44.88 190 ASN B O 1
ATOM 2904 N N . LEU B 1 180 ? 12.036 74.963 14.692 1.00 51.21 191 LEU B N 1
ATOM 2905 C CA . LEU B 1 180 ? 12.628 75.406 13.440 1.00 52.68 191 LEU B CA 1
ATOM 2906 C C . LEU B 1 180 ? 14.042 74.883 13.230 1.00 50.64 191 LEU B C 1
ATOM 2907 O O . LEU B 1 180 ? 14.597 75.064 12.143 1.00 53.71 191 LEU B O 1
ATOM 2912 N N . ASP B 1 181 ? 14.621 74.223 14.227 1.00 44.14 192 ASP B N 1
ATOM 2913 C CA . ASP B 1 181 ? 15.986 73.729 14.143 1.00 46.14 192 ASP B CA 1
ATOM 2914 C C . ASP B 1 181 ? 16.039 72.352 13.495 1.00 41.99 192 ASP B C 1
ATOM 2915 O O . ASP B 1 181 ? 15.151 71.519 13.698 1.00 46.98 192 ASP B O 1
ATOM 2920 N N . SER B 1 182 ? 17.090 72.123 12.712 1.00 36.34 193 SER B N 1
ATOM 2921 C CA A SER B 1 182 ? 17.401 70.805 12.183 0.52 33.60 193 SER B CA 1
ATOM 2922 C CA B SER B 1 182 ? 17.406 70.816 12.156 0.48 33.58 193 SER B CA 1
ATOM 2923 C C . SER B 1 182 ? 18.885 70.540 12.376 1.00 32.39 193 SER B C 1
ATOM 2924 O O . SER B 1 182 ? 19.704 71.459 12.363 1.00 31.76 193 SER B O 1
ATOM 2929 N N . PHE B 1 183 ? 19.222 69.268 12.571 1.00 25.91 194 PHE B N 1
ATOM 2930 C CA . PHE B 1 183 ? 20.586 68.861 12.873 1.00 29.16 194 PHE B CA 1
ATOM 2931 C C . PHE B 1 183 ? 20.991 67.697 11.985 1.00 33.16 194 PHE B C 1
ATOM 2932 O O . PHE B 1 183 ? 20.184 66.803 11.720 1.00 37.78 194 PHE B O 1
ATOM 2940 N N . THR B 1 184 ? 22.240 67.712 11.521 1.00 30.08 195 THR B N 1
ATOM 2941 C CA . THR B 1 184 ? 22.751 66.635 10.684 1.00 31.73 195 THR B CA 1
ATOM 2942 C C . THR B 1 184 ? 24.163 66.279 11.121 1.00 30.86 195 THR B C 1
ATOM 2943 O O . THR B 1 184 ? 24.999 67.164 11.336 1.00 30.63 195 THR B O 1
ATOM 2947 N N . TYR B 1 185 ? 24.410 64.983 11.280 1.00 27.12 196 TYR B N 1
ATOM 2948 C CA . TYR B 1 185 ? 25.728 64.445 11.591 1.00 29.58 196 TYR B CA 1
ATOM 2949 C C . TYR B 1 185 ? 26.225 63.681 10.370 1.00 33.74 196 TYR B C 1
ATOM 2950 O O . TYR B 1 185 ? 25.536 62.778 9.883 1.00 32.83 196 TYR B O 1
ATOM 2959 N N A THR B 1 186 ? 27.416 64.033 9.888 0.40 31.21 197 THR B N 1
ATOM 2960 N N B THR B 1 186 ? 27.398 64.056 9.865 0.60 30.74 197 THR B N 1
ATOM 2961 C CA A THR B 1 186 ? 28.006 63.416 8.707 0.40 33.66 197 THR B CA 1
ATOM 2962 C CA B THR B 1 186 ? 27.996 63.394 8.714 0.60 33.76 197 THR B CA 1
ATOM 2963 C C A THR B 1 186 ? 29.373 62.836 9.043 0.40 35.76 197 THR B C 1
ATOM 2964 C C B THR B 1 186 ? 29.344 62.803 9.098 0.60 35.80 197 THR B C 1
ATOM 2965 O O A THR B 1 186 ? 30.181 63.479 9.722 0.40 35.56 197 THR B O 1
ATOM 2966 O O B THR B 1 186 ? 30.108 63.408 9.856 0.60 35.90 197 THR B O 1
ATOM 2973 N N . GLN B 1 187 ? 29.633 61.623 8.558 1.00 34.46 198 GLN B N 1
ATOM 2974 C CA . GLN B 1 187 ? 30.914 60.971 8.773 1.00 38.20 198 GLN B CA 1
ATOM 2975 C C . GLN B 1 187 ? 31.225 60.073 7.584 1.00 38.12 198 GLN B C 1
ATOM 2976 O O . GLN B 1 187 ? 30.325 59.482 6.982 1.00 32.83 198 GLN B O 1
ATOM 2982 N N . TYR B 1 188 ? 32.511 59.982 7.248 1.00 36.22 199 TYR B N 1
ATOM 2983 C CA . TYR B 1 188 ? 32.959 59.067 6.204 1.00 39.20 199 TYR B CA 1
ATOM 2984 C C . TYR B 1 188 ? 32.919 57.637 6.731 1.00 44.69 199 TYR B C 1
ATOM 2985 O O . TYR B 1 188 ? 33.542 57.327 7.753 1.00 46.65 199 TYR B O 1
ATOM 2994 N N . LEU B 1 189 ? 32.170 56.772 6.052 1.00 43.35 200 LEU B N 1
ATOM 2995 C CA . LEU B 1 189 ? 32.043 55.377 6.442 1.00 48.01 200 LEU B CA 1
ATOM 2996 C C . LEU B 1 189 ? 32.655 54.474 5.378 1.00 49.72 200 LEU B C 1
ATOM 2997 O O . LEU B 1 189 ? 32.752 54.838 4.205 1.00 53.87 200 LEU B O 1
ATOM 3002 N N . GLU B 1 190 ? 33.058 53.279 5.798 1.00 49.77 201 GLU B N 1
ATOM 3003 C CA . GLU B 1 190 ? 33.646 52.304 4.891 1.00 56.72 201 GLU B CA 1
ATOM 3004 C C . GLU B 1 190 ? 32.629 51.222 4.555 1.00 57.01 201 GLU B C 1
ATOM 3005 O O . GLU B 1 190 ? 31.891 50.755 5.427 1.00 53.51 201 GLU B O 1
ATOM 3011 N N . ALA B 1 191 ? 32.606 50.826 3.284 1.00 58.01 202 ALA B N 1
ATOM 3012 C CA . ALA B 1 191 ? 31.618 49.869 2.805 1.00 58.65 202 ALA B CA 1
ATOM 3013 C C . ALA B 1 191 ? 31.748 48.536 3.531 1.00 53.03 202 ALA B C 1
ATOM 3014 O O . ALA B 1 191 ? 32.850 48.010 3.710 1.00 52.26 202 ALA B O 1
ATOM 3016 N N . GLY B 1 192 ? 30.606 47.986 3.940 1.00 50.27 203 GLY B N 1
ATOM 3017 C CA . GLY B 1 192 ? 30.548 46.681 4.557 1.00 50.95 203 GLY B CA 1
ATOM 3018 C C . GLY B 1 192 ? 30.662 46.672 6.066 1.00 48.97 203 GLY B C 1
ATOM 3019 O O . GLY B 1 192 ? 30.335 45.656 6.690 1.00 50.20 203 GLY B O 1
ATOM 3020 N N . LYS B 1 193 ? 31.108 47.764 6.674 1.00 47.11 204 LYS B N 1
ATOM 3021 C CA . LYS B 1 193 ? 31.245 47.803 8.120 1.00 45.95 204 LYS B CA 1
ATOM 3022 C C . LYS B 1 193 ? 29.939 48.249 8.761 1.00 44.20 204 LYS B C 1
ATOM 3023 O O . LYS B 1 193 ? 29.102 48.905 8.137 1.00 42.92 204 LYS B O 1
ATOM 3029 N N . TYR B 1 194 ? 29.770 47.871 10.024 1.00 43.64 205 TYR B N 1
ATOM 3030 C CA . TYR B 1 194 ? 28.569 48.170 10.786 1.00 39.88 205 TYR B CA 1
ATOM 3031 C C . TYR B 1 194 ? 28.888 49.186 11.871 1.00 42.52 205 TYR B C 1
ATOM 3032 O O . TYR B 1 194 ? 29.907 49.075 12.561 1.00 43.00 205 TYR B O 1
ATOM 3041 N N . TYR B 1 195 ? 28.009 50.166 12.020 1.00 34.92 206 TYR B N 1
ATOM 3042 C CA . TYR B 1 195 ? 28.205 51.258 12.969 1.00 32.29 206 TYR B CA 1
ATOM 3043 C C . TYR B 1 195 ? 27.031 51.305 13.935 1.00 32.65 206 TYR B C 1
ATOM 3044 O O . TYR B 1 195 ? 25.892 51.572 13.507 1.00 33.13 206 TYR B O 1
ATOM 3053 N N . PRO B 1 196 ? 27.244 51.028 15.222 1.00 29.39 207 PRO B N 1
ATOM 3054 C CA . PRO B 1 196 ? 26.148 51.132 16.192 1.00 30.17 207 PRO B CA 1
ATOM 3055 C C . PRO B 1 196 ? 25.548 52.529 16.220 1.00 30.42 207 PRO B C 1
ATOM 3056 O O . PRO B 1 196 ? 26.261 53.535 16.162 1.00 26.42 207 PRO B O 1
ATOM 3060 N N . VAL B 1 197 ? 24.217 52.580 16.273 1.00 25.23 208 VAL B N 1
ATOM 3061 C CA . VAL B 1 197 ? 23.462 53.828 16.335 1.00 23.88 208 VAL B CA 1
ATOM 3062 C C . VAL B 1 197 ? 22.395 53.692 17.411 1.00 28.65 208 VAL B C 1
ATOM 3063 O O . VAL B 1 197 ? 21.672 52.690 17.455 1.00 24.69 208 VAL B O 1
ATOM 3067 N N . ARG B 1 198 ? 22.288 54.702 18.268 1.00 22.66 209 ARG B N 1
ATOM 3068 C CA . ARG B 1 198 ? 21.295 54.722 19.331 1.00 23.29 209 ARG B CA 1
ATOM 3069 C C . ARG B 1 198 ? 20.719 56.126 19.415 1.00 27.48 209 ARG B C 1
ATOM 3070 O O . ARG B 1 198 ? 21.474 57.102 19.468 1.00 25.72 209 ARG B O 1
ATOM 3078 N N . THR B 1 199 ? 19.392 56.230 19.394 1.00 25.83 210 THR B N 1
ATOM 3079 C CA . THR B 1 199 ? 18.710 57.501 19.594 1.00 29.30 210 THR B CA 1
ATOM 3080 C C . THR B 1 199 ? 17.749 57.384 20.764 1.00 22.26 210 THR B C 1
ATOM 3081 O O . THR B 1 199 ? 17.235 56.304 21.062 1.00 28.82 210 THR B O 1
ATOM 3085 N N . PHE B 1 200 ? 17.508 58.511 21.420 1.00 23.16 211 PHE B N 1
ATOM 3086 C CA . PHE B 1 200 ? 16.534 58.596 22.496 1.00 28.71 211 PHE B CA 1
ATOM 3087 C C . PHE B 1 200 ? 15.694 59.839 22.264 1.00 28.90 211 PHE B C 1
ATOM 3088 O O . PHE B 1 200 ? 16.239 60.937 22.107 1.00 20.91 211 PHE B O 1
ATOM 3096 N N . PHE B 1 201 ? 14.375 59.659 22.229 1.00 26.68 212 PHE B N 1
ATOM 3097 C CA . PHE B 1 201 ? 13.424 60.717 21.917 1.00 22.76 212 PHE B CA 1
ATOM 3098 C C . PHE B 1 201 ? 12.442 60.880 23.064 1.00 26.10 212 PHE B C 1
ATOM 3099 O O . PHE B 1 201 ? 11.961 59.889 23.626 1.00 26.04 212 PHE B O 1
ATOM 3107 N N . VAL B 1 202 ? 12.113 62.130 23.381 1.00 23.27 213 VAL B N 1
ATOM 3108 C CA . VAL B 1 202 ? 11.178 62.444 24.456 1.00 23.26 213 VAL B CA 1
ATOM 3109 C C . VAL B 1 202 ? 10.103 63.370 23.914 1.00 31.00 213 VAL B C 1
ATOM 3110 O O . VAL B 1 202 ? 10.414 64.382 23.274 1.00 28.19 213 VAL B O 1
ATOM 3114 N N . ASN B 1 203 ? 8.842 63.019 24.158 1.00 25.90 214 ASN B N 1
ATOM 3115 C CA . ASN B 1 203 ? 7.750 63.972 24.049 1.00 24.62 214 ASN B CA 1
ATOM 3116 C C . ASN B 1 203 ? 7.193 64.234 25.440 1.00 34.26 214 ASN B C 1
ATOM 3117 O O . ASN B 1 203 ? 6.928 63.294 26.199 1.00 29.44 214 ASN B O 1
ATOM 3122 N N . ILE B 1 204 ? 7.018 65.510 25.766 1.00 30.11 215 ILE B N 1
ATOM 3123 C CA . ILE B 1 204 ? 6.543 65.924 27.076 1.00 33.20 215 ILE B CA 1
ATOM 3124 C C . ILE B 1 204 ? 5.043 66.174 27.073 1.00 37.83 215 ILE B C 1
ATOM 3125 O O . ILE B 1 204 ? 4.340 65.758 27.994 1.00 44.08 215 ILE B O 1
ATOM 3130 N N . GLU B 1 205 ? 4.539 66.829 26.032 1.00 38.98 216 GLU B N 1
ATOM 3131 C CA . GLU B 1 205 ? 3.130 67.186 25.936 1.00 41.37 216 GLU B CA 1
ATOM 3132 C C . GLU B 1 205 ? 2.819 67.583 24.503 1.00 40.63 216 GLU B C 1
ATOM 3133 O O . GLU B 1 205 ? 3.715 67.958 23.739 1.00 33.26 216 GLU B O 1
ATOM 3139 N N . ARG B 1 206 ? 1.536 67.473 24.149 1.00 35.98 217 ARG B N 1
ATOM 3140 C CA . ARG B 1 206 ? 0.971 67.906 22.859 1.00 41.88 217 ARG B CA 1
ATOM 3141 C C . ARG B 1 206 ? 1.801 67.306 21.720 1.00 38.71 217 ARG B C 1
ATOM 3142 O O . ARG B 1 206 ? 2.127 66.115 21.783 1.00 36.27 217 ARG B O 1
ATOM 3150 N N . HIS B 1 207 ? 2.163 68.085 20.699 1.00 36.38 218 HIS B N 1
ATOM 3151 C CA . HIS B 1 207 ? 2.701 67.522 19.464 1.00 38.82 218 HIS B CA 1
ATOM 3152 C C . HIS B 1 207 ? 3.946 66.683 19.716 1.00 39.06 218 HIS B C 1
ATOM 3153 O O . HIS B 1 207 ? 4.853 67.084 20.449 1.00 35.98 218 HIS B O 1
ATOM 3160 N N . ALA B 1 208 ? 3.991 65.518 19.075 1.00 37.79 219 ALA B N 1
ATOM 3161 C CA . ALA B 1 208 ? 5.167 64.660 19.058 1.00 36.94 219 ALA B CA 1
ATOM 3162 C C . ALA B 1 208 ? 5.695 64.632 17.632 1.00 38.35 219 ALA B C 1
ATOM 3163 O O . ALA B 1 208 ? 5.000 64.177 16.719 1.00 40.95 219 ALA B O 1
ATOM 3165 N N . VAL B 1 209 ? 6.906 65.146 17.438 1.00 34.80 220 VAL B N 1
ATOM 3166 C CA . VAL B 1 209 ? 7.550 65.152 16.132 1.00 28.43 220 VAL B CA 1
ATOM 3167 C C . VAL B 1 209 ? 8.929 64.530 16.277 1.00 31.70 220 VAL B C 1
ATOM 3168 O O . VAL B 1 209 ? 9.787 65.062 16.992 1.00 32.85 220 VAL B O 1
ATOM 31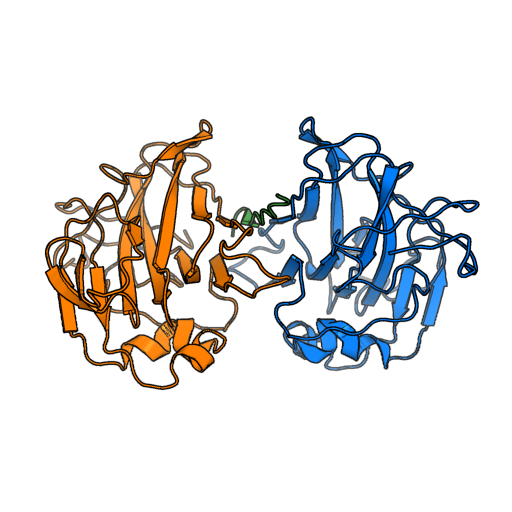72 N N . PHE B 1 210 ? 9.140 63.405 15.602 1.00 28.68 221 PHE B N 1
ATOM 3173 C CA . PHE B 1 210 ? 10.419 62.701 15.600 1.00 29.24 221 PHE B CA 1
ATOM 3174 C C . PHE B 1 210 ? 10.712 62.415 14.134 1.00 33.69 221 PHE B C 1
ATOM 3175 O O . PHE B 1 210 ? 10.292 61.390 13.595 1.00 36.79 221 PHE B O 1
ATOM 3183 N N . ASN B 1 211 ? 11.391 63.349 13.476 1.00 32.27 222 ASN B N 1
ATOM 3184 C CA . ASN B 1 211 ? 11.724 63.215 12.063 1.00 35.45 222 ASN B CA 1
ATOM 3185 C C . ASN B 1 211 ? 13.198 62.829 11.987 1.00 34.90 222 ASN B C 1
ATOM 3186 O O . ASN B 1 211 ? 14.085 63.679 12.094 1.00 37.60 222 ASN B O 1
ATOM 3191 N N . PHE B 1 212 ? 13.449 61.533 11.811 1.00 30.59 223 PHE B N 1
ATOM 3192 C CA . PHE B 1 212 ? 14.784 60.946 11.857 1.00 29.25 223 PHE B CA 1
ATOM 3193 C C . PHE B 1 212 ? 15.075 60.341 10.489 1.00 33.68 223 PHE B C 1
ATOM 3194 O O . PHE B 1 212 ? 14.427 59.365 10.090 1.00 35.17 223 PHE B O 1
ATOM 3202 N N . THR B 1 213 ? 16.056 60.903 9.778 1.00 26.25 224 THR B N 1
ATOM 3203 C CA . THR B 1 213 ? 16.348 60.523 8.401 1.00 30.91 224 THR B CA 1
ATOM 3204 C C . THR B 1 213 ? 17.831 60.212 8.232 1.00 33.29 224 THR B C 1
ATOM 3205 O O . THR B 1 213 ? 18.648 60.414 9.134 1.00 28.86 224 THR B O 1
ATOM 3209 N N . MET B 1 214 ? 18.168 59.713 7.044 1.00 31.47 225 MET B N 1
ATOM 3210 C CA . MET B 1 214 ? 19.543 59.454 6.647 1.00 37.09 225 MET B CA 1
ATOM 3211 C C . MET B 1 214 ? 19.790 60.064 5.274 1.00 36.05 225 MET B C 1
ATOM 3212 O O . MET B 1 214 ? 18.859 60.324 4.509 1.00 36.10 225 MET B O 1
ATOM 3217 N N . THR B 1 215 ? 21.065 60.277 4.963 1.00 37.71 226 THR B N 1
ATOM 3218 C CA . THR B 1 215 ? 21.469 60.893 3.706 1.00 36.15 226 THR B CA 1
ATOM 3219 C C . THR B 1 215 ? 22.592 60.074 3.094 1.00 37.63 226 THR B C 1
ATOM 3220 O O . THR B 1 215 ? 23.565 59.739 3.778 1.00 36.74 226 THR B O 1
ATOM 3224 N N . LEU B 1 216 ? 22.457 59.762 1.809 1.00 44.32 227 LEU B N 1
ATOM 3225 C CA . LEU B 1 216 ? 23.477 59.030 1.078 1.00 42.86 227 LEU B CA 1
ATOM 3226 C C . LEU B 1 216 ? 24.594 59.974 0.642 1.00 46.84 227 LEU B C 1
ATOM 3227 O O . LEU B 1 216 ? 24.431 61.196 0.674 1.00 48.37 227 LEU B O 1
ATOM 3232 N N . PRO B 1 217 ? 25.756 59.430 0.257 1.00 50.06 228 PRO B N 1
ATOM 3233 C CA . PRO B 1 217 ? 26.859 60.294 -0.203 1.00 51.11 228 PRO B CA 1
ATOM 3234 C C . PRO B 1 217 ? 26.516 61.176 -1.389 1.00 57.97 228 PRO B C 1
ATOM 3235 O O . PRO B 1 217 ? 27.173 62.206 -1.576 1.00 57.90 228 PRO B O 1
ATOM 3239 N N . ASP B 1 218 ? 25.537 60.805 -2.210 1.00 63.59 229 ASP B N 1
ATOM 3240 C CA . ASP B 1 218 ? 25.149 61.649 -3.333 1.00 68.02 229 ASP B CA 1
ATOM 3241 C C . ASP B 1 218 ? 24.151 62.731 -2.942 1.00 64.90 229 ASP B C 1
ATOM 3242 O O . ASP B 1 218 ? 23.736 63.507 -3.809 1.00 66.08 229 ASP B O 1
ATOM 3247 N N . GLY B 1 219 ? 23.766 62.806 -1.667 1.00 52.53 230 GLY B N 1
ATOM 3248 C CA . GLY B 1 219 ? 22.850 63.820 -1.191 1.00 47.98 230 GLY B CA 1
ATOM 3249 C C . GLY B 1 219 ? 21.403 63.391 -1.060 1.00 47.29 230 GLY B C 1
ATOM 3250 O O . GLY B 1 219 ? 20.574 64.204 -0.635 1.00 47.96 230 GLY B O 1
ATOM 3251 N N . THR B 1 220 ? 21.068 62.154 -1.416 1.00 48.80 231 THR B N 1
ATOM 3252 C CA . THR B 1 220 ? 19.688 61.698 -1.314 1.00 48.56 231 THR B CA 1
ATOM 3253 C C . THR B 1 220 ? 19.309 61.462 0.142 1.00 45.12 231 THR B C 1
ATOM 3254 O O . THR B 1 220 ? 19.989 60.723 0.859 1.00 47.01 231 THR B O 1
ATOM 3258 N N . GLU B 1 221 ? 18.220 62.091 0.579 1.00 44.75 232 GLU B N 1
ATOM 3259 C CA . GLU B 1 221 ? 17.731 61.965 1.945 1.00 42.96 232 GLU B CA 1
ATOM 3260 C C . GLU B 1 221 ? 16.577 60.972 1.982 1.00 45.86 232 GLU B C 1
ATOM 3261 O O . GLU B 1 221 ? 15.600 61.121 1.242 1.00 52.47 232 GLU B O 1
ATOM 3267 N N . LEU B 1 222 ? 16.698 59.961 2.841 1.00 37.47 233 LEU B N 1
ATOM 3268 C CA . LEU B 1 222 ? 15.721 58.885 2.952 1.00 36.27 233 LEU B CA 1
ATOM 3269 C C . LEU B 1 222 ? 15.069 58.912 4.325 1.00 38.91 233 LEU B C 1
ATOM 3270 O O . LEU B 1 222 ? 15.761 59.049 5.341 1.00 37.91 233 LEU B O 1
ATOM 3275 N N . THR B 1 223 ? 13.744 58.779 4.355 1.00 36.15 234 THR B N 1
ATOM 3276 C CA . THR B 1 223 ? 13.038 58.551 5.606 1.00 37.02 234 THR B CA 1
ATOM 3277 C C . THR B 1 223 ? 12.957 57.076 5.960 1.00 37.92 234 THR B C 1
ATOM 3278 O O . THR B 1 223 ? 12.664 56.746 7.116 1.00 37.57 234 THR B O 1
ATOM 3282 N N . ASP B 1 224 ? 13.208 56.191 4.997 1.00 35.71 235 ASP B N 1
ATOM 3283 C CA . ASP B 1 224 ? 13.192 54.748 5.209 1.00 35.63 235 ASP B CA 1
ATOM 3284 C C . ASP B 1 224 ? 14.629 54.245 5.178 1.00 38.08 235 ASP B C 1
ATOM 3285 O O . ASP B 1 224 ? 15.324 54.404 4.167 1.00 39.55 235 ASP B O 1
ATOM 3290 N N . PHE B 1 225 ? 15.063 53.629 6.275 1.00 30.38 236 PHE B N 1
ATOM 3291 C CA . PHE B 1 225 ? 16.422 53.122 6.423 1.00 32.94 236 PHE B CA 1
ATOM 3292 C C . PHE B 1 225 ? 16.583 51.708 5.876 1.00 38.75 236 PHE B C 1
ATOM 3293 O O . PHE B 1 225 ? 17.623 51.084 6.111 1.00 36.73 236 PHE B O 1
ATOM 3301 N N . HIS B 1 226 ? 15.575 51.185 5.178 1.00 31.89 237 HIS B N 1
ATOM 3302 C CA . HIS B 1 226 ? 15.628 49.817 4.677 1.00 33.55 237 HIS B CA 1
ATOM 3303 C C . HIS B 1 226 ? 16.878 49.607 3.834 1.00 37.70 237 HIS B C 1
ATOM 3304 O O . HIS B 1 226 ? 17.193 50.418 2.957 1.00 37.91 237 HIS B O 1
ATOM 3311 N N . ASN B 1 227 ? 17.600 48.525 4.135 1.00 38.89 238 ASN B N 1
ATOM 3312 C CA . ASN B 1 227 ? 18.867 48.080 3.545 1.00 46.66 238 ASN B CA 1
ATOM 3313 C C . ASN B 1 227 ? 20.075 48.780 4.159 1.00 45.57 238 ASN B C 1
ATOM 3314 O O . ASN B 1 227 ? 21.204 48.524 3.715 1.00 44.84 238 ASN B O 1
ATOM 3319 N N . TYR B 1 228 ? 19.891 49.640 5.162 1.00 38.88 239 TYR B N 1
ATOM 3320 C CA . TYR B 1 228 ? 21.006 50.289 5.830 1.00 32.83 239 TYR B CA 1
ATOM 3321 C C . TYR B 1 228 ? 21.038 50.065 7.332 1.00 37.37 239 TYR B C 1
ATOM 3322 O O . TYR B 1 228 ? 22.120 50.152 7.921 1.00 46.24 239 TYR B O 1
ATOM 3331 N N . ILE B 1 229 ? 19.903 49.779 7.967 1.00 29.86 240 ILE B N 1
ATOM 3332 C CA . ILE B 1 229 ? 19.851 49.534 9.403 1.00 28.67 240 ILE B CA 1
ATOM 3333 C C . ILE B 1 229 ? 19.546 48.058 9.631 1.00 36.45 240 ILE B C 1
ATOM 3334 O O . ILE B 1 229 ? 18.685 47.477 8.959 1.00 35.97 240 ILE B O 1
ATOM 3339 N N . TYR B 1 230 ? 20.263 47.443 10.570 1.00 35.64 241 TYR B N 1
ATOM 3340 C CA . TYR B 1 230 ? 20.197 45.998 10.724 1.00 34.35 241 TYR B CA 1
ATOM 3341 C C . TYR B 1 230 ? 20.263 45.601 12.190 1.00 38.09 241 TYR B C 1
ATOM 3342 O O . TYR B 1 230 ? 20.699 46.368 13.054 1.00 34.55 241 TYR B O 1
ATOM 3351 N N . GLN B 1 231 ? 19.820 44.372 12.447 1.00 33.33 242 GLN B N 1
ATOM 3352 C CA . GLN B 1 231 ? 19.889 43.734 13.749 1.00 33.42 242 GLN B CA 1
ATOM 3353 C C . GLN B 1 231 ? 20.552 42.374 13.604 1.00 39.15 242 GLN B C 1
ATOM 3354 O O . GLN B 1 231 ? 20.580 41.783 12.522 1.00 38.50 242 GLN B O 1
ATOM 3360 N N . PHE B 1 232 ? 21.073 41.877 14.719 1.00 44.75 243 PHE B N 1
ATOM 3361 C CA . PHE B 1 232 ? 21.609 40.529 14.803 1.00 48.17 243 PHE B CA 1
ATOM 3362 C C . PHE B 1 232 ? 21.084 39.858 16.062 1.00 56.10 243 PHE B C 1
ATOM 3363 O O . PHE B 1 232 ? 20.663 40.519 17.012 1.00 61.06 243 PHE B O 1
ATOM 3371 N N . GLY B 1 233 ? 21.107 38.530 16.058 1.00 60.76 244 GLY B N 1
ATOM 3372 C CA . GLY B 1 233 ? 20.867 37.758 17.262 1.00 63.88 244 GLY B CA 1
ATOM 3373 C C . GLY B 1 233 ? 22.073 37.812 18.176 1.00 65.34 244 GLY B C 1
ATOM 3374 O O . GLY B 1 233 ? 22.859 38.767 18.154 1.00 63.63 244 GLY B O 1
ATOM 3375 N N . ALA B 1 234 ? 22.225 36.780 18.999 1.00 69.71 245 ALA B N 1
ATOM 3376 C CA . ALA B 1 234 ? 23.414 36.675 19.831 1.00 72.54 245 ALA B CA 1
ATOM 3377 C C . ALA B 1 234 ? 24.644 36.490 18.951 1.00 74.49 245 ALA B C 1
ATOM 3378 O O . ALA B 1 234 ? 24.618 35.740 17.970 1.00 75.97 245 ALA B O 1
ATOM 3380 N N . LEU B 1 235 ? 25.726 37.182 19.302 1.00 76.04 246 LEU B N 1
ATOM 3381 C CA . LEU B 1 235 ? 26.946 37.183 18.505 1.00 75.55 246 LEU B CA 1
ATOM 3382 C C . LEU B 1 235 ? 28.087 36.559 19.292 1.00 82.62 246 LEU B C 1
ATOM 3383 O O . LEU B 1 235 ? 28.346 36.943 20.438 1.00 83.07 246 LEU B O 1
ATOM 3388 N N . ASP B 1 236 ? 28.768 35.606 18.667 1.00 88.97 247 ASP B N 1
ATOM 3389 C CA . ASP B 1 236 ? 29.931 34.947 19.237 1.00 95.11 247 ASP B CA 1
ATOM 3390 C C . ASP B 1 236 ? 31.195 35.741 18.916 1.00 94.59 247 ASP B C 1
ATOM 3391 O O . ASP B 1 236 ? 31.212 36.598 18.029 1.00 90.62 247 ASP B O 1
ATOM 3396 N N . GLU B 1 237 ? 32.263 35.440 19.660 1.00 96.58 248 GLU B N 1
ATOM 3397 C CA . GLU B 1 237 ? 33.527 36.139 19.460 1.00 94.76 248 GLU B CA 1
ATOM 3398 C C . GLU B 1 237 ? 34.090 35.907 18.064 1.00 93.50 248 GLU B C 1
ATOM 3399 O O . GLU B 1 237 ? 34.835 36.748 17.548 1.00 91.36 248 GLU B O 1
ATOM 3401 N N . GLU B 1 238 ? 33.747 34.780 17.436 1.00 95.22 249 GLU B N 1
ATOM 3402 C CA . GLU B 1 238 ? 34.256 34.488 16.100 1.00 96.44 249 GLU B CA 1
ATOM 3403 C C . GLU B 1 238 ? 33.533 35.283 15.021 1.00 93.65 249 GLU B C 1
ATOM 3404 O O . GLU B 1 238 ? 34.139 35.623 13.999 1.00 94.96 249 GLU B O 1
ATOM 3406 N N . GLN B 1 239 ? 32.251 35.591 15.226 1.00 88.41 250 GLN B N 1
ATOM 3407 C CA . GLN B 1 239 ? 31.455 36.296 14.231 1.00 79.27 250 GLN B CA 1
ATOM 3408 C C . GLN B 1 239 ? 31.407 37.804 14.448 1.00 68.94 250 GLN B C 1
ATOM 3409 O O . GLN B 1 239 ? 30.845 38.512 13.606 1.00 63.32 250 GLN B O 1
ATOM 3415 N N . CYS B 1 240 ? 31.971 38.313 15.543 1.00 70.09 251 CYS B N 1
ATOM 3416 C CA . CYS B 1 240 ? 31.897 39.734 15.860 1.00 70.08 251 CYS B CA 1
ATOM 3417 C C . CYS B 1 240 ? 33.262 40.221 16.321 1.00 77.64 251 CYS B C 1
ATOM 3418 O O . CYS B 1 240 ? 33.846 39.654 17.250 1.00 77.13 251 CYS B O 1
ATOM 3421 N N . GLN B 1 241 ? 33.767 41.270 15.668 1.00 87.90 252 GLN B N 1
ATOM 3422 C CA . GLN B 1 241 ? 35.067 41.849 15.984 1.00 100.70 252 GLN B CA 1
ATOM 3423 C C . GLN B 1 241 ? 35.017 43.366 15.860 1.00 108.53 252 GLN B C 1
ATOM 3424 O O . GLN B 1 241 ? 34.367 43.904 14.959 1.00 102.16 252 GLN B O 1
ATOM 3430 N N . ALA B 1 242 ? 35.706 44.045 16.772 1.00 74.42 253 ALA B N 1
ATOM 3431 C CA . ALA B 1 242 ? 35.830 45.500 16.740 1.00 83.71 253 ALA B CA 1
ATOM 3432 C C . ALA B 1 242 ? 37.273 45.937 16.973 1.00 92.45 253 ALA B C 1
ATOM 3433 O O . ALA B 1 242 ? 37.533 47.094 17.311 1.00 94.07 253 ALA B O 1
ATOM 3436 N N . MET C 2 1 ? 8.758 80.421 9.373 1.00 105.80 1 MET C N 1
ATOM 3437 C CA . MET C 2 1 ? 9.809 81.100 8.624 1.00 107.38 1 MET C CA 1
ATOM 3438 C C . MET C 2 1 ? 11.031 81.344 9.502 1.00 103.68 1 MET C C 1
ATOM 3439 O O . MET C 2 1 ? 10.906 81.773 10.649 1.00 106.60 1 MET C O 1
ATOM 3441 N N . GLY C 2 2 ? 12.212 81.068 8.957 1.00 96.34 2 GLY C N 1
ATOM 3442 C CA . GLY C 2 2 ? 13.445 81.264 9.694 1.00 88.15 2 GLY C CA 1
ATOM 3443 C C . GLY C 2 2 ? 13.956 79.993 10.339 1.00 80.44 2 GLY C C 1
ATOM 3444 O O . GLY C 2 2 ? 14.036 79.898 11.567 1.00 81.63 2 GLY C O 1
ATOM 3445 N N . SER C 2 3 ? 14.303 79.006 9.519 1.00 72.81 3 SER C N 1
ATOM 3446 C CA . SER C 2 3 ? 14.824 77.749 10.031 1.00 63.34 3 SER C CA 1
ATOM 3447 C C . SER C 2 3 ? 16.319 77.858 10.296 1.00 56.84 3 SER C C 1
ATOM 3448 O O . SER C 2 3 ? 17.051 78.530 9.565 1.00 58.56 3 SER C O 1
ATOM 3451 N N . SER C 2 4 ? 16.768 77.195 11.353 1.00 52.46 4 SER C N 1
ATOM 3452 C CA . SER C 2 4 ? 18.178 77.105 11.690 1.00 43.69 4 SER C CA 1
ATOM 3453 C C . SER C 2 4 ? 18.626 75.662 11.514 1.00 49.16 4 SER C C 1
ATOM 3454 O O . SER C 2 4 ? 17.958 74.737 11.985 1.00 44.80 4 SER C O 1
ATOM 3457 N N A HIS C 2 5 ? 19.745 75.472 10.825 0.41 48.96 5 HIS C N 1
ATOM 3458 N N B HIS C 2 5 ? 19.753 75.468 10.843 0.59 49.24 5 HIS C N 1
ATOM 3459 C CA A HIS C 2 5 ? 20.331 74.157 10.614 0.41 44.86 5 HIS C CA 1
ATOM 3460 C CA B HIS C 2 5 ? 20.306 74.139 10.632 0.59 44.38 5 HIS C CA 1
ATOM 3461 C C A HIS C 2 5 ? 21.702 74.112 11.272 0.41 42.55 5 HIS C C 1
ATOM 3462 C C B HIS C 2 5 ? 21.702 74.086 11.236 0.59 42.45 5 HIS C C 1
ATOM 3463 O O A HIS C 2 5 ? 22.491 75.056 11.156 0.41 37.54 5 HIS C O 1
ATOM 3464 O O B HIS C 2 5 ? 22.502 75.011 11.055 0.59 37.61 5 HIS C O 1
ATOM 3477 N N . HIS C 2 6 ? 21.977 73.020 11.979 1.00 39.28 6 HIS C N 1
ATOM 3478 C CA . HIS C 2 6 ? 23.258 72.818 12.638 1.00 35.17 6 HIS C CA 1
ATOM 3479 C C . HIS C 2 6 ? 23.851 71.538 12.077 1.00 37.34 6 HIS C C 1
ATOM 3480 O O . HIS C 2 6 ? 23.221 70.478 12.140 1.00 36.56 6 HIS C O 1
ATOM 3487 N N A HIS C 2 7 ? 25.051 71.634 11.521 0.52 38.22 7 HIS C N 1
ATOM 3488 N N B HIS C 2 7 ? 25.065 71.629 11.548 0.48 38.25 7 HIS C N 1
ATOM 3489 C CA A HIS C 2 7 ? 25.721 70.489 10.927 0.52 40.08 7 HIS C CA 1
ATOM 3490 C CA B HIS C 2 7 ? 25.728 70.500 10.917 0.48 40.16 7 HIS C CA 1
ATOM 3491 C C A HIS C 2 7 ? 26.997 70.186 11.697 0.52 40.10 7 HIS C C 1
ATOM 3492 C C B HIS C 2 7 ? 27.019 70.186 11.660 0.48 40.18 7 HIS C C 1
ATOM 3493 O O A HIS C 2 7 ? 27.720 71.095 12.113 0.52 40.69 7 HIS C O 1
ATOM 3494 O O B HIS C 2 7 ? 27.773 71.091 12.028 0.48 40.65 7 HIS C O 1
ATOM 3507 N N . HIS C 2 8 ? 27.259 68.899 11.889 1.00 43.45 8 HIS C N 1
ATOM 3508 C CA . HIS C 2 8 ? 28.424 68.421 12.622 1.00 38.25 8 HIS C CA 1
ATOM 3509 C C . HIS C 2 8 ? 29.058 67.347 11.748 1.00 37.86 8 HIS C C 1
ATOM 3510 O O . HIS C 2 8 ? 28.436 66.316 11.473 1.00 34.57 8 HIS C O 1
ATOM 3517 N N . HIS C 2 9 ? 30.269 67.599 11.271 1.00 42.19 9 HIS C N 1
ATOM 3518 C CA . HIS C 2 9 ? 30.923 66.694 10.340 1.00 43.11 9 HIS C CA 1
ATOM 3519 C C . HIS C 2 9 ? 32.058 65.952 11.027 1.00 48.30 9 HIS C C 1
ATOM 3520 O O . HIS C 2 9 ? 32.848 66.557 11.761 1.00 46.86 9 HIS C O 1
ATOM 3527 N N . HIS C 2 10 ? 32.123 64.641 10.786 1.00 58.87 10 HIS C N 1
ATOM 3528 C CA . HIS C 2 10 ? 33.232 63.779 11.179 1.00 66.84 10 HIS C CA 1
ATOM 3529 C C . HIS C 2 10 ? 33.350 63.674 12.692 1.00 69.72 10 HIS C C 1
ATOM 3530 O O . HIS C 2 10 ? 32.702 64.427 13.426 1.00 73.34 10 HIS C O 1
ATOM 3537 N N . SER C 2 11 ? 34.160 62.728 13.160 1.00 74.93 11 SER C N 1
ATOM 3538 C CA . SER C 2 11 ? 34.454 62.565 14.581 1.00 75.52 11 SER C CA 1
ATOM 3539 C C . SER C 2 11 ? 35.462 61.443 14.786 1.00 76.98 11 SER C C 1
ATOM 3540 O O . SER C 2 11 ? 35.800 60.721 13.848 1.00 80.72 11 SER C O 1
#

Organism: Komagataella pastoris (NCBI:txid4922)

Foldseek 3Di:
DPPQFWKAFAADKAAWWKKWWFDFDPPCVVCLPPLVCFQCVSVVTDTPDIDTRHQQQWDKDFDPPQQADQHPNRGGHRQQWIKMKIKWWFAAAAWAKKKKKWAQFAAWKFKAKGCQRCHHQQDNPHHDHDDSPRTQDIDGADPPDPDPTRHDMDMGMDGDHHNIIGMMMMIGGHNGGMGGTQMWMADRVGDIDSGRTPTTIDHDRGDPVRMDD/DQFWKFFAADKAAWWKKWWFDFDPPCVVCLPPLVCQQCVSVVTDTPDIDTRHQQQWDKDFDPPQQWDQHPNRGGHRQQWIKMKIKWWFAAQAWAKKKKKWAQFAAKKWKAKGCQRCHHQQDNPHHDHDDSPRTQDIDGADPPDPDDTRHDMDMGMDGDHHGIIGMMMMIGGRNGGMGGTQIWMADRVGDIDSGRTPTTIDDDRGDPVRMGD/DDDDDDDDDDD

Nearest PDB structures (foldseek):
  6hos-assembly2_B  TM=1.005E+00  e=5.581E-45  Komagataella pastoris
  5a3m-assembly3_C  TM=8.454E-01  e=2.573E-24  Komagataella pastoris DSMZ 70382
  4lhn-assembly1_A  TM=8.851E-01  e=1.935E-19  Saccharomyces cerevisiae S288C
  4lhl-assembly1_A  TM=8.596E-01  e=2.789E-18  Saccharomyces cerevisiae S288C
  2xju-assembly1_A  TM=8.622E-01  e=4.862E-18  Saccharomyces cerevisiae S288C